Protein AF-0000000086707762 (afdb_homodimer)

Structure (mmCIF, N/CA/C/O backbone):
data_AF-0000000086707762-model_v1
#
loop_
_entity.id
_entity.type
_entity.pdbx_description
1 polymer 'ABC transporter ATP-binding protein'
#
loop_
_atom_site.group_PDB
_atom_site.id
_atom_site.type_symbol
_atom_site.label_atom_id
_atom_site.label_alt_id
_atom_site.label_comp_id
_atom_site.label_asym_id
_atom_site.label_entity_id
_atom_site.label_seq_id
_atom_site.pdbx_PDB_ins_code
_atom_site.Cartn_x
_atom_site.Cartn_y
_atom_site.Cartn_z
_atom_site.occupancy
_atom_site.B_iso_or_equiv
_atom_site.auth_seq_id
_atom_site.auth_comp_id
_atom_site.auth_asym_id
_atom_site.auth_atom_id
_atom_site.pdbx_PDB_model_num
ATOM 1 N N . MET A 1 1 ? 9.32 -29.078 -10.898 1 79.31 1 MET A N 1
ATOM 2 C CA . MET A 1 1 ? 9.805 -27.922 -11.656 1 79.31 1 MET A CA 1
ATOM 3 C C . MET A 1 1 ? 10.648 -27.016 -10.781 1 79.31 1 MET A C 1
ATOM 5 O O . MET A 1 1 ? 10.188 -26.531 -9.75 1 79.31 1 MET A O 1
ATOM 9 N N . THR A 1 2 ? 11.875 -26.953 -11.203 1 90.38 2 THR A N 1
ATOM 10 C CA . THR A 1 2 ? 12.836 -26.266 -10.352 1 90.38 2 THR A CA 1
ATOM 11 C C . THR A 1 2 ? 13.312 -24.969 -11.016 1 90.38 2 THR A C 1
ATOM 13 O O . THR A 1 2 ? 13.648 -24.953 -12.195 1 90.38 2 THR A O 1
ATOM 16 N N . LEU A 1 3 ? 13.164 -23.922 -10.281 1 96.5 3 LEU A N 1
ATOM 17 C CA . LEU A 1 3 ? 13.75 -22.641 -10.711 1 96.5 3 LEU A CA 1
ATOM 18 C C . LEU A 1 3 ? 14.984 -22.312 -9.891 1 96.5 3 LEU A C 1
ATOM 20 O O . LEU A 1 3 ? 14.938 -22.328 -8.656 1 96.5 3 LEU A O 1
ATOM 24 N N . SER A 1 4 ? 16.094 -22.125 -10.57 1 97.38 4 SER A N 1
ATOM 25 C CA . SER A 1 4 ? 17.344 -21.797 -9.891 1 97.38 4 SER A CA 1
ATOM 26 C C . SER A 1 4 ? 17.984 -20.547 -10.492 1 97.38 4 SER A C 1
ATOM 28 O O . SER A 1 4 ? 17.781 -20.25 -11.672 1 97.38 4 SER A O 1
ATOM 30 N N . VAL A 1 5 ? 18.609 -19.797 -9.688 1 97.88 5 VAL A N 1
ATOM 31 C CA . VAL A 1 5 ? 19.297 -18.562 -10.047 1 97.88 5 VAL A CA 1
ATOM 32 C C . VAL A 1 5 ? 20.797 -18.719 -9.805 1 97.88 5 VAL A C 1
ATOM 34 O O . VAL A 1 5 ? 21.219 -19.156 -8.727 1 97.88 5 VAL A O 1
ATOM 37 N N . GLN A 1 6 ? 21.594 -18.391 -10.828 1 97.94 6 GLN A N 1
ATOM 38 C CA . GLN A 1 6 ? 23.047 -18.531 -10.727 1 97.94 6 GLN A CA 1
ATOM 39 C C . GLN A 1 6 ? 23.75 -17.219 -11.031 1 97.94 6 GLN A C 1
ATOM 41 O O . GLN A 1 6 ? 23.703 -16.734 -12.172 1 97.94 6 GLN A O 1
ATOM 46 N N . GLN A 1 7 ? 24.406 -16.656 -10.008 1 97.81 7 GLN A N 1
ATOM 47 C CA . GLN A 1 7 ? 25.234 -15.461 -10.109 1 97.81 7 GLN A CA 1
ATOM 48 C C . GLN A 1 7 ? 24.484 -14.352 -10.852 1 97.81 7 GLN A C 1
ATOM 50 O O . GLN A 1 7 ? 25.062 -13.703 -11.734 1 97.81 7 GLN A O 1
ATOM 55 N N . LEU A 1 8 ? 23.281 -14.203 -10.562 1 97.94 8 LEU A N 1
ATOM 56 C CA . LEU A 1 8 ? 22.406 -13.281 -11.281 1 97.94 8 LEU A CA 1
ATOM 57 C C . LEU A 1 8 ? 22.75 -11.836 -10.922 1 97.94 8 LEU A C 1
ATOM 59 O O . LEU A 1 8 ? 22.75 -11.469 -9.742 1 97.94 8 LEU A O 1
ATOM 63 N N . ALA A 1 9 ? 23.047 -11.055 -11.914 1 98 9 ALA A N 1
ATOM 64 C CA . ALA A 1 9 ? 23.328 -9.633 -11.742 1 98 9 ALA A CA 1
ATOM 65 C C . ALA A 1 9 ? 22.547 -8.789 -12.734 1 98 9 ALA A C 1
ATOM 67 O O . ALA A 1 9 ? 22.328 -9.203 -13.875 1 98 9 ALA A O 1
ATOM 68 N N . PHE A 1 10 ? 22.094 -7.652 -12.234 1 97.44 10 PHE A N 1
ATOM 69 C CA . PHE A 1 10 ? 21.312 -6.75 -13.07 1 97.44 10 PHE A CA 1
ATOM 70 C C . PHE A 1 10 ? 21.391 -5.32 -12.539 1 97.44 10 PHE A C 1
ATOM 72 O O . PHE A 1 10 ? 21.656 -5.105 -11.352 1 97.44 10 PHE A O 1
ATOM 79 N N . GLY A 1 11 ? 21.203 -4.379 -13.406 1 94.25 11 GLY A N 1
ATOM 80 C CA . GLY A 1 11 ? 21.109 -2.965 -13.086 1 94.25 11 GLY A CA 1
ATOM 81 C C . GLY A 1 11 ? 20.531 -2.137 -14.219 1 94.25 11 GLY A C 1
ATOM 82 O O . GLY A 1 11 ? 20.719 -2.469 -15.391 1 94.25 11 GLY A O 1
ATOM 83 N N . TYR A 1 12 ? 19.797 -1.098 -13.797 1 88.31 12 TYR A N 1
ATOM 84 C CA . TYR A 1 12 ? 19.359 -0.13 -14.797 1 88.31 12 TYR A CA 1
ATOM 85 C C . TYR A 1 12 ? 20.453 0.9 -15.07 1 88.31 12 TYR A C 1
ATOM 87 O O . TYR A 1 12 ? 20.969 1.535 -14.148 1 88.31 12 TYR A O 1
ATOM 95 N N . GLY A 1 13 ? 20.812 1.073 -16.25 1 85.69 13 GLY A N 1
ATOM 96 C CA . GLY A 1 13 ? 21.922 1.953 -16.562 1 85.69 13 GLY A CA 1
ATOM 97 C C . GLY A 1 13 ? 23.25 1.46 -16.016 1 85.69 13 GLY A C 1
ATOM 98 O O . GLY A 1 13 ? 23.609 0.3 -16.219 1 85.69 13 GLY A O 1
ATOM 99 N N . GLU A 1 14 ? 24 2.4 -15.344 1 85.31 14 GLU A N 1
ATOM 100 C CA . GLU A 1 14 ? 25.328 2.051 -14.875 1 85.31 14 GLU A CA 1
ATOM 101 C C . GLU A 1 14 ? 25.312 1.62 -13.414 1 85.31 14 GLU A C 1
ATOM 103 O O . GLU A 1 14 ? 26.297 1.075 -12.906 1 85.31 14 GLU A O 1
ATOM 108 N N . GLN A 1 15 ? 24.25 1.736 -12.75 1 86.5 15 GLN A N 1
ATOM 109 C CA . GLN A 1 15 ? 24.188 1.44 -11.328 1 86.5 15 GLN A CA 1
ATOM 110 C C . GLN A 1 15 ? 23.703 0.017 -11.078 1 86.5 15 GLN A C 1
ATOM 112 O O . GLN A 1 15 ? 22.625 -0.36 -11.539 1 86.5 15 GLN A O 1
ATOM 117 N N . PRO A 1 16 ? 24.531 -0.742 -10.336 1 92.38 16 PRO A N 1
ATOM 118 C CA . PRO A 1 16 ? 24.078 -2.104 -10.023 1 92.38 16 PRO A CA 1
ATOM 119 C C . PRO A 1 16 ? 22.891 -2.133 -9.07 1 92.38 16 PRO A C 1
ATOM 121 O O . PRO A 1 16 ? 22.812 -1.31 -8.148 1 92.38 16 PRO A O 1
ATOM 124 N N . LEU A 1 17 ? 21.969 -3.035 -9.328 1 95.12 17 LEU A N 1
ATOM 125 C CA . LEU A 1 17 ? 20.812 -3.234 -8.469 1 95.12 17 LEU A CA 1
ATOM 126 C C . LEU A 1 17 ? 20.859 -4.594 -7.785 1 95.12 17 LEU A C 1
ATOM 128 O O . LEU A 1 17 ? 20.688 -4.691 -6.57 1 95.12 17 LEU A O 1
ATOM 132 N N . LEU A 1 18 ? 21.125 -5.648 -8.516 1 97.75 18 LEU A N 1
ATOM 133 C CA . LEU A 1 18 ? 21.359 -7.004 -8.031 1 97.75 18 LEU A CA 1
ATOM 134 C C . LEU A 1 18 ? 22.781 -7.457 -8.336 1 97.75 18 LEU A C 1
ATOM 136 O O . LEU A 1 18 ? 23.281 -7.258 -9.445 1 97.75 18 LEU A O 1
ATOM 140 N N . THR A 1 19 ? 23.5 -8.039 -7.316 1 96.88 19 THR A N 1
ATOM 141 C CA . THR A 1 19 ? 24.938 -8.234 -7.438 1 96.88 19 THR A CA 1
ATOM 142 C C . THR A 1 19 ? 25.312 -9.695 -7.203 1 96.88 19 THR A C 1
ATOM 144 O O . THR A 1 19 ? 26.062 -10.016 -6.281 1 96.88 19 THR A O 1
ATOM 147 N N . GLY A 1 20 ? 24.844 -10.609 -7.996 1 96.69 20 GLY A N 1
ATOM 148 C CA . GLY A 1 20 ? 25.281 -12 -7.977 1 96.69 20 GLY A CA 1
ATOM 149 C C . GLY A 1 20 ? 24.453 -12.875 -7.059 1 96.69 20 GLY A C 1
ATOM 150 O O . GLY A 1 20 ? 24.984 -13.508 -6.145 1 96.69 20 GLY A O 1
ATOM 151 N N . LEU A 1 21 ? 23.188 -12.984 -7.336 1 98.19 21 LEU A N 1
ATOM 152 C CA . LEU A 1 21 ? 22.266 -13.773 -6.527 1 98.19 21 LEU A CA 1
ATOM 153 C C . LEU A 1 21 ? 22.344 -15.25 -6.891 1 98.19 21 LEU A C 1
ATOM 155 O O . LEU A 1 21 ? 22.453 -15.602 -8.07 1 98.19 21 LEU A O 1
ATOM 159 N N . ASP A 1 22 ? 22.406 -16.109 -5.863 1 98.38 22 ASP A N 1
ATOM 160 C CA . ASP A 1 22 ? 22.359 -17.562 -5.996 1 98.38 22 ASP A CA 1
ATOM 161 C C . ASP A 1 22 ? 21.281 -18.141 -5.078 1 98.38 22 ASP A C 1
ATOM 163 O O . ASP A 1 22 ? 21.344 -17.984 -3.857 1 98.38 22 ASP A O 1
ATOM 167 N N . PHE A 1 23 ? 20.312 -18.844 -5.73 1 97.94 23 PHE A N 1
ATOM 168 C CA . PHE A 1 23 ? 19.344 -19.562 -4.906 1 97.94 23 PHE A CA 1
ATOM 169 C C . PHE A 1 23 ? 18.516 -20.516 -5.75 1 97.94 23 PHE A C 1
ATOM 171 O O . PHE A 1 23 ? 18.594 -20.484 -6.98 1 97.94 23 PHE A O 1
ATOM 178 N N . ILE A 1 24 ? 17.859 -21.422 -5.105 1 97.62 24 ILE A N 1
ATOM 179 C CA . ILE A 1 24 ? 16.906 -22.359 -5.703 1 97.62 24 ILE A CA 1
ATOM 180 C C . ILE A 1 24 ? 15.555 -22.219 -5.02 1 97.62 24 ILE A C 1
ATOM 182 O O . ILE A 1 24 ? 15.477 -22.125 -3.791 1 97.62 24 ILE A O 1
ATOM 186 N N . LEU A 1 25 ? 14.555 -22.141 -5.793 1 97.38 25 LEU A N 1
ATOM 187 C CA . LEU A 1 25 ? 13.219 -22.062 -5.211 1 97.38 25 LEU A CA 1
ATOM 188 C C . LEU A 1 25 ? 12.734 -23.438 -4.762 1 97.38 25 LEU A C 1
ATOM 190 O O . LEU A 1 25 ? 12.766 -24.391 -5.539 1 97.38 25 LEU A O 1
ATOM 194 N N . PRO A 1 26 ? 12.352 -23.516 -3.51 1 96.25 26 PRO A N 1
ATOM 195 C CA . PRO A 1 26 ? 11.734 -24.781 -3.111 1 96.25 26 PRO A CA 1
ATOM 196 C C . PRO A 1 26 ? 10.438 -25.062 -3.854 1 96.25 26 PRO A C 1
ATOM 198 O O . PRO A 1 26 ? 9.625 -24.156 -4.055 1 96.25 26 PRO A O 1
ATOM 201 N N . GLU A 1 27 ? 10.234 -26.281 -4.207 1 95.31 27 GLU A N 1
ATOM 202 C CA . GLU A 1 27 ? 9.078 -26.656 -5.008 1 95.31 27 GLU A CA 1
ATOM 203 C C . GLU A 1 27 ? 7.84 -26.844 -4.133 1 95.31 27 GLU A C 1
ATOM 205 O O . GLU A 1 27 ? 7.945 -27.266 -2.979 1 95.31 27 GLU A O 1
ATOM 210 N N . GLY A 1 28 ? 6.781 -26.453 -4.691 1 95.06 28 GLY A N 1
ATOM 211 C CA . GLY A 1 28 ? 5.5 -26.703 -4.059 1 95.06 28 GLY A CA 1
ATOM 212 C C . GLY A 1 28 ? 5.289 -25.906 -2.785 1 95.06 28 GLY A C 1
ATOM 213 O O . GLY A 1 28 ? 4.641 -26.375 -1.85 1 95.06 28 GLY A O 1
ATOM 214 N N . ARG A 1 29 ? 5.938 -24.766 -2.697 1 96.38 29 ARG A N 1
ATOM 215 C CA . ARG A 1 29 ? 5.855 -23.922 -1.508 1 96.38 29 ARG A CA 1
ATOM 216 C C . ARG A 1 29 ? 5.398 -22.516 -1.863 1 96.38 29 ARG A C 1
ATOM 218 O O . ARG A 1 29 ? 5.43 -22.125 -3.031 1 96.38 29 ARG A O 1
ATOM 225 N N . LEU A 1 30 ? 4.875 -21.875 -0.888 1 97.94 30 LEU A N 1
ATOM 226 C CA . LEU A 1 30 ? 4.625 -20.438 -0.986 1 97.94 30 LEU A CA 1
ATOM 227 C C . LEU A 1 30 ? 5.828 -19.641 -0.499 1 97.94 30 LEU A C 1
ATOM 229 O O . LEU A 1 30 ? 6.156 -19.672 0.688 1 97.94 30 LEU A O 1
ATOM 233 N N . ILE A 1 31 ? 6.492 -18.938 -1.448 1 98.62 31 ILE A N 1
ATOM 234 C CA . ILE A 1 31 ? 7.73 -18.219 -1.165 1 98.62 31 ILE A CA 1
ATOM 235 C C . ILE A 1 31 ? 7.5 -16.719 -1.3 1 98.62 31 ILE A C 1
ATOM 237 O O . ILE A 1 31 ? 6.938 -16.25 -2.295 1 98.62 31 ILE A O 1
ATOM 241 N N . GLY A 1 32 ? 7.91 -15.961 -0.301 1 98.5 32 GLY A N 1
ATOM 242 C CA . GLY A 1 32 ? 7.801 -14.508 -0.351 1 98.5 32 GLY A CA 1
ATOM 243 C C . GLY A 1 32 ? 9.141 -13.82 -0.508 1 98.5 32 GLY A C 1
ATOM 244 O O . GLY A 1 32 ? 10.133 -14.234 0.089 1 98.5 32 GLY A O 1
ATOM 245 N N . ILE A 1 33 ? 9.18 -12.859 -1.365 1 98.44 33 ILE A N 1
ATOM 246 C CA . ILE A 1 33 ? 10.305 -11.938 -1.428 1 98.44 33 ILE A CA 1
ATOM 247 C C . ILE A 1 33 ? 9.992 -10.68 -0.608 1 98.44 33 ILE A C 1
ATOM 249 O O . ILE A 1 33 ? 8.984 -10.016 -0.847 1 98.44 33 ILE A O 1
ATOM 253 N N . VAL A 1 34 ? 10.883 -10.383 0.375 1 97.69 34 VAL A N 1
ATOM 254 C CA . VAL A 1 34 ? 10.711 -9.203 1.216 1 97.69 34 VAL A CA 1
ATOM 255 C C . VAL A 1 34 ? 11.977 -8.352 1.17 1 97.69 34 VAL A C 1
ATOM 257 O O . VAL A 1 34 ? 13.047 -8.836 0.789 1 97.69 34 VAL A O 1
ATOM 260 N N . GLY A 1 35 ? 11.852 -7.105 1.5 1 96.44 35 GLY A N 1
ATOM 261 C CA . GLY A 1 35 ? 12.938 -6.141 1.499 1 96.44 35 GLY A CA 1
ATOM 262 C C . GLY A 1 35 ? 12.461 -4.707 1.384 1 96.44 35 GLY A C 1
ATOM 263 O O . GLY A 1 35 ? 11.289 -4.457 1.102 1 96.44 35 GLY A O 1
ATOM 264 N N . PRO A 1 36 ? 13.336 -3.779 1.603 1 93.69 36 PRO A N 1
ATOM 265 C CA . PRO A 1 36 ? 12.953 -2.367 1.558 1 93.69 36 PRO A CA 1
ATOM 266 C C . PRO A 1 36 ? 12.57 -1.904 0.153 1 93.69 36 PRO A C 1
ATOM 268 O O . PRO A 1 36 ? 12.812 -2.621 -0.822 1 93.69 36 PRO A O 1
ATOM 271 N N . ASN A 1 37 ? 11.93 -0.757 0.129 1 89.06 37 ASN A N 1
ATOM 272 C CA . ASN A 1 37 ? 11.586 -0.162 -1.157 1 89.06 37 ASN A CA 1
ATOM 273 C C . ASN A 1 37 ? 12.82 0.075 -2.018 1 89.06 37 ASN A C 1
ATOM 275 O O . ASN A 1 37 ? 13.852 0.519 -1.515 1 89.06 37 ASN A O 1
ATOM 279 N N . GLY A 1 38 ? 12.766 -0.313 -3.285 1 87.12 38 GLY A N 1
ATOM 280 C CA . GLY A 1 38 ? 13.82 0.003 -4.23 1 87.12 38 GLY A CA 1
ATOM 281 C C . GLY A 1 38 ? 14.945 -1.022 -4.242 1 87.12 38 GLY A C 1
ATOM 282 O O . GLY A 1 38 ? 15.906 -0.89 -4.996 1 87.12 38 GLY A O 1
ATOM 283 N N . CYS A 1 39 ? 14.812 -2.053 -3.461 1 92.25 39 CYS A N 1
ATOM 284 C CA . CYS A 1 39 ? 15.93 -2.984 -3.35 1 92.25 39 CYS A CA 1
ATOM 285 C C . CYS A 1 39 ? 15.945 -3.959 -4.523 1 92.25 39 CYS A C 1
ATOM 287 O O . CYS A 1 39 ? 16.859 -4.766 -4.652 1 92.25 39 CYS A O 1
ATOM 289 N N . GLY A 1 40 ? 14.883 -3.965 -5.332 1 94 40 GLY A N 1
ATOM 290 C CA . GLY A 1 40 ? 14.93 -4.754 -6.551 1 94 40 GLY A CA 1
ATOM 291 C C . GLY A 1 40 ? 13.961 -5.922 -6.551 1 94 40 GLY A C 1
ATOM 292 O O . GLY A 1 40 ? 14.086 -6.836 -7.363 1 94 40 GLY A O 1
ATOM 293 N N . LYS A 1 41 ? 13.031 -5.969 -5.652 1 96.25 41 LYS A N 1
ATOM 294 C CA . LYS A 1 41 ? 12.109 -7.094 -5.531 1 96.25 41 LYS A CA 1
ATOM 295 C C . LYS A 1 41 ? 11.344 -7.324 -6.836 1 96.25 41 LYS A C 1
ATOM 297 O O . LYS A 1 41 ? 11.352 -8.43 -7.375 1 96.25 41 LYS A O 1
ATOM 302 N N . SER A 1 42 ? 10.703 -6.258 -7.355 1 94.38 42 SER A N 1
ATOM 303 C CA . SER A 1 42 ? 9.938 -6.375 -8.594 1 94.38 42 SER A CA 1
ATOM 304 C C . SER A 1 42 ? 10.844 -6.672 -9.781 1 94.38 42 SER A C 1
ATOM 306 O O . SER A 1 42 ? 10.477 -7.445 -10.672 1 94.38 42 SER A O 1
ATOM 308 N N . THR A 1 43 ? 12.039 -6.102 -9.82 1 95.06 43 THR A N 1
ATOM 309 C CA . THR A 1 43 ? 13.023 -6.371 -10.867 1 95.06 43 THR A CA 1
ATOM 310 C C . THR A 1 43 ? 13.43 -7.84 -10.859 1 95.06 43 THR A C 1
ATOM 312 O O . THR A 1 43 ? 13.484 -8.484 -11.914 1 95.06 43 THR A O 1
ATOM 315 N N . LEU A 1 44 ? 13.68 -8.328 -9.625 1 97.56 44 LEU A N 1
ATOM 316 C CA . LEU A 1 44 ? 14.023 -9.734 -9.508 1 97.56 44 LEU A CA 1
ATOM 317 C C . LEU A 1 44 ? 12.906 -10.617 -10.055 1 97.56 44 LEU A C 1
ATOM 319 O O . LEU A 1 44 ? 13.156 -11.555 -10.82 1 97.56 44 LEU A O 1
ATOM 323 N N . LEU A 1 45 ? 11.672 -10.305 -9.688 1 97.19 45 LEU A N 1
ATOM 324 C CA . LEU A 1 45 ? 10.531 -11.094 -10.148 1 97.19 45 LEU A CA 1
ATOM 325 C C . LEU A 1 45 ? 10.438 -11.07 -11.672 1 97.19 45 LEU A C 1
ATOM 327 O O . LEU A 1 45 ? 10.156 -12.094 -12.297 1 97.19 45 LEU A O 1
ATOM 331 N N . ARG A 1 46 ? 10.703 -9.953 -12.312 1 96.06 46 ARG A N 1
ATOM 332 C CA . ARG A 1 46 ? 10.664 -9.82 -13.766 1 96.06 46 ARG A CA 1
ATOM 333 C C . ARG A 1 46 ? 11.766 -10.641 -14.422 1 96.06 46 ARG A C 1
ATOM 335 O O . ARG A 1 46 ? 11.578 -11.195 -15.5 1 96.06 46 ARG A O 1
ATOM 342 N N . LEU A 1 47 ? 12.914 -10.641 -13.789 1 97.25 47 LEU A N 1
ATOM 343 C CA . LEU A 1 47 ? 14.008 -11.469 -14.281 1 97.25 47 LEU A CA 1
ATOM 344 C C . LEU A 1 47 ? 13.641 -12.945 -14.234 1 97.25 47 LEU A C 1
ATOM 346 O O . LEU A 1 47 ? 13.906 -13.688 -15.188 1 97.25 47 LEU A O 1
ATOM 350 N N . LEU A 1 48 ? 12.969 -13.328 -13.164 1 97.44 48 LEU A N 1
ATOM 351 C CA . LEU A 1 48 ? 12.586 -14.727 -12.992 1 97.44 48 LEU A CA 1
ATOM 352 C C . LEU A 1 48 ? 11.445 -15.102 -13.938 1 97.44 48 LEU A C 1
ATOM 354 O O . LEU A 1 48 ? 11.266 -16.281 -14.266 1 97.44 48 LEU A O 1
ATOM 358 N N . ALA A 1 49 ? 10.695 -14.094 -14.344 1 95.62 49 ALA A N 1
ATOM 359 C CA . ALA A 1 49 ? 9.586 -14.312 -15.266 1 95.62 49 ALA A CA 1
ATOM 360 C C . ALA A 1 49 ? 10.062 -14.289 -16.719 1 95.62 49 ALA A C 1
ATOM 362 O O . ALA A 1 49 ? 9.273 -14.523 -17.641 1 95.62 49 ALA A O 1
ATOM 363 N N . GLY A 1 50 ? 11.312 -13.906 -16.938 1 94.94 50 GLY A N 1
ATOM 364 C CA . GLY A 1 50 ? 11.859 -13.828 -18.281 1 94.94 50 GLY A CA 1
ATOM 365 C C . GLY A 1 50 ? 11.484 -12.547 -19 1 94.94 50 GLY A C 1
ATOM 366 O O . GLY A 1 50 ? 11.617 -12.461 -20.234 1 94.94 50 GLY A O 1
ATOM 367 N N . GLN A 1 51 ? 11 -11.625 -18.297 1 93.12 51 GLN A N 1
ATOM 368 C CA . GLN A 1 51 ? 10.602 -10.352 -18.875 1 93.12 51 GLN A CA 1
ATOM 369 C C . GLN A 1 51 ? 11.789 -9.406 -19.016 1 93.12 51 GLN A C 1
ATOM 371 O O . GLN A 1 51 ? 11.719 -8.406 -19.734 1 93.12 51 GLN A O 1
ATOM 376 N N . LEU A 1 52 ? 12.836 -9.641 -18.266 1 93.81 52 LEU A N 1
ATOM 377 C CA . LEU A 1 52 ? 14.102 -8.914 -18.328 1 93.81 52 LEU A CA 1
ATOM 378 C C . LEU A 1 52 ? 15.273 -9.875 -18.5 1 93.81 52 LEU A C 1
ATOM 380 O O . LEU A 1 52 ? 15.219 -11.023 -18.031 1 93.81 52 LEU A O 1
ATOM 384 N N . ALA A 1 53 ? 16.297 -9.422 -19.188 1 94.75 53 ALA A N 1
ATOM 385 C CA . ALA A 1 53 ? 17.516 -10.219 -19.328 1 94.75 53 ALA A CA 1
ATOM 386 C C . ALA A 1 53 ? 18.578 -9.781 -18.328 1 94.75 53 ALA A C 1
ATOM 388 O O . ALA A 1 53 ? 18.844 -8.586 -18.172 1 94.75 53 ALA A O 1
ATOM 389 N N . PRO A 1 54 ? 19.172 -10.727 -17.703 1 96.62 54 PRO A N 1
ATOM 390 C CA . PRO A 1 54 ? 20.234 -10.367 -16.766 1 96.62 54 PRO A CA 1
ATOM 391 C C . PRO A 1 54 ? 21.484 -9.828 -17.453 1 96.62 54 PRO A C 1
ATOM 393 O O . PRO A 1 54 ? 21.703 -10.109 -18.641 1 96.62 54 PRO A O 1
ATOM 396 N N . ARG A 1 55 ? 22.219 -8.984 -16.734 1 96.31 55 ARG A N 1
ATOM 397 C CA . ARG A 1 55 ? 23.516 -8.523 -17.203 1 96.31 55 ARG A CA 1
ATOM 398 C C . ARG A 1 55 ? 24.562 -9.633 -17.125 1 96.31 55 ARG A C 1
ATOM 400 O O . ARG A 1 55 ? 25.406 -9.766 -18 1 96.31 55 ARG A O 1
ATOM 407 N N . HIS A 1 56 ? 24.531 -10.305 -16.031 1 96.38 56 HIS A N 1
ATOM 408 C CA . HIS A 1 56 ? 25.391 -11.461 -15.773 1 96.38 56 HIS A CA 1
ATOM 409 C C . HIS A 1 56 ? 24.609 -12.586 -15.094 1 96.38 56 HIS A C 1
ATOM 411 O O . HIS A 1 56 ? 23.562 -12.336 -14.5 1 96.38 56 HIS A O 1
ATOM 417 N N . GLY A 1 57 ? 25.062 -13.805 -15.266 1 97.19 57 GLY A N 1
ATOM 418 C CA . GLY A 1 57 ? 24.406 -14.945 -14.656 1 97.19 57 GLY A CA 1
ATOM 419 C C . GLY A 1 57 ? 23.219 -15.453 -15.453 1 97.19 57 GLY A C 1
ATOM 420 O O . GLY A 1 57 ? 23.094 -15.148 -16.641 1 97.19 57 GLY A O 1
ATOM 421 N N . ARG A 1 58 ? 22.406 -16.344 -14.812 1 96.81 58 ARG A N 1
ATOM 422 C CA . ARG A 1 58 ? 21.281 -16.922 -15.547 1 96.81 58 ARG A CA 1
ATOM 423 C C . ARG A 1 58 ? 20.219 -17.453 -14.602 1 96.81 58 ARG A C 1
ATOM 425 O O . ARG A 1 58 ? 20.484 -17.703 -13.422 1 96.81 58 ARG A O 1
ATOM 432 N N . VAL A 1 59 ? 19.094 -17.531 -15.078 1 97.69 59 VAL A N 1
ATOM 433 C CA . VAL A 1 59 ? 17.953 -18.188 -14.445 1 97.69 59 VAL A CA 1
ATOM 434 C C . VAL A 1 59 ? 17.641 -19.484 -15.18 1 97.69 59 VAL A C 1
ATOM 436 O O . VAL A 1 59 ? 17.5 -19.5 -16.406 1 97.69 59 VAL A O 1
ATOM 439 N N . LEU A 1 60 ? 17.594 -20.578 -14.383 1 97.38 60 LEU A N 1
ATOM 440 C CA . LEU A 1 60 ? 17.312 -21.875 -14.977 1 97.38 60 LEU A CA 1
ATOM 441 C C . LEU A 1 60 ? 15.953 -22.406 -14.539 1 97.38 60 LEU A C 1
ATOM 443 O O . LEU A 1 60 ? 15.609 -22.344 -13.359 1 97.38 60 LEU A O 1
ATOM 447 N N . LEU A 1 61 ? 15.211 -22.844 -15.477 1 96.19 61 LEU A N 1
ATOM 448 C CA . LEU A 1 61 ? 13.969 -23.562 -15.242 1 96.19 61 LEU A CA 1
ATOM 449 C C . LEU A 1 61 ? 14.094 -25.016 -15.703 1 96.19 61 LEU A C 1
ATOM 451 O O . LEU A 1 61 ? 14.273 -25.281 -16.891 1 96.19 61 LEU A O 1
ATOM 455 N N . ASP A 1 62 ? 14.078 -25.891 -14.789 1 94.69 62 ASP A N 1
ATOM 456 C CA . ASP A 1 62 ? 14.32 -27.312 -15.047 1 94.69 62 ASP A CA 1
ATOM 457 C C . ASP A 1 62 ? 15.664 -27.516 -15.75 1 94.69 62 ASP A C 1
ATOM 459 O O . ASP A 1 62 ? 15.742 -28.25 -16.734 1 94.69 62 ASP A O 1
ATOM 463 N N . GLY A 1 63 ? 16.562 -26.781 -15.312 1 94 63 GLY A N 1
ATOM 464 C CA . GLY A 1 63 ? 17.922 -26.953 -15.781 1 94 63 GLY A CA 1
ATOM 465 C C . GLY A 1 63 ? 18.203 -26.219 -17.078 1 94 63 GLY A C 1
ATOM 466 O O . GLY A 1 63 ? 19.344 -26.188 -17.547 1 94 63 GLY A O 1
ATOM 467 N N . ARG A 1 64 ? 17.234 -25.609 -17.656 1 95.12 64 ARG A N 1
ATOM 468 C CA . ARG A 1 64 ? 17.391 -24.906 -18.922 1 95.12 64 ARG A CA 1
ATOM 469 C C . ARG A 1 64 ? 17.266 -23.391 -18.734 1 95.12 64 ARG A C 1
ATOM 471 O O . ARG A 1 64 ? 16.391 -22.922 -18 1 95.12 64 ARG A O 1
ATOM 478 N N . PRO A 1 65 ? 18.141 -22.656 -19.406 1 95.5 65 PRO A N 1
ATOM 479 C CA . PRO A 1 65 ? 18.031 -21.203 -19.297 1 95.5 65 PRO A CA 1
ATOM 480 C C . PRO A 1 65 ? 16.688 -20.688 -19.797 1 95.5 65 PRO A C 1
ATOM 482 O O . PRO A 1 65 ? 16.172 -21.156 -20.812 1 95.5 65 PRO A O 1
ATOM 485 N N . LEU A 1 66 ? 16.125 -19.719 -19.062 1 94.25 66 LEU A N 1
ATOM 486 C CA . LEU A 1 66 ? 14.828 -19.141 -19.391 1 94.25 66 LEU A CA 1
ATOM 487 C C . LEU A 1 66 ? 14.828 -18.609 -20.828 1 94.25 66 LEU A C 1
ATOM 489 O O . LEU A 1 66 ? 13.828 -18.734 -21.547 1 94.25 66 LEU A O 1
ATOM 493 N N . ALA A 1 67 ? 15.945 -18.062 -21.219 1 89.19 67 ALA A N 1
ATOM 494 C CA . ALA A 1 67 ? 16.062 -17.438 -22.531 1 89.19 67 ALA A CA 1
ATOM 495 C C . ALA A 1 67 ? 15.867 -18.453 -23.641 1 89.19 67 ALA A C 1
ATOM 497 O O . ALA A 1 67 ? 15.578 -18.094 -24.781 1 89.19 67 ALA A O 1
ATOM 498 N N . ASP A 1 68 ? 16.016 -19.656 -23.266 1 92.75 68 ASP A N 1
ATOM 499 C CA . ASP A 1 68 ? 15.93 -20.703 -24.266 1 92.75 68 ASP A CA 1
ATOM 500 C C . ASP A 1 68 ? 14.484 -21.172 -24.453 1 92.75 68 ASP A C 1
ATOM 502 O O . ASP A 1 68 ? 14.203 -21.969 -25.344 1 92.75 68 ASP A O 1
ATOM 506 N N . TYR A 1 69 ? 13.703 -20.562 -23.578 1 90.31 69 TYR A N 1
ATOM 507 C CA . TYR A 1 69 ? 12.305 -20.938 -23.719 1 90.31 69 TYR A CA 1
ATOM 508 C C . TYR A 1 69 ? 11.594 -20.016 -24.719 1 90.31 69 TYR A C 1
ATOM 510 O O . TYR A 1 69 ? 11.883 -18.828 -24.781 1 90.31 69 TYR A O 1
ATOM 518 N N . GLY A 1 70 ? 10.906 -20.5 -25.75 1 87.06 70 GLY A N 1
ATOM 519 C CA . GLY A 1 70 ? 9.961 -19.688 -26.484 1 87.06 70 GLY A CA 1
ATOM 520 C C . GLY A 1 70 ? 8.82 -19.172 -25.641 1 87.06 70 GLY A C 1
ATOM 521 O O . GLY A 1 70 ? 8.547 -19.719 -24.562 1 87.06 70 GLY A O 1
ATOM 522 N N . GLY A 1 71 ? 8.289 -18.031 -25.953 1 86.31 71 GLY A N 1
ATOM 523 C CA . GLY A 1 71 ? 7.23 -17.375 -25.188 1 86.31 71 GLY A CA 1
ATOM 524 C C . GLY A 1 71 ? 6.109 -18.328 -24.797 1 86.31 71 GLY A C 1
ATOM 525 O O . GLY A 1 71 ? 5.781 -18.453 -23.625 1 86.31 71 GLY A O 1
ATOM 526 N N . LYS A 1 72 ? 5.621 -19.078 -25.734 1 87.88 72 LYS A N 1
ATOM 527 C CA . LYS A 1 72 ? 4.492 -19.984 -25.5 1 87.88 72 LYS A CA 1
ATOM 528 C C . LYS A 1 72 ? 4.883 -21.125 -24.562 1 87.88 72 LYS A C 1
ATOM 530 O O . LYS A 1 72 ? 4.125 -21.484 -23.672 1 87.88 72 LYS A O 1
ATOM 535 N N . ARG A 1 73 ? 6.043 -21.672 -24.766 1 90 73 ARG A N 1
ATOM 536 C CA . ARG A 1 73 ? 6.512 -22.781 -23.938 1 90 73 ARG A CA 1
ATOM 537 C C . ARG A 1 73 ? 6.711 -22.328 -22.484 1 90 73 ARG A C 1
ATOM 539 O O . ARG A 1 73 ? 6.379 -23.047 -21.547 1 90 73 ARG A O 1
ATOM 546 N N . LEU A 1 74 ? 7.281 -21.156 -22.344 1 93 74 LEU A N 1
ATOM 547 C CA . LEU A 1 74 ? 7.484 -20.625 -21 1 93 74 LEU A CA 1
ATOM 548 C C . LEU A 1 74 ? 6.145 -20.375 -20.312 1 93 74 LEU A C 1
ATOM 550 O O . LEU A 1 74 ? 5.988 -20.672 -19.125 1 93 74 LEU A O 1
ATOM 554 N N . ALA A 1 75 ? 5.18 -19.922 -21.078 1 91.31 75 ALA A N 1
ATOM 555 C CA . ALA A 1 75 ? 3.867 -19.578 -20.531 1 91.31 75 ALA A CA 1
ATOM 556 C C . ALA A 1 75 ? 3.121 -20.828 -20.078 1 91.31 75 ALA A C 1
ATOM 558 O O . ALA A 1 75 ? 2.191 -20.734 -19.266 1 91.31 75 ALA A O 1
ATOM 559 N N . ARG A 1 76 ? 3.48 -21.969 -20.516 1 92.62 76 ARG A N 1
ATOM 560 C CA . ARG A 1 76 ? 2.875 -23.219 -20.094 1 92.62 76 ARG A CA 1
ATOM 561 C C . ARG A 1 76 ? 3.504 -23.719 -18.797 1 92.62 76 ARG A C 1
ATOM 563 O O . ARG A 1 76 ? 2.98 -24.641 -18.156 1 92.62 76 ARG A O 1
ATOM 570 N N . ARG A 1 77 ? 4.586 -23.078 -18.438 1 93.19 77 ARG A N 1
ATOM 571 C CA . ARG A 1 77 ? 5.309 -23.547 -17.266 1 93.19 77 ARG A CA 1
ATOM 572 C C . ARG A 1 77 ? 5.246 -22.516 -16.141 1 93.19 77 ARG A C 1
ATOM 574 O O . ARG A 1 77 ? 5.324 -22.875 -14.961 1 93.19 77 ARG A O 1
ATOM 581 N N . LEU A 1 78 ? 5.086 -21.281 -16.578 1 94.75 78 LEU A N 1
ATOM 582 C CA . LEU A 1 78 ? 5.207 -20.172 -15.625 1 94.75 78 LEU A CA 1
ATOM 583 C C . LEU A 1 78 ? 4.125 -19.125 -15.867 1 94.75 78 LEU A C 1
ATOM 585 O O . LEU A 1 78 ? 3.934 -18.672 -17 1 94.75 78 LEU A O 1
ATOM 589 N N . ALA A 1 79 ? 3.375 -18.828 -14.797 1 94.94 79 ALA A N 1
ATOM 590 C CA . ALA A 1 79 ? 2.412 -17.734 -14.828 1 94.94 79 ALA A CA 1
ATOM 591 C C . ALA A 1 79 ? 2.938 -16.516 -14.07 1 94.94 79 ALA A C 1
ATOM 593 O O . ALA A 1 79 ? 3.549 -16.656 -13.008 1 94.94 79 ALA A O 1
ATOM 594 N N . TYR A 1 80 ? 2.766 -15.375 -14.664 1 94.56 80 TYR A N 1
ATOM 595 C CA . TYR A 1 80 ? 3.242 -14.133 -14.07 1 94.56 80 TYR A CA 1
ATOM 596 C C . TYR A 1 80 ? 2.123 -13.102 -13.984 1 94.56 80 TYR A C 1
ATOM 598 O O . TYR A 1 80 ? 1.461 -12.82 -14.992 1 94.56 80 TYR A O 1
ATOM 606 N N . LEU A 1 81 ? 1.877 -12.602 -12.734 1 94.75 81 LEU A N 1
ATOM 607 C CA . LEU A 1 81 ? 0.94 -11.508 -12.516 1 94.75 81 LEU A CA 1
ATOM 608 C C . LEU A 1 81 ? 1.674 -10.242 -12.078 1 94.75 81 LEU A C 1
ATOM 610 O O . LEU A 1 81 ? 2.18 -10.172 -10.961 1 94.75 81 LEU A O 1
ATOM 614 N N . PRO A 1 82 ? 1.667 -9.172 -12.984 1 92.62 82 PRO A N 1
ATOM 615 C CA . PRO A 1 82 ? 2.324 -7.918 -12.602 1 92.62 82 PRO A CA 1
ATOM 616 C C . PRO A 1 82 ? 1.521 -7.113 -11.586 1 92.62 82 PRO A C 1
ATOM 618 O O . PRO A 1 82 ? 0.362 -7.438 -11.312 1 92.62 82 PRO A O 1
ATOM 621 N N . GLN A 1 83 ? 2.137 -6.188 -11 1 84.56 83 GLN A N 1
ATOM 622 C CA . GLN A 1 83 ? 1.528 -5.359 -9.961 1 84.56 83 GLN A CA 1
ATOM 623 C C . GLN A 1 83 ? 0.292 -4.637 -10.492 1 84.56 83 GLN A C 1
ATOM 625 O O . GLN A 1 83 ? -0.726 -4.555 -9.797 1 84.56 83 GLN A O 1
ATOM 630 N N . ARG A 1 84 ? 0.331 -4.043 -11.625 1 82.31 84 ARG A N 1
ATOM 631 C CA . ARG A 1 84 ? -0.774 -3.357 -12.289 1 82.31 84 ARG A CA 1
ATOM 632 C C . ARG A 1 84 ? -1.088 -3.994 -13.641 1 82.31 84 ARG A C 1
ATOM 634 O O . ARG A 1 84 ? -0.652 -3.5 -14.68 1 82.31 84 ARG A O 1
ATOM 641 N N . PRO A 1 85 ? -1.921 -5 -13.586 1 84.62 85 PRO A N 1
ATOM 642 C CA . PRO A 1 85 ? -2.211 -5.66 -14.867 1 84.62 85 PRO A CA 1
ATOM 643 C C . PRO A 1 85 ? -3.111 -4.824 -15.773 1 84.62 85 PRO A C 1
ATOM 645 O O . PRO A 1 85 ? -3.969 -4.086 -15.281 1 84.62 85 PRO A O 1
ATOM 648 N N . LEU A 1 86 ? -2.807 -4.766 -17.016 1 78.44 86 LEU A N 1
ATOM 649 C CA . LEU A 1 86 ? -3.621 -4.051 -17.984 1 78.44 86 LEU A CA 1
ATOM 650 C C . LEU A 1 86 ? -4.758 -4.93 -18.5 1 78.44 86 LEU A C 1
ATOM 652 O O . LEU A 1 86 ? -4.57 -6.129 -18.719 1 78.44 86 LEU A O 1
ATOM 656 N N . VAL A 1 87 ? -5.91 -4.406 -18.406 1 75.81 87 VAL A N 1
ATOM 657 C CA . VAL A 1 87 ? -7.055 -5.141 -18.938 1 75.81 87 VAL A CA 1
ATOM 658 C C . VAL A 1 87 ? -7.762 -4.309 -20 1 75.81 87 VAL A C 1
ATOM 660 O O . VAL A 1 87 ? -8.094 -3.145 -19.766 1 75.81 87 VAL A O 1
ATOM 663 N N . PRO A 1 88 ? -7.98 -4.938 -21.203 1 77.5 88 PRO A N 1
ATOM 664 C CA . PRO A 1 88 ? -8.789 -4.23 -22.203 1 77.5 88 PRO A CA 1
ATOM 665 C C . PRO A 1 88 ? -10.172 -3.85 -21.672 1 77.5 88 PRO A C 1
ATOM 667 O O . PRO A 1 88 ? -10.758 -4.59 -20.875 1 77.5 88 PRO A O 1
ATOM 670 N N . PRO A 1 89 ? -10.57 -2.742 -22.094 1 85.06 89 PRO A N 1
ATOM 671 C CA . PRO A 1 89 ? -11.906 -2.338 -21.656 1 85.06 89 PRO A CA 1
ATOM 672 C C . PRO A 1 89 ? -12.992 -3.328 -22.078 1 85.06 89 PRO A C 1
ATOM 674 O O . PRO A 1 89 ? -12.914 -3.904 -23.172 1 85.06 89 PRO A O 1
ATOM 677 N N . GLY A 1 90 ? -13.977 -3.586 -21.219 1 89.88 90 GLY A N 1
ATOM 678 C CA . GLY A 1 90 ? -15.164 -4.352 -21.578 1 89.88 90 GLY A CA 1
ATOM 679 C C . GLY A 1 90 ? -14.984 -5.844 -21.375 1 89.88 90 GLY A C 1
ATOM 680 O O . GLY A 1 90 ? -15.914 -6.621 -21.625 1 89.88 90 GLY A O 1
ATOM 681 N N . ILE A 1 91 ? -13.82 -6.309 -20.984 1 93 91 ILE A N 1
ATOM 682 C CA . ILE A 1 91 ? -13.602 -7.738 -20.812 1 93 91 ILE A CA 1
ATOM 683 C C . ILE A 1 91 ? -14.352 -8.234 -19.578 1 93 91 ILE A C 1
ATOM 685 O O . ILE A 1 91 ? -14.367 -7.57 -18.547 1 93 91 ILE A O 1
ATOM 689 N N . LEU A 1 92 ? -15 -9.352 -19.734 1 96.69 92 LEU A N 1
ATOM 690 C CA . LEU A 1 92 ? -15.719 -9.977 -18.625 1 96.69 92 LEU A CA 1
ATOM 691 C C . LEU A 1 92 ? -14.781 -10.852 -17.797 1 96.69 92 LEU A C 1
ATOM 693 O O . LEU A 1 92 ? -13.742 -11.297 -18.297 1 96.69 92 LEU A O 1
ATOM 697 N N . VAL A 1 93 ? -15.164 -11.086 -16.531 1 97.06 93 VAL A N 1
ATOM 698 C CA . VAL A 1 93 ? -14.391 -11.945 -15.648 1 97.06 93 VAL A CA 1
ATOM 699 C C . VAL A 1 93 ? -14.219 -13.32 -16.281 1 97.06 93 VAL A C 1
ATOM 701 O O . VAL A 1 93 ? -13.125 -13.891 -16.266 1 97.06 93 VAL A O 1
ATOM 704 N N . GLU A 1 94 ? -15.281 -13.812 -16.844 1 96.94 94 GLU A N 1
ATOM 705 C CA . GLU A 1 94 ? -15.234 -15.109 -17.5 1 96.94 94 GLU A CA 1
ATOM 706 C C . GLU A 1 94 ? -14.188 -15.133 -18.609 1 96.94 94 GLU A C 1
ATOM 708 O O . GLU A 1 94 ? -13.406 -16.078 -18.719 1 96.94 94 GLU A O 1
ATOM 713 N N . GLN A 1 95 ? -14.133 -14.125 -19.375 1 95.62 95 GLN A N 1
ATOM 714 C CA . GLN A 1 95 ? -13.188 -14.031 -20.469 1 95.62 95 GLN A CA 1
ATOM 715 C C . GLN A 1 95 ? -11.75 -13.93 -19.969 1 95.62 95 GLN A C 1
ATOM 717 O O . GLN A 1 95 ? -10.844 -14.539 -20.516 1 95.62 95 GLN A O 1
ATOM 722 N N . LEU A 1 96 ? -11.609 -13.172 -18.922 1 95.06 96 LEU A N 1
ATOM 723 C CA . LEU A 1 96 ? -10.289 -13.023 -18.328 1 95.06 96 LEU A CA 1
ATOM 724 C C . LEU A 1 96 ? -9.75 -14.375 -17.859 1 95.06 96 LEU A C 1
ATOM 726 O O . LEU A 1 96 ? -8.602 -14.719 -18.156 1 95.06 96 LEU A O 1
ATOM 730 N N . VAL A 1 97 ? -10.594 -15.094 -17.172 1 95.5 97 VAL A N 1
ATOM 731 C CA . VAL A 1 97 ? -10.18 -16.406 -16.656 1 95.5 97 VAL A CA 1
ATOM 732 C C . VAL A 1 97 ? -9.891 -17.344 -17.828 1 95.5 97 VAL A C 1
ATOM 734 O O . VAL A 1 97 ? -8.914 -18.094 -17.797 1 95.5 97 VAL A O 1
ATOM 737 N N . GLN A 1 98 ? -10.672 -17.234 -18.859 1 94.06 98 GLN A N 1
ATOM 738 C CA . GLN A 1 98 ? -10.477 -18.062 -20.047 1 94.06 98 GLN A CA 1
ATOM 739 C C . GLN A 1 98 ? -9.148 -17.734 -20.734 1 94.06 98 GLN A C 1
ATOM 741 O O . GLN A 1 98 ? -8.523 -18.609 -21.328 1 94.06 98 GLN A O 1
ATOM 746 N N . TYR A 1 99 ? -8.734 -16.516 -20.625 1 90.62 99 TYR A N 1
ATOM 747 C CA . TYR A 1 99 ? -7.457 -16.094 -21.203 1 90.62 99 TYR A CA 1
ATOM 748 C C . TYR A 1 99 ? -6.305 -16.906 -20.625 1 90.62 99 TYR A C 1
ATOM 750 O O . TYR A 1 99 ? -5.262 -17.062 -21.266 1 90.62 99 TYR A O 1
ATOM 758 N N . GLY A 1 100 ? -6.492 -17.391 -19.438 1 92.25 100 GLY A N 1
ATOM 759 C CA . GLY A 1 100 ? -5.473 -18.219 -18.812 1 92.25 100 GLY A CA 1
ATOM 760 C C . GLY A 1 100 ? -5.164 -19.484 -19.609 1 92.25 100 GLY A C 1
ATOM 761 O O . GLY A 1 100 ? -4.098 -20.078 -19.438 1 92.25 100 GLY A O 1
ATOM 762 N N . ARG A 1 101 ? -6.051 -19.859 -20.453 1 92.62 101 ARG A N 1
ATOM 763 C CA . ARG A 1 101 ? -5.875 -21.094 -21.188 1 92.62 101 ARG A CA 1
ATOM 764 C C . ARG A 1 101 ? -5.195 -20.844 -22.531 1 92.62 101 ARG A C 1
ATOM 766 O O . ARG A 1 101 ? -4.859 -21.797 -23.25 1 92.62 101 ARG A O 1
ATOM 773 N N . HIS A 1 102 ? -4.906 -19.656 -22.859 1 87.69 102 HIS A N 1
ATOM 774 C CA . HIS A 1 102 ? -4.391 -19.281 -24.172 1 87.69 102 HIS A CA 1
ATOM 775 C C . HIS A 1 102 ? -3.076 -20 -24.484 1 87.69 102 HIS A C 1
ATOM 777 O O . HIS A 1 102 ? -2.869 -20.484 -25.594 1 87.69 102 HIS A O 1
ATOM 783 N N . PRO A 1 103 ? -2.172 -20.062 -23.562 1 86.06 103 PRO A N 1
ATOM 784 C CA . PRO A 1 103 ? -0.915 -20.75 -23.844 1 86.06 103 PRO A CA 1
ATOM 785 C C . PRO A 1 103 ? -1.12 -22.219 -24.219 1 86.06 103 PRO A C 1
ATOM 787 O O . PRO A 1 103 ? -0.256 -22.828 -24.859 1 86.06 103 PRO A O 1
ATOM 790 N N . HIS A 1 104 ? -2.193 -22.766 -23.828 1 83.69 104 HIS A N 1
ATOM 791 C CA . HIS A 1 104 ? -2.449 -24.188 -24.047 1 83.69 104 HIS A CA 1
ATOM 792 C C . HIS A 1 104 ? -3.219 -24.422 -25.344 1 83.69 104 HIS A C 1
ATOM 794 O O . HIS A 1 104 ? -3.41 -25.578 -25.75 1 83.69 104 HIS A O 1
ATOM 800 N N . GLN A 1 105 ? -3.629 -23.266 -25.938 1 79.5 105 GLN A N 1
ATOM 801 C CA . GLN A 1 105 ? -4.426 -23.406 -27.141 1 79.5 105 GLN A CA 1
ATOM 802 C C . GLN A 1 105 ? -3.559 -23.266 -28.391 1 79.5 105 GLN A C 1
ATOM 804 O O . GLN A 1 105 ? -2.693 -22.391 -28.469 1 79.5 105 GLN A O 1
ATOM 809 N N . GLY A 1 106 ? -3.396 -24.359 -29.078 1 67.31 106 GLY A N 1
ATOM 810 C CA . GLY A 1 106 ? -2.684 -24.328 -30.344 1 67.31 106 GLY A CA 1
ATOM 811 C C . GLY A 1 106 ? -3.471 -23.656 -31.453 1 67.31 106 GLY A C 1
ATOM 812 O O . GLY A 1 106 ? -4.527 -23.078 -31.219 1 67.31 106 GLY A O 1
ATOM 813 N N . TRP A 1 107 ? -2.785 -23.469 -32.656 1 60.03 107 TRP A N 1
ATOM 814 C CA . TRP A 1 107 ? -3.359 -22.844 -33.844 1 60.03 107 TRP A CA 1
ATOM 815 C C . TRP A 1 107 ? -4.715 -23.469 -34.188 1 60.03 107 TRP A C 1
ATOM 817 O O . TRP A 1 107 ? -5.617 -22.766 -34.656 1 60.03 107 TRP A O 1
ATOM 827 N N . LEU A 1 108 ? -4.816 -24.719 -33.938 1 57.59 108 LEU A N 1
ATOM 828 C CA . LEU A 1 108 ? -6.047 -25.438 -34.25 1 57.59 108 LEU A CA 1
ATOM 829 C C . LEU A 1 108 ? -6.809 -25.797 -33 1 57.59 108 LEU A C 1
ATOM 831 O O . LEU A 1 108 ? -7.773 -26.562 -33.031 1 57.59 108 LEU A O 1
ATOM 835 N N . SER A 1 109 ? -6.164 -25.297 -31.891 1 61.41 109 SER A N 1
ATOM 836 C CA . SER A 1 109 ? -6.648 -25.938 -30.672 1 61.41 109 SER A CA 1
ATOM 837 C C . SER A 1 109 ? -7.953 -25.312 -30.203 1 61.41 109 SER A C 1
ATOM 839 O O . SER A 1 109 ? -8.078 -24.078 -30.156 1 61.41 109 SER A O 1
ATOM 841 N N . GLN A 1 110 ? -9 -26.062 -30.438 1 65.75 110 GLN A N 1
ATOM 842 C CA . GLN A 1 110 ? -10.375 -25.969 -29.953 1 65.75 110 GLN A CA 1
ATOM 843 C C . GLN A 1 110 ? -10.422 -25.984 -28.438 1 65.75 110 GLN A C 1
ATOM 845 O O . GLN A 1 110 ? -9.539 -26.562 -27.781 1 65.75 110 GLN A O 1
ATOM 850 N N . TRP A 1 111 ? -11.18 -25.141 -27.891 1 77.69 111 TRP A N 1
ATOM 851 C CA . TRP A 1 111 ? -11.602 -25.188 -26.5 1 77.69 111 TRP A CA 1
ATOM 852 C C . TRP A 1 111 ? -11.852 -26.625 -26.047 1 77.69 111 TRP A C 1
ATOM 854 O O . TRP A 1 111 ? -12.742 -27.297 -26.578 1 77.69 111 TRP A O 1
ATOM 864 N N . SER A 1 112 ? -10.914 -27.172 -25.281 1 86.12 112 SER A N 1
ATOM 865 C CA . SER A 1 112 ? -10.953 -28.562 -24.875 1 86.12 112 SER A CA 1
ATOM 866 C C . SER A 1 112 ? -11.727 -28.75 -23.562 1 86.12 112 SER A C 1
ATOM 868 O O . SER A 1 112 ? -12.062 -27.766 -22.906 1 86.12 112 SER A O 1
ATOM 870 N N . ALA A 1 113 ? -12.023 -29.969 -23.328 1 89.38 113 ALA A N 1
ATOM 871 C CA . ALA A 1 113 ? -12.656 -30.312 -22.062 1 89.38 113 ALA A CA 1
ATOM 872 C C . ALA A 1 113 ? -11.758 -29.938 -20.891 1 89.38 113 ALA A C 1
ATOM 874 O O . ALA A 1 113 ? -12.242 -29.516 -19.844 1 89.38 113 ALA A O 1
ATOM 875 N N . GLU A 1 114 ? -10.5 -30.047 -21.156 1 89.88 114 GLU A N 1
ATOM 876 C CA . GLU A 1 114 ? -9.547 -29.703 -20.109 1 89.88 114 GLU A CA 1
ATOM 877 C C . GLU A 1 114 ? -9.547 -28.203 -19.828 1 89.88 114 GLU A C 1
ATOM 879 O O . GLU A 1 114 ? -9.461 -27.766 -18.688 1 89.88 114 GLU A O 1
ATOM 884 N N . ASP A 1 115 ? -9.656 -27.453 -20.859 1 91.94 115 ASP A N 1
ATOM 885 C CA . ASP A 1 115 ? -9.742 -26.016 -20.703 1 91.94 115 ASP A CA 1
ATOM 886 C C . ASP A 1 115 ? -10.969 -25.609 -19.875 1 91.94 115 ASP A C 1
ATOM 888 O O . ASP A 1 115 ? -10.875 -24.797 -18.969 1 91.94 115 ASP A O 1
ATOM 892 N N . ALA A 1 116 ? -12.055 -26.281 -20.203 1 93.19 116 ALA A N 1
ATOM 893 C CA . ALA A 1 116 ? -13.297 -26 -19.484 1 93.19 116 ALA A CA 1
ATOM 894 C C . ALA A 1 116 ? -13.172 -26.375 -18 1 93.19 116 ALA A C 1
ATOM 896 O O . ALA A 1 116 ? -13.641 -25.641 -17.125 1 93.19 116 ALA A O 1
ATOM 897 N N . ARG A 1 117 ? -12.523 -27.422 -17.766 1 93.75 117 ARG A N 1
ATOM 898 C CA . ARG A 1 117 ? -12.344 -27.906 -16.406 1 93.75 117 ARG A CA 1
ATOM 899 C C . ARG A 1 117 ? -11.477 -26.938 -15.594 1 93.75 117 ARG A C 1
ATOM 901 O O . ARG A 1 117 ? -11.805 -26.625 -14.445 1 93.75 117 ARG A O 1
ATOM 908 N N . GLN A 1 118 ? -10.422 -26.531 -16.188 1 93 118 GLN A N 1
ATOM 909 C CA . GLN A 1 118 ? -9.516 -25.625 -15.492 1 93 118 GLN A CA 1
ATOM 910 C C . GLN A 1 118 ? -10.195 -24.297 -15.195 1 93 118 GLN A C 1
ATOM 912 O O . GLN A 1 118 ? -10.016 -23.734 -14.117 1 93 118 GLN A O 1
ATOM 917 N N . VAL A 1 119 ? -10.992 -23.812 -16.062 1 95.5 119 VAL A N 1
ATOM 918 C CA . VAL A 1 119 ? -11.695 -22.547 -15.898 1 95.5 119 VAL A CA 1
ATOM 919 C C . VAL A 1 119 ? -12.75 -22.688 -14.797 1 95.5 119 VAL A C 1
ATOM 921 O O . VAL A 1 119 ? -12.883 -21.812 -13.938 1 95.5 119 VAL A O 1
ATOM 924 N N . GLN A 1 120 ? -13.406 -23.812 -14.828 1 95.69 120 GLN A N 1
ATOM 925 C CA . GLN A 1 120 ? -14.406 -24.062 -13.789 1 95.69 120 GLN A CA 1
ATOM 926 C C . GLN A 1 120 ? -13.75 -24.156 -12.414 1 95.69 120 GLN A C 1
ATOM 928 O O . GLN A 1 120 ? -14.266 -23.609 -11.438 1 95.69 120 GLN A O 1
ATOM 933 N N . ARG A 1 121 ? -12.688 -24.844 -12.359 1 92.94 121 ARG A N 1
ATOM 934 C CA . ARG A 1 121 ? -11.938 -24.969 -11.109 1 92.94 121 ARG A CA 1
ATOM 935 C C . ARG A 1 121 ? -11.516 -23.594 -10.586 1 92.94 121 ARG A C 1
ATOM 937 O O . ARG A 1 121 ? -11.672 -23.312 -9.398 1 92.94 121 ARG A O 1
ATOM 944 N N . ALA A 1 122 ? -11.023 -22.781 -11.445 1 94.56 122 ALA A N 1
ATOM 945 C CA . ALA A 1 122 ? -10.602 -21.438 -11.07 1 94.56 122 ALA A CA 1
ATOM 946 C C . ALA A 1 122 ? -11.789 -20.625 -10.57 1 94.56 122 ALA A C 1
ATOM 948 O O . ALA A 1 122 ? -11.68 -19.906 -9.57 1 94.56 122 ALA A O 1
ATOM 949 N N . ARG A 1 123 ? -12.898 -20.781 -11.25 1 95.88 123 ARG A N 1
ATOM 950 C CA . ARG A 1 123 ? -14.109 -20.062 -10.883 1 95.88 123 ARG A CA 1
ATOM 951 C C . ARG A 1 123 ? -14.547 -20.422 -9.461 1 95.88 123 ARG A C 1
ATOM 953 O O . ARG A 1 123 ? -14.844 -19.547 -8.656 1 95.88 123 ARG A O 1
ATOM 960 N N . ASP A 1 124 ? -14.477 -21.672 -9.148 1 93.75 124 ASP A N 1
ATOM 961 C CA . ASP A 1 124 ? -14.906 -22.172 -7.852 1 93.75 124 ASP A CA 1
ATOM 962 C C . ASP A 1 124 ? -13.922 -21.781 -6.754 1 93.75 124 ASP A C 1
ATOM 964 O O . ASP A 1 124 ? -14.32 -21.234 -5.723 1 93.75 124 ASP A O 1
ATOM 968 N N . ARG A 1 125 ? -12.734 -21.953 -6.988 1 89.5 125 ARG A N 1
ATOM 969 C CA . ARG A 1 125 ? -11.711 -21.781 -5.969 1 89.5 125 ARG A CA 1
ATOM 970 C C . ARG A 1 125 ? -11.531 -20.297 -5.625 1 89.5 125 ARG A C 1
ATOM 972 O O . ARG A 1 125 ? -11.25 -19.953 -4.477 1 89.5 125 ARG A O 1
ATOM 979 N N . MET A 1 126 ? -11.711 -19.422 -6.641 1 91.69 126 MET A N 1
ATOM 980 C CA . MET A 1 126 ? -11.547 -17.984 -6.41 1 91.69 126 MET A CA 1
ATOM 981 C C . MET A 1 126 ? -12.891 -17.328 -6.137 1 91.69 126 MET A C 1
ATOM 983 O O . MET A 1 126 ? -12.984 -16.094 -6.051 1 91.69 126 MET A O 1
ATOM 987 N N . GLN A 1 127 ? -13.984 -18.125 -6.043 1 90.38 127 GLN A N 1
ATOM 988 C CA . GLN A 1 127 ? -15.32 -17.656 -5.699 1 90.38 127 GLN A CA 1
ATOM 989 C C . GLN A 1 127 ? -15.766 -16.516 -6.613 1 90.38 127 GLN A C 1
ATOM 991 O O . GLN A 1 127 ? -16.172 -15.461 -6.137 1 90.38 127 GLN A O 1
ATOM 996 N N . LEU A 1 128 ? -15.789 -16.828 -7.871 1 95.38 128 LEU A N 1
ATOM 997 C CA . LEU A 1 128 ? -16.047 -15.797 -8.859 1 95.38 128 LEU A CA 1
ATOM 998 C C . LEU A 1 128 ? -17.484 -15.867 -9.367 1 95.38 128 LEU A C 1
ATOM 1000 O O . LEU A 1 128 ? -17.859 -15.109 -10.266 1 95.38 128 LEU A O 1
ATOM 1004 N N . ASP A 1 129 ? -18.297 -16.688 -8.781 1 95.81 129 ASP A N 1
ATOM 1005 C CA . ASP A 1 129 ? -19.641 -16.938 -9.305 1 95.81 129 ASP A CA 1
ATOM 1006 C C . ASP A 1 129 ? -20.453 -15.656 -9.383 1 95.81 129 ASP A C 1
ATOM 1008 O O . ASP A 1 129 ? -21.031 -15.352 -10.422 1 95.81 129 ASP A O 1
ATOM 1012 N N . ALA A 1 130 ? -20.406 -14.883 -8.406 1 93.12 130 ALA A N 1
ATOM 1013 C CA . ALA A 1 130 ? -21.266 -13.703 -8.297 1 93.12 130 ALA A CA 1
ATOM 1014 C C . ALA A 1 130 ? -20.828 -12.617 -9.273 1 93.12 130 ALA A C 1
ATOM 1016 O O . ALA A 1 130 ? -21.609 -11.727 -9.617 1 93.12 130 ALA A O 1
ATOM 1017 N N . ILE A 1 131 ? -19.578 -12.703 -9.758 1 94.69 131 ILE A N 1
ATOM 1018 C CA . ILE A 1 131 ? -19.078 -11.617 -10.586 1 94.69 131 ILE A CA 1
ATOM 1019 C C . ILE A 1 131 ? -18.672 -12.156 -11.953 1 94.69 131 ILE A C 1
ATOM 1021 O O . ILE A 1 131 ? -18.047 -11.445 -12.75 1 94.69 131 ILE A O 1
ATOM 1025 N N . TRP A 1 132 ? -19.047 -13.32 -12.32 1 96.44 132 TRP A N 1
ATOM 1026 C CA . TRP A 1 132 ? -18.578 -14.078 -13.477 1 96.44 132 TRP A CA 1
ATOM 1027 C C . TRP A 1 132 ? -18.891 -13.336 -14.773 1 96.44 132 TRP A C 1
ATOM 1029 O O . TRP A 1 132 ? -18.062 -13.32 -15.695 1 96.44 132 TRP A O 1
ATOM 1039 N N . SER A 1 133 ? -20.031 -12.672 -14.836 1 96.94 133 SER A N 1
ATOM 1040 C CA . SER A 1 133 ? -20.469 -12.023 -16.078 1 96.94 133 SER A CA 1
ATOM 1041 C C . SER A 1 133 ? -20.328 -10.508 -15.977 1 96.94 133 SER A C 1
ATOM 1043 O O . SER A 1 133 ? -20.938 -9.773 -16.766 1 96.94 133 SER A O 1
ATOM 1045 N N . GLN A 1 134 ? -19.547 -10.102 -15.07 1 95.56 134 GLN A N 1
ATOM 1046 C CA . GLN A 1 134 ? -19.312 -8.664 -14.914 1 95.56 134 GLN A CA 1
ATOM 1047 C C . GLN A 1 134 ? -18.016 -8.234 -15.602 1 95.56 134 GLN A C 1
ATOM 1049 O O . GLN A 1 134 ? -17.125 -9.055 -15.812 1 95.56 134 GLN A O 1
ATOM 1054 N N . GLU A 1 135 ? -18.016 -6.938 -15.93 1 95.56 135 GLU A N 1
ATOM 1055 C CA . GLU A 1 135 ? -16.797 -6.371 -16.484 1 95.56 135 GLU A CA 1
ATOM 1056 C C . GLU A 1 135 ? -15.727 -6.215 -15.406 1 95.56 135 GLU A C 1
ATOM 1058 O O . GLU A 1 135 ? -16 -5.723 -14.305 1 95.56 135 GLU A O 1
ATOM 1063 N N . VAL A 1 136 ? -14.484 -6.586 -15.719 1 93.25 136 VAL A N 1
ATOM 1064 C CA . VAL A 1 136 ? -13.375 -6.523 -14.773 1 93.25 136 VAL A CA 1
ATOM 1065 C C . VAL A 1 136 ? -13.18 -5.086 -14.297 1 93.25 136 VAL A C 1
ATOM 1067 O O . VAL A 1 136 ? -12.898 -4.844 -13.125 1 93.25 136 VAL A O 1
ATOM 1070 N N . GLY A 1 137 ? -13.383 -4.145 -15.203 1 87.81 137 GLY A N 1
ATOM 1071 C CA . GLY A 1 137 ? -13.18 -2.736 -14.891 1 87.81 137 GLY A CA 1
ATOM 1072 C C . GLY A 1 137 ? -14.172 -2.199 -13.875 1 87.81 137 GLY A C 1
ATOM 1073 O O . GLY A 1 137 ? -13.953 -1.137 -13.289 1 87.81 137 GLY A O 1
ATOM 1074 N N . SER A 1 138 ? -15.258 -2.916 -13.602 1 87.06 138 SER A N 1
ATOM 1075 C CA . SER A 1 138 ? -16.312 -2.451 -12.719 1 87.06 138 SER A CA 1
ATOM 1076 C C . SER A 1 138 ? -16.188 -3.074 -11.328 1 87.06 138 SER A C 1
ATOM 1078 O O . SER A 1 138 ? -16.953 -2.742 -10.422 1 87.06 138 SER A O 1
ATOM 1080 N N . LEU A 1 139 ? -15.219 -3.908 -11.172 1 87.12 139 LEU A N 1
ATOM 1081 C CA . LEU A 1 139 ? -15.086 -4.676 -9.938 1 87.12 139 LEU A CA 1
ATOM 1082 C C . LEU A 1 139 ? -14.359 -3.865 -8.867 1 87.12 139 LEU A C 1
ATOM 1084 O O . LEU A 1 139 ? -13.617 -2.938 -9.188 1 87.12 139 LEU A O 1
ATOM 1088 N N . SER A 1 140 ? -14.648 -4.238 -7.582 1 80.62 140 SER A N 1
ATOM 1089 C CA . SER A 1 140 ? -13.82 -3.721 -6.5 1 80.62 140 SER A CA 1
ATOM 1090 C C . SER A 1 140 ? -12.391 -4.242 -6.602 1 80.62 140 SER A C 1
ATOM 1092 O O . SER A 1 140 ? -12.125 -5.207 -7.324 1 80.62 140 SER A O 1
ATOM 1094 N N . GLY A 1 141 ? -11.438 -3.605 -5.914 1 80.75 141 GLY A N 1
ATOM 1095 C CA . GLY A 1 141 ? -10.055 -4.043 -5.914 1 80.75 141 GLY A CA 1
ATOM 1096 C C . GLY A 1 141 ? -9.891 -5.504 -5.539 1 80.75 141 GLY A C 1
ATOM 1097 O O . GLY A 1 141 ? -9.156 -6.242 -6.203 1 80.75 141 GLY A O 1
ATOM 1098 N N . GLY A 1 142 ? -10.586 -5.918 -4.473 1 83.44 142 GLY A N 1
ATOM 1099 C CA . GLY A 1 142 ? -10.508 -7.301 -4.031 1 83.44 142 GLY A CA 1
ATOM 1100 C C . GLY A 1 142 ? -11.078 -8.281 -5.039 1 83.44 142 GLY A C 1
ATOM 1101 O O . GLY A 1 142 ? -10.5 -9.344 -5.277 1 83.44 142 GLY A O 1
ATOM 1102 N N . GLN A 1 143 ? -12.195 -7.891 -5.641 1 85.5 143 GLN A N 1
ATOM 1103 C CA . GLN A 1 143 ? -12.828 -8.727 -6.66 1 85.5 143 GLN A CA 1
ATOM 1104 C C . GLN A 1 143 ? -11.938 -8.844 -7.895 1 85.5 143 GLN A C 1
ATOM 1106 O O . GLN A 1 143 ? -11.773 -9.938 -8.445 1 85.5 143 GLN A O 1
ATOM 1111 N N . ALA A 1 144 ? -11.391 -7.742 -8.266 1 90 144 ALA A N 1
ATOM 1112 C CA . ALA A 1 144 ? -10.508 -7.742 -9.43 1 90 144 ALA A CA 1
ATOM 1113 C C . ALA A 1 144 ? -9.297 -8.633 -9.195 1 90 144 ALA A C 1
ATOM 1115 O O . ALA A 1 144 ? -8.883 -9.383 -10.086 1 90 144 ALA A O 1
ATOM 1116 N N . GLN A 1 145 ? -8.742 -8.547 -8.031 1 89.94 145 GLN A N 1
ATOM 1117 C CA . GLN A 1 145 ? -7.574 -9.367 -7.715 1 89.94 145 GLN A CA 1
ATOM 1118 C C . GLN A 1 145 ? -7.914 -10.852 -7.758 1 89.94 145 GLN A C 1
ATOM 1120 O O . GLN A 1 145 ? -7.137 -11.656 -8.281 1 89.94 145 GLN A O 1
ATOM 1125 N N . ARG A 1 146 ? -9.023 -11.188 -7.258 1 89.88 146 ARG A N 1
ATOM 1126 C CA . ARG A 1 146 ? -9.438 -12.594 -7.309 1 89.88 146 ARG A CA 1
ATOM 1127 C C . ARG A 1 146 ? -9.648 -13.047 -8.75 1 89.88 146 ARG A C 1
ATOM 1129 O O . ARG A 1 146 ? -9.352 -14.188 -9.102 1 89.88 146 ARG A O 1
ATOM 1136 N N . ALA A 1 147 ? -10.195 -12.172 -9.516 1 93.5 147 ALA A N 1
ATOM 1137 C CA . ALA A 1 147 ? -10.367 -12.484 -10.93 1 93.5 147 ALA A CA 1
ATOM 1138 C C . ALA A 1 147 ? -9.023 -12.75 -11.602 1 93.5 147 ALA A C 1
ATOM 1140 O O . ALA A 1 147 ? -8.883 -13.719 -12.359 1 93.5 147 ALA A O 1
ATOM 1141 N N . TRP A 1 148 ? -8.07 -11.953 -11.297 1 93.25 148 TRP A N 1
ATOM 1142 C CA . TRP A 1 148 ? -6.734 -12.141 -11.852 1 93.25 148 TRP A CA 1
ATOM 1143 C C . TRP A 1 148 ? -6.121 -13.453 -11.367 1 93.25 148 TRP A C 1
ATOM 1145 O O . TRP A 1 148 ? -5.48 -14.164 -12.141 1 93.25 148 TRP A O 1
ATOM 1155 N N . LEU A 1 149 ? -6.316 -13.75 -10.133 1 92.88 149 LEU A N 1
ATOM 1156 C CA . LEU A 1 149 ? -5.828 -15.016 -9.602 1 92.88 149 LEU A CA 1
ATOM 1157 C C . LEU A 1 149 ? -6.527 -16.188 -10.281 1 92.88 149 LEU A C 1
ATOM 1159 O O . LEU A 1 149 ? -5.922 -17.25 -10.477 1 92.88 149 LEU A O 1
ATOM 1163 N N . GLY A 1 150 ? -7.797 -15.914 -10.594 1 94.12 150 GLY A N 1
ATOM 1164 C CA . GLY A 1 150 ? -8.5 -16.922 -11.367 1 94.12 150 GLY A CA 1
ATOM 1165 C C . GLY A 1 150 ? -7.844 -17.203 -12.711 1 94.12 150 GLY A C 1
ATOM 1166 O O . GLY A 1 150 ? -7.695 -18.359 -13.102 1 94.12 150 GLY A O 1
ATOM 1167 N N . MET A 1 151 ? -7.5 -16.172 -13.367 1 93.94 151 MET A N 1
ATOM 1168 C CA . MET A 1 151 ? -6.789 -16.328 -14.633 1 93.94 151 MET A CA 1
ATOM 1169 C C . MET A 1 151 ? -5.492 -17.109 -14.445 1 93.94 151 MET A C 1
ATOM 1171 O O . MET A 1 151 ? -5.184 -18.016 -15.219 1 93.94 151 MET A O 1
ATOM 1175 N N . ILE A 1 152 ? -4.805 -16.781 -13.406 1 93.19 152 ILE A N 1
ATOM 1176 C CA . ILE A 1 152 ? -3.523 -17.406 -13.094 1 93.19 152 ILE A CA 1
ATOM 1177 C C . ILE A 1 152 ? -3.734 -18.891 -12.797 1 93.19 152 ILE A C 1
ATOM 1179 O O . ILE A 1 152 ? -2.984 -19.734 -13.289 1 93.19 152 ILE A O 1
ATOM 1183 N N . LEU A 1 153 ? -4.73 -19.234 -12.039 1 92.19 153 LEU A N 1
ATOM 1184 C CA . LEU A 1 153 ? -5.023 -20.609 -11.688 1 92.19 153 LEU A CA 1
ATOM 1185 C C . LEU A 1 153 ? -5.426 -21.422 -12.914 1 92.19 153 LEU A C 1
ATOM 1187 O O . LEU A 1 153 ? -5.027 -22.578 -13.062 1 92.19 153 LEU A O 1
ATOM 1191 N N . ALA A 1 154 ? -6.191 -20.766 -13.766 1 93.25 154 ALA A N 1
ATOM 1192 C CA . ALA A 1 154 ? -6.633 -21.438 -14.977 1 93.25 154 ALA A CA 1
ATOM 1193 C C . ALA A 1 154 ? -5.449 -21.781 -15.883 1 93.25 154 ALA A C 1
ATOM 1195 O O . ALA A 1 154 ? -5.496 -22.766 -16.641 1 93.25 154 ALA A O 1
ATOM 1196 N N . GLN A 1 155 ? -4.48 -20.953 -15.82 1 91.25 155 GLN A N 1
ATOM 1197 C CA . GLN A 1 155 ? -3.295 -21.219 -16.625 1 91.25 155 GLN A CA 1
ATOM 1198 C C . GLN A 1 155 ? -2.631 -22.531 -16.219 1 91.25 155 GLN A C 1
ATOM 1200 O O . GLN A 1 155 ? -1.945 -23.172 -17.031 1 91.25 155 GLN A O 1
ATOM 1205 N N . ASP A 1 156 ? -2.779 -22.953 -14.969 1 90.94 156 ASP A N 1
ATOM 1206 C CA . ASP A 1 156 ? -2.379 -24.25 -14.461 1 90.94 156 ASP A CA 1
ATOM 1207 C C . ASP A 1 156 ? -0.894 -24.516 -14.703 1 90.94 156 ASP A C 1
ATOM 1209 O O . ASP A 1 156 ? -0.52 -25.531 -15.297 1 90.94 156 ASP A O 1
ATOM 1213 N N . THR A 1 157 ? -0.109 -23.562 -14.258 1 93.38 157 THR A N 1
ATOM 1214 C CA . THR A 1 157 ? 1.337 -23.734 -14.359 1 93.38 157 THR A CA 1
ATOM 1215 C C . THR A 1 157 ? 1.926 -24.188 -13.031 1 93.38 157 THR A C 1
ATOM 1217 O O . THR A 1 157 ? 1.325 -23.984 -11.969 1 93.38 157 THR A O 1
ATOM 1220 N N . LYS A 1 158 ? 3.006 -24.828 -13.141 1 94.31 158 LYS A N 1
ATOM 1221 C CA . LYS A 1 158 ? 3.656 -25.328 -11.93 1 94.31 158 LYS A CA 1
ATOM 1222 C C . LYS A 1 158 ? 4.277 -24.188 -11.133 1 94.31 158 LYS A C 1
ATOM 1224 O O . LYS A 1 158 ? 4.371 -24.25 -9.906 1 94.31 158 LYS A O 1
ATOM 1229 N N . LEU A 1 159 ? 4.664 -23.109 -11.812 1 96.88 159 LEU A N 1
ATOM 1230 C CA . LEU A 1 159 ? 5.285 -21.953 -11.172 1 96.88 159 LEU A CA 1
ATOM 1231 C C . LEU A 1 159 ? 4.441 -20.703 -11.375 1 96.88 159 LEU A C 1
ATOM 1233 O O . LEU A 1 159 ? 4.031 -20.406 -12.5 1 96.88 159 LEU A O 1
ATOM 1237 N N . VAL A 1 160 ? 4.168 -20.047 -10.25 1 97.19 160 VAL A N 1
ATOM 1238 C CA . VAL A 1 160 ? 3.365 -18.828 -10.266 1 97.19 160 VAL A CA 1
ATOM 1239 C C . VAL A 1 160 ? 4.148 -17.688 -9.617 1 97.19 160 VAL A C 1
ATOM 1241 O O . VAL A 1 160 ? 4.645 -17.812 -8.5 1 97.19 160 VAL A O 1
ATOM 1244 N N . LEU A 1 161 ? 4.332 -16.594 -10.352 1 98 161 LEU A N 1
ATOM 1245 C CA . LEU A 1 161 ? 5 -15.383 -9.859 1 98 161 LEU A CA 1
ATOM 1246 C C . LEU A 1 161 ? 4.008 -14.234 -9.727 1 98 161 LEU A C 1
ATOM 1248 O O . LEU A 1 161 ? 3.346 -13.867 -10.695 1 98 161 LEU A O 1
ATOM 1252 N N . LEU A 1 162 ? 3.9 -13.688 -8.516 1 97.62 162 LEU A N 1
ATOM 1253 C CA . LEU A 1 162 ? 2.949 -12.617 -8.234 1 97.62 162 LEU A CA 1
ATOM 1254 C C . LEU A 1 162 ? 3.67 -11.367 -7.738 1 97.62 162 LEU A C 1
ATOM 1256 O O . LEU A 1 162 ? 4.379 -11.414 -6.73 1 97.62 162 LEU A O 1
ATOM 1260 N N . ASP A 1 163 ? 3.482 -10.273 -8.422 1 96.31 163 ASP A N 1
ATOM 1261 C CA . ASP A 1 163 ? 4.117 -9.023 -8.023 1 96.31 163 ASP A CA 1
ATOM 1262 C C . ASP A 1 163 ? 3.16 -8.156 -7.207 1 96.31 163 ASP A C 1
ATOM 1264 O O . ASP A 1 163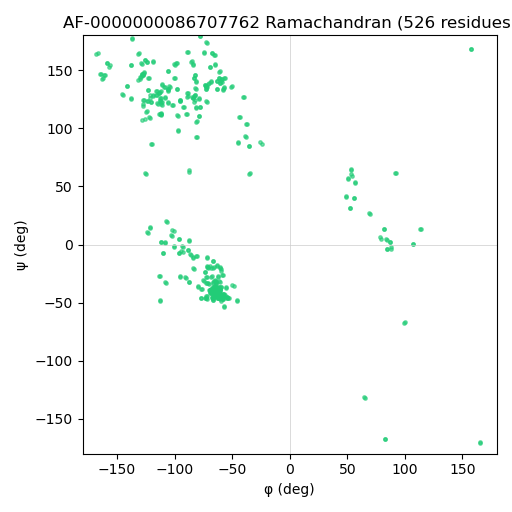 ? 2.33 -7.441 -7.766 1 96.31 163 ASP A O 1
ATOM 1268 N N . GLU A 1 164 ? 3.301 -8.227 -5.898 1 93.56 164 GLU A N 1
ATOM 1269 C CA . GLU A 1 164 ? 2.551 -7.457 -4.906 1 93.56 164 GLU A CA 1
ATOM 1270 C C . GLU A 1 164 ? 1.046 -7.605 -5.121 1 93.56 164 GLU A C 1
ATOM 1272 O O . GLU A 1 164 ? 0.331 -6.609 -5.258 1 93.56 164 GLU A O 1
ATOM 1277 N N . PRO A 1 165 ? 0.54 -8.773 -4.945 1 93.56 165 PRO A N 1
ATOM 1278 C CA . PRO A 1 165 ? -0.858 -9.062 -5.273 1 93.56 165 PRO A CA 1
ATOM 1279 C C . PRO A 1 165 ? -1.84 -8.43 -4.293 1 93.56 165 PRO A C 1
ATOM 1281 O O . PRO A 1 165 ? -3.041 -8.359 -4.57 1 93.56 165 PRO A O 1
ATOM 1284 N N . THR A 1 166 ? -1.328 -7.895 -3.133 1 91.25 166 THR A N 1
ATOM 1285 C CA . THR A 1 166 ? -2.277 -7.426 -2.129 1 91.25 166 THR A CA 1
ATOM 1286 C C . THR A 1 166 ? -2.027 -5.961 -1.788 1 91.25 166 THR A C 1
ATOM 1288 O O . THR A 1 166 ? -2.609 -5.43 -0.84 1 91.25 166 THR A O 1
ATOM 1291 N N . SER A 1 167 ? -1.21 -5.227 -2.496 1 84.81 167 SER A N 1
ATOM 1292 C CA . SER A 1 167 ? -0.749 -3.896 -2.104 1 84.81 167 SER A CA 1
ATOM 1293 C C . SER A 1 167 ? -1.89 -2.885 -2.131 1 84.81 167 SER A C 1
ATOM 1295 O O . SER A 1 167 ? -1.89 -1.922 -1.361 1 84.81 167 SER A O 1
ATOM 1297 N N . ALA A 1 168 ? -2.895 -3.037 -2.908 1 79.69 168 ALA A N 1
ATOM 1298 C CA . ALA A 1 168 ? -3.963 -2.051 -3.039 1 79.69 168 ALA A CA 1
ATOM 1299 C C . ALA A 1 168 ? -5.203 -2.479 -2.26 1 79.69 168 ALA A C 1
ATOM 1301 O O . ALA A 1 168 ? -6.262 -1.855 -2.377 1 79.69 168 ALA A O 1
ATOM 1302 N N . LEU A 1 169 ? -5.035 -3.482 -1.431 1 87.5 169 LEU A N 1
ATOM 1303 C CA . LEU A 1 169 ? -6.195 -4.066 -0.771 1 87.5 169 LEU A CA 1
ATOM 1304 C C . LEU A 1 169 ? -6.254 -3.652 0.696 1 87.5 169 LEU A C 1
ATOM 1306 O O . LEU A 1 169 ? -5.215 -3.43 1.323 1 87.5 169 LEU A O 1
ATOM 1310 N N . ASP A 1 170 ? -7.496 -3.555 1.222 1 89.62 170 ASP A N 1
ATOM 1311 C CA . ASP A 1 170 ? -7.66 -3.365 2.66 1 89.62 170 ASP A CA 1
ATOM 1312 C C . ASP A 1 170 ? -7.465 -4.68 3.412 1 89.62 170 ASP A C 1
ATOM 1314 O O . ASP A 1 170 ? -7.207 -5.719 2.801 1 89.62 170 ASP A O 1
ATOM 1318 N N . ILE A 1 171 ? -7.57 -4.645 4.672 1 88.19 171 ILE A N 1
ATOM 1319 C CA . ILE A 1 171 ? -7.215 -5.77 5.531 1 88.19 171 ILE A CA 1
ATOM 1320 C C . ILE A 1 171 ? -8.133 -6.953 5.238 1 88.19 171 ILE A C 1
ATOM 1322 O O . ILE A 1 171 ? -7.695 -8.109 5.258 1 88.19 171 ILE A O 1
ATOM 1326 N N . GLY A 1 172 ? -9.414 -6.773 4.977 1 85.62 172 GLY A N 1
ATOM 1327 C CA . GLY A 1 172 ? -10.336 -7.859 4.688 1 85.62 172 GLY A CA 1
ATOM 1328 C C . GLY A 1 172 ? -10.039 -8.562 3.379 1 85.62 172 GLY A C 1
ATOM 1329 O O . GLY A 1 172 ? -9.969 -9.789 3.33 1 85.62 172 GLY A O 1
ATOM 1330 N N . HIS A 1 173 ? -9.82 -7.801 2.42 1 87.69 173 HIS A N 1
ATOM 1331 C CA . HIS A 1 173 ? -9.562 -8.375 1.106 1 87.69 173 HIS A CA 1
ATOM 1332 C C . HIS A 1 173 ? -8.164 -8.977 1.035 1 87.69 173 HIS A C 1
ATOM 1334 O O . HIS A 1 173 ? -7.941 -9.969 0.339 1 87.69 173 HIS A O 1
ATOM 1340 N N . GLN A 1 174 ? -7.262 -8.359 1.802 1 90.75 174 GLN A N 1
ATOM 1341 C CA . GLN A 1 174 ? -5.906 -8.898 1.814 1 90.75 174 GLN A CA 1
ATOM 1342 C C . GLN A 1 174 ? -5.887 -10.32 2.354 1 90.75 174 GLN A C 1
ATOM 1344 O O . GLN A 1 174 ? -5.266 -11.211 1.762 1 90.75 174 GLN A O 1
ATOM 1349 N 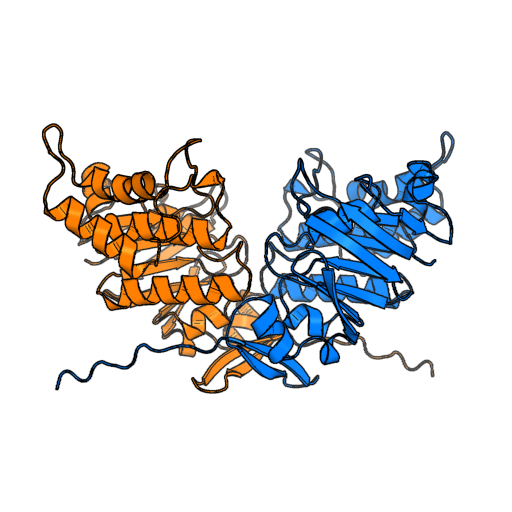N . ALA A 1 175 ? -6.574 -10.547 3.447 1 88.56 175 ALA A N 1
ATOM 1350 C CA . ALA A 1 175 ? -6.613 -11.883 4.047 1 88.56 175 ALA A CA 1
ATOM 1351 C C . ALA A 1 175 ? -7.238 -12.891 3.088 1 88.56 175 ALA A C 1
ATOM 1353 O O . ALA A 1 175 ? -6.73 -14.008 2.934 1 88.56 175 ALA A O 1
ATOM 1354 N N . GLU A 1 176 ? -8.25 -12.5 2.455 1 87.19 176 GLU A N 1
ATOM 1355 C CA . GLU A 1 176 ? -8.953 -13.367 1.516 1 87.19 176 GLU A CA 1
ATOM 1356 C C . GLU A 1 176 ? -8.047 -13.758 0.348 1 87.19 176 GLU A C 1
ATOM 1358 O O . GLU A 1 176 ? -7.973 -14.938 -0.02 1 87.19 176 GLU A O 1
ATOM 1363 N N . VAL A 1 177 ? -7.375 -12.789 -0.174 1 90.62 177 VAL A N 1
ATOM 1364 C CA . VAL A 1 177 ? -6.52 -13.023 -1.334 1 90.62 177 VAL A CA 1
ATOM 1365 C C . VAL A 1 177 ? -5.309 -13.852 -0.926 1 90.62 177 VAL A C 1
ATOM 1367 O O . VAL A 1 177 ? -4.902 -14.766 -1.648 1 90.62 177 VAL A O 1
ATOM 1370 N N . MET A 1 178 ? -4.746 -13.609 0.219 1 93.12 178 MET A N 1
ATOM 1371 C CA . MET A 1 178 ? -3.611 -14.398 0.689 1 93.12 178 MET A CA 1
ATOM 1372 C C . MET A 1 178 ? -4.016 -15.852 0.92 1 93.12 178 MET A C 1
ATOM 1374 O O . MET A 1 178 ? -3.236 -16.766 0.642 1 93.12 178 MET A O 1
ATOM 1378 N N . GLU A 1 179 ? -5.219 -16.047 1.397 1 90.19 179 GLU A N 1
ATOM 1379 C CA . GLU A 1 179 ? -5.727 -17.406 1.561 1 90.19 179 GLU A CA 1
ATOM 1380 C C . GLU A 1 179 ? -5.859 -18.109 0.213 1 90.19 179 GLU A C 1
ATOM 1382 O O . GLU A 1 179 ? -5.512 -19.281 0.084 1 90.19 179 GLU A O 1
ATOM 1387 N N . ALA A 1 180 ? -6.352 -17.328 -0.721 1 89.88 180 ALA A N 1
ATOM 1388 C CA . ALA A 1 180 ? -6.484 -17.891 -2.064 1 89.88 180 ALA A CA 1
ATOM 1389 C C . ALA A 1 180 ? -5.125 -18.281 -2.633 1 89.88 180 ALA A C 1
ATOM 1391 O O . ALA A 1 180 ? -4.973 -19.359 -3.207 1 89.88 180 ALA A O 1
ATOM 1392 N N . ILE A 1 181 ? -4.16 -17.453 -2.439 1 94.69 181 ILE A N 1
ATOM 1393 C CA . ILE A 1 181 ? -2.805 -17.719 -2.914 1 94.69 181 ILE A CA 1
ATOM 1394 C C . ILE A 1 181 ? -2.234 -18.938 -2.197 1 94.69 181 ILE A C 1
ATOM 1396 O O . ILE A 1 181 ? -1.607 -19.797 -2.824 1 94.69 181 ILE A O 1
ATOM 1400 N N . HIS A 1 182 ? -2.467 -19.031 -0.954 1 93.19 182 HIS A N 1
ATOM 1401 C CA . HIS A 1 182 ? -2.012 -20.172 -0.168 1 93.19 182 HIS A CA 1
ATOM 1402 C C . HIS A 1 182 ? -2.621 -21.469 -0.683 1 93.19 182 HIS A C 1
ATOM 1404 O O . HIS A 1 182 ? -1.944 -22.5 -0.735 1 93.19 182 HIS A O 1
ATOM 1410 N N . GLN A 1 183 ? -3.854 -21.406 -1.062 1 87.69 183 GLN A N 1
ATOM 1411 C CA . GLN A 1 183 ? -4.535 -22.594 -1.591 1 87.69 183 GLN A CA 1
ATOM 1412 C C . GLN A 1 183 ? -3.912 -23.047 -2.908 1 87.69 183 GLN A C 1
ATOM 1414 O O . GLN A 1 183 ? -3.844 -24.234 -3.189 1 87.69 183 GLN A O 1
ATOM 1419 N N . ILE A 1 184 ? -3.498 -22.125 -3.707 1 91 184 ILE A N 1
ATOM 1420 C CA . ILE A 1 184 ? -2.822 -22.453 -4.957 1 91 184 ILE A CA 1
ATOM 1421 C C . ILE A 1 184 ? -1.543 -23.234 -4.656 1 91 184 ILE A C 1
ATOM 1423 O O . ILE A 1 184 ? -1.277 -24.266 -5.277 1 91 184 ILE A O 1
ATOM 1427 N N . ALA A 1 185 ? -0.799 -22.812 -3.703 1 93 185 ALA A N 1
ATOM 1428 C CA . ALA A 1 185 ? 0.428 -23.5 -3.316 1 93 185 ALA A CA 1
ATOM 1429 C C . ALA A 1 185 ? 0.123 -24.875 -2.738 1 93 185 ALA A C 1
ATOM 1431 O O . ALA A 1 185 ? 0.832 -25.844 -3.021 1 93 185 ALA A O 1
ATOM 1432 N N . ALA A 1 186 ? -0.941 -24.953 -2.004 1 87.94 186 ALA A N 1
ATOM 1433 C CA . ALA A 1 186 ? -1.322 -26.219 -1.358 1 87.94 186 ALA A CA 1
ATOM 1434 C C . ALA A 1 186 ? -1.697 -27.266 -2.393 1 87.94 186 ALA A C 1
ATOM 1436 O O . ALA A 1 186 ? -1.648 -28.469 -2.109 1 87.94 186 ALA A O 1
ATOM 1437 N N . GLN A 1 187 ? -2.006 -26.828 -3.551 1 86.88 187 GLN A N 1
ATOM 1438 C CA . GLN A 1 187 ? -2.359 -27.734 -4.629 1 86.88 187 GLN A CA 1
ATOM 1439 C C . GLN A 1 187 ? -1.118 -28.203 -5.391 1 86.88 187 GLN A C 1
ATOM 1441 O O . GLN A 1 187 ? -1.228 -28.875 -6.414 1 86.88 187 GLN A O 1
ATOM 1446 N N . GLY A 1 188 ? 0.015 -27.781 -4.938 1 90.12 188 GLY A N 1
ATOM 1447 C CA . GLY A 1 188 ? 1.249 -28.297 -5.496 1 90.12 188 GLY A CA 1
ATOM 1448 C C . GLY A 1 188 ? 1.984 -27.312 -6.371 1 90.12 188 GLY A C 1
ATOM 1449 O O . GLY A 1 188 ? 3.037 -27.625 -6.934 1 90.12 188 GLY A O 1
ATOM 1450 N N . HIS A 1 189 ? 1.448 -26.109 -6.531 1 94.25 189 HIS A N 1
ATOM 1451 C CA . HIS A 1 189 ? 2.127 -25.078 -7.301 1 94.25 189 HIS A CA 1
ATOM 1452 C C . HIS A 1 189 ? 3.197 -24.375 -6.465 1 94.25 189 HIS A C 1
ATOM 1454 O O . HIS A 1 189 ? 3.018 -24.188 -5.262 1 94.25 189 HIS A O 1
ATOM 1460 N N . THR A 1 190 ? 4.312 -24.094 -7.105 1 97.38 190 THR A N 1
ATOM 1461 C CA . THR A 1 190 ? 5.289 -23.203 -6.492 1 97.38 190 THR A CA 1
ATOM 1462 C C . THR A 1 190 ? 4.898 -21.734 -6.711 1 97.38 190 THR A C 1
ATOM 1464 O O . THR A 1 190 ? 4.754 -21.297 -7.852 1 97.38 190 THR A O 1
ATOM 1467 N N . VAL A 1 191 ? 4.656 -21.047 -5.617 1 97.81 191 VAL A N 1
ATOM 1468 C CA . VAL A 1 191 ? 4.219 -19.656 -5.73 1 97.81 191 VAL A CA 1
ATOM 1469 C C . VAL A 1 191 ? 5.277 -18.734 -5.133 1 97.81 191 VAL A C 1
ATOM 1471 O O . VAL A 1 191 ? 5.699 -18.922 -3.99 1 97.81 191 VAL A O 1
ATOM 1474 N N . LEU A 1 192 ? 5.77 -17.812 -5.949 1 98.5 192 LEU A N 1
ATOM 1475 C CA . LEU A 1 192 ? 6.668 -16.75 -5.504 1 98.5 192 LEU A CA 1
ATOM 1476 C C . LEU A 1 192 ? 5.984 -15.398 -5.578 1 98.5 192 LEU A C 1
ATOM 1478 O O . LEU A 1 192 ? 5.492 -15 -6.637 1 98.5 192 LEU A O 1
ATOM 1482 N N . LEU A 1 193 ? 5.879 -14.703 -4.43 1 98.06 193 LEU A N 1
ATOM 1483 C CA . LEU A 1 193 ? 5.242 -13.391 -4.473 1 98.06 193 LEU A CA 1
ATOM 1484 C C . LEU A 1 193 ? 6.109 -12.344 -3.781 1 98.06 193 LEU A C 1
ATOM 1486 O O . LEU A 1 193 ? 6.855 -12.664 -2.855 1 98.06 193 LEU A O 1
ATOM 1490 N N . VAL A 1 194 ? 6.07 -11.18 -4.34 1 97.56 194 VAL A N 1
ATOM 1491 C CA . VAL A 1 194 ? 6.637 -10.016 -3.66 1 97.56 194 VAL A CA 1
ATOM 1492 C C . VAL A 1 194 ? 5.621 -9.461 -2.664 1 97.56 194 VAL A C 1
ATOM 1494 O O . VAL A 1 194 ? 4.457 -9.242 -3.008 1 97.56 194 VAL A O 1
ATOM 1497 N N . ILE A 1 195 ? 6.039 -9.258 -1.394 1 95.56 195 ILE A N 1
ATOM 1498 C CA . ILE A 1 195 ? 5.113 -8.805 -0.359 1 95.56 195 ILE A CA 1
ATOM 1499 C C . ILE A 1 195 ? 5.816 -7.805 0.557 1 95.56 195 ILE A C 1
ATOM 1501 O O . ILE A 1 195 ? 6.965 -8.016 0.951 1 95.56 195 ILE A O 1
ATOM 1505 N N . HIS A 1 196 ? 5.117 -6.75 0.866 1 91.56 196 HIS A N 1
ATOM 1506 C CA . HIS A 1 196 ? 5.684 -5.719 1.725 1 91.56 196 HIS A CA 1
ATOM 1507 C C . HIS A 1 196 ? 5.285 -5.93 3.18 1 91.56 196 HIS A C 1
ATOM 1509 O O . HIS A 1 196 ? 5.977 -5.469 4.094 1 91.56 196 HIS A O 1
ATOM 1515 N N . ASP A 1 197 ? 4.203 -6.527 3.412 1 92.38 197 ASP A N 1
ATOM 1516 C CA . ASP A 1 197 ? 3.727 -6.785 4.766 1 92.38 197 ASP A CA 1
ATOM 1517 C C . ASP A 1 197 ? 4.441 -7.98 5.383 1 92.38 197 ASP A C 1
ATOM 1519 O O . ASP A 1 197 ? 4.133 -9.133 5.062 1 92.38 197 ASP A O 1
ATOM 1523 N N . LEU A 1 198 ? 5.258 -7.688 6.348 1 93.81 198 LEU A N 1
ATOM 1524 C CA .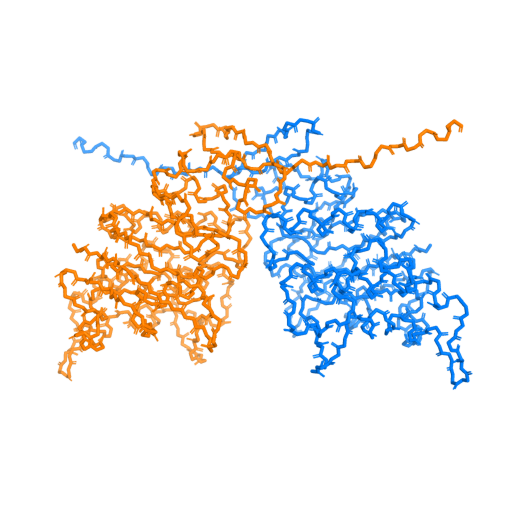 LEU A 1 198 ? 6.102 -8.734 6.918 1 93.81 198 LEU A CA 1
ATOM 1525 C C . LEU A 1 198 ? 5.277 -9.695 7.766 1 93.81 198 LEU A C 1
ATOM 1527 O O . LEU A 1 198 ? 5.578 -10.891 7.824 1 93.81 198 LEU A O 1
ATOM 1531 N N . ALA A 1 199 ? 4.266 -9.211 8.398 1 92 199 ALA A N 1
ATOM 1532 C CA . ALA A 1 199 ? 3.416 -10.086 9.195 1 92 199 ALA A CA 1
ATOM 1533 C C . ALA A 1 199 ? 2.656 -11.07 8.312 1 92 199 ALA A C 1
ATOM 1535 O O . ALA A 1 199 ? 2.572 -12.258 8.633 1 92 199 ALA A O 1
ATOM 1536 N N . ALA A 1 200 ? 2.104 -10.531 7.242 1 92.88 200 ALA A N 1
ATOM 1537 C CA . ALA A 1 200 ? 1.418 -11.414 6.297 1 92.88 200 ALA A CA 1
ATOM 1538 C C . ALA A 1 200 ? 2.383 -12.43 5.695 1 92.88 200 ALA A C 1
ATOM 1540 O O . ALA A 1 200 ? 2.035 -13.602 5.531 1 92.88 200 ALA A O 1
ATOM 1541 N N . ALA A 1 201 ? 3.582 -11.961 5.367 1 95.88 201 ALA A N 1
ATOM 1542 C CA . ALA A 1 201 ? 4.598 -12.859 4.828 1 95.88 201 ALA A CA 1
ATOM 1543 C C . ALA A 1 201 ? 4.887 -14 5.797 1 95.88 201 ALA A C 1
ATOM 1545 O O . ALA A 1 201 ? 4.891 -15.172 5.402 1 95.88 201 ALA A O 1
ATOM 1546 N N . ALA A 1 202 ? 5.059 -13.672 7.004 1 94.31 202 ALA A N 1
ATOM 1547 C CA . ALA A 1 202 ? 5.391 -14.664 8.023 1 94.31 202 ALA A CA 1
ATOM 1548 C C . ALA A 1 202 ? 4.234 -15.633 8.25 1 94.31 202 ALA A C 1
ATOM 1550 O O . ALA A 1 202 ? 4.449 -16.812 8.539 1 94.31 202 ALA A O 1
ATOM 1551 N N . ARG A 1 203 ? 3.105 -15.172 8.102 1 92.69 203 ARG A N 1
ATOM 1552 C CA . ARG A 1 203 ? 1.906 -15.938 8.422 1 92.69 203 ARG A CA 1
ATOM 1553 C C . ARG A 1 203 ? 1.575 -16.922 7.305 1 92.69 203 ARG A C 1
ATOM 1555 O O . ARG A 1 203 ? 1.157 -18.047 7.57 1 92.69 203 ARG A O 1
ATOM 1562 N N . TYR A 1 204 ? 1.822 -16.5 6.098 1 94.31 204 TYR A N 1
ATOM 1563 C CA . TYR A 1 204 ? 1.279 -17.281 4.992 1 94.31 204 TYR A CA 1
ATOM 1564 C C . TYR A 1 204 ? 2.387 -18.031 4.254 1 94.31 204 TYR A C 1
ATOM 1566 O O . TYR A 1 204 ? 2.178 -19.141 3.768 1 94.31 204 TYR A O 1
ATOM 1574 N N . CYS A 1 205 ? 3.588 -17.422 4.207 1 97 205 CYS A N 1
ATOM 1575 C CA . CYS A 1 205 ? 4.641 -18 3.381 1 97 205 CYS A CA 1
ATOM 1576 C C . CYS A 1 205 ? 5.355 -19.125 4.121 1 97 205 CYS A C 1
ATOM 1578 O O . CYS A 1 205 ? 5.559 -19.047 5.332 1 97 205 CYS A O 1
ATOM 1580 N N . ASP A 1 206 ? 5.77 -20.125 3.383 1 97.19 206 ASP A N 1
ATOM 1581 C CA . ASP A 1 206 ? 6.629 -21.172 3.912 1 97.19 206 ASP A CA 1
ATOM 1582 C C . ASP A 1 206 ? 8.078 -20.703 4.035 1 97.19 206 ASP A C 1
ATOM 1584 O O . ASP A 1 206 ? 8.734 -20.953 5.043 1 97.19 206 ASP A O 1
ATOM 1588 N N . THR A 1 207 ? 8.484 -20.094 3.01 1 98 207 THR A N 1
ATOM 1589 C CA . THR A 1 207 ? 9.859 -19.625 2.865 1 98 207 THR A CA 1
ATOM 1590 C C . THR A 1 207 ? 9.898 -18.156 2.49 1 98 207 THR A C 1
ATOM 1592 O O . THR A 1 207 ? 9.023 -17.656 1.776 1 98 207 THR A O 1
ATOM 1595 N N . LEU A 1 208 ? 10.906 -17.469 2.986 1 98.44 208 LEU A N 1
ATOM 1596 C CA . LEU A 1 208 ? 11.117 -16.078 2.613 1 98.44 208 LEU A CA 1
ATOM 1597 C C . LEU A 1 208 ? 12.508 -15.867 2.018 1 98.44 208 LEU A C 1
ATOM 1599 O O . LEU A 1 208 ? 13.461 -16.547 2.414 1 98.44 208 LEU A O 1
ATOM 1603 N N . ILE A 1 209 ? 12.562 -15.039 1.088 1 98.56 209 ILE A N 1
ATOM 1604 C CA . ILE A 1 209 ? 13.797 -14.477 0.553 1 98.56 209 ILE A CA 1
ATOM 1605 C C . ILE A 1 209 ? 13.883 -12.992 0.901 1 98.56 209 ILE A C 1
ATOM 1607 O O . ILE A 1 209 ? 13.102 -12.188 0.403 1 98.56 209 ILE A O 1
ATOM 1611 N N . ALA A 1 210 ? 14.805 -12.664 1.757 1 98.56 210 ALA A N 1
ATOM 1612 C CA . ALA A 1 210 ? 15.031 -11.273 2.121 1 98.56 210 ALA A CA 1
ATOM 1613 C C . ALA A 1 210 ? 16.094 -10.641 1.234 1 98.56 210 ALA A C 1
ATOM 1615 O O . ALA A 1 210 ? 17.25 -11.086 1.223 1 98.56 210 ALA A O 1
ATOM 1616 N N . LEU A 1 211 ? 15.68 -9.641 0.537 1 98.06 211 LEU A N 1
ATOM 1617 C CA . LEU A 1 211 ? 16.547 -8.945 -0.399 1 98.06 211 LEU A CA 1
ATOM 1618 C C . LEU A 1 211 ? 16.969 -7.586 0.151 1 98.06 211 LEU A C 1
ATOM 1620 O O . LEU A 1 211 ? 16.125 -6.844 0.676 1 98.06 211 LEU A O 1
ATOM 1624 N N . GLY A 1 212 ? 18.234 -7.316 0.07 1 96.25 212 GLY A N 1
ATOM 1625 C CA . GLY A 1 212 ? 18.781 -6.031 0.492 1 96.25 212 GLY A CA 1
ATOM 1626 C C . GLY A 1 212 ? 20.172 -5.766 -0.052 1 96.25 212 GLY A C 1
ATOM 1627 O O . GLY A 1 212 ? 21 -6.676 -0.136 1 96.25 212 GLY A O 1
ATOM 1628 N N . GLU A 1 213 ? 20.359 -4.469 -0.38 1 93.88 213 GLU A N 1
ATOM 1629 C CA . GLU A 1 213 ? 21.672 -4.039 -0.865 1 93.88 213 GLU A CA 1
ATOM 1630 C C . GLU A 1 213 ? 22.141 -4.91 -2.025 1 93.88 213 GLU A C 1
ATOM 1632 O O . GLU A 1 213 ? 23.312 -5.301 -2.08 1 93.88 213 GLU A O 1
ATOM 1637 N N . GLY A 1 214 ? 21.188 -5.383 -2.781 1 95.69 214 GLY A N 1
ATOM 1638 C CA . GLY A 1 214 ? 21.469 -6.078 -4.027 1 95.69 214 GLY A CA 1
ATOM 1639 C C . GLY A 1 214 ? 21.781 -7.551 -3.83 1 95.69 214 GLY A C 1
ATOM 1640 O O . GLY A 1 214 ? 22.141 -8.25 -4.781 1 95.69 214 GLY A O 1
ATOM 1641 N N . ARG A 1 215 ? 21.672 -7.996 -2.584 1 97.38 215 ARG A N 1
ATOM 1642 C CA . ARG A 1 215 ? 22 -9.383 -2.264 1 97.38 215 ARG A CA 1
ATOM 1643 C C . ARG A 1 215 ? 20.891 -10.031 -1.433 1 97.38 215 ARG A C 1
ATOM 1645 O O . ARG A 1 215 ? 20 -9.336 -0.922 1 97.38 215 ARG A O 1
ATOM 1652 N N . ILE A 1 216 ? 20.984 -11.352 -1.39 1 98.06 216 ILE A N 1
ATOM 1653 C CA . ILE A 1 216 ? 20.109 -12.086 -0.475 1 98.06 216 ILE A CA 1
ATOM 1654 C C . ILE A 1 216 ? 20.656 -11.992 0.945 1 98.06 216 ILE A C 1
ATOM 1656 O O . ILE A 1 216 ? 21.75 -12.492 1.225 1 98.06 216 ILE A O 1
ATOM 1660 N N . GLN A 1 217 ? 19.906 -11.43 1.803 1 97.94 217 GLN A N 1
ATOM 1661 C CA . GLN A 1 217 ? 20.328 -11.234 3.186 1 97.94 217 GLN A CA 1
ATOM 1662 C C . GLN A 1 217 ? 19.984 -12.445 4.043 1 97.94 217 GLN A C 1
ATOM 1664 O O . GLN A 1 217 ? 20.656 -12.727 5.031 1 97.94 217 GLN A O 1
ATOM 1669 N N . ALA A 1 218 ? 18.922 -13.078 3.719 1 98.06 218 ALA A N 1
ATOM 1670 C CA . ALA A 1 218 ? 18.469 -14.297 4.391 1 98.06 218 ALA A CA 1
ATOM 1671 C C . ALA A 1 218 ? 17.484 -15.062 3.523 1 98.06 218 ALA A C 1
ATOM 1673 O O . ALA A 1 218 ? 16.75 -14.461 2.73 1 98.06 218 ALA A O 1
ATOM 1674 N N . MET A 1 219 ? 17.531 -16.344 3.617 1 98.12 219 MET A N 1
ATOM 1675 C CA . MET A 1 219 ? 16.562 -17.219 2.971 1 98.12 219 MET A CA 1
ATOM 1676 C C . MET A 1 219 ? 16.297 -18.453 3.836 1 98.12 219 MET A C 1
ATOM 1678 O O . MET A 1 219 ? 17.219 -19.094 4.324 1 98.12 219 MET A O 1
ATOM 1682 N N . GLY A 1 220 ? 15.047 -18.719 4.062 1 98.06 220 GLY A N 1
ATOM 1683 C CA . GLY A 1 220 ? 14.664 -19.859 4.891 1 98.06 220 GLY A CA 1
ATOM 1684 C C . GLY A 1 220 ? 13.219 -19.812 5.332 1 98.06 220 GLY A C 1
ATOM 1685 O O . GLY A 1 220 ? 12.414 -19.062 4.77 1 98.06 220 GLY A O 1
ATOM 1686 N N . PRO A 1 221 ? 12.875 -20.734 6.27 1 97.75 221 PRO A N 1
ATOM 1687 C CA . PRO A 1 221 ? 11.508 -20.688 6.797 1 97.75 221 PRO A CA 1
ATOM 1688 C C . PRO A 1 221 ? 11.102 -19.297 7.27 1 97.75 221 PRO A C 1
ATOM 1690 O O . PRO A 1 221 ? 11.883 -18.609 7.926 1 97.75 221 PRO A O 1
ATOM 1693 N N . ALA A 1 222 ? 9.875 -18.906 6.898 1 96.5 222 ALA A N 1
ATOM 1694 C CA . ALA A 1 222 ? 9.422 -17.531 7.09 1 96.5 222 ALA A CA 1
ATOM 1695 C C . ALA A 1 222 ? 9.578 -17.094 8.539 1 96.5 222 ALA A C 1
ATOM 1697 O O . ALA A 1 222 ? 10.102 -16 8.812 1 96.5 222 ALA A O 1
ATOM 1698 N N . ARG A 1 223 ? 9.203 -17.906 9.484 1 93.44 223 ARG A N 1
ATOM 1699 C CA . ARG A 1 223 ? 9.188 -17.547 10.898 1 93.44 223 ARG A CA 1
ATOM 1700 C C . ARG A 1 223 ? 10.609 -17.453 11.453 1 93.44 223 ARG A C 1
ATOM 1702 O O . ARG A 1 223 ? 10.836 -16.797 12.477 1 93.44 223 ARG A O 1
ATOM 1709 N N . GLU A 1 224 ? 11.57 -18.062 10.75 1 95.19 224 GLU A N 1
ATOM 1710 C CA . GLU A 1 224 ? 12.969 -18 11.172 1 95.19 224 GLU A CA 1
ATOM 1711 C C . GLU A 1 224 ? 13.68 -16.812 10.547 1 95.19 224 GLU A C 1
ATOM 1713 O O . GLU A 1 224 ? 14.641 -16.281 11.117 1 95.19 224 GLU A O 1
ATOM 1718 N N . VAL A 1 225 ? 13.227 -16.406 9.406 1 96.94 225 VAL A N 1
ATOM 1719 C CA . VAL A 1 225 ? 13.867 -15.32 8.672 1 96.94 225 VAL A CA 1
ATOM 1720 C C . VAL A 1 225 ? 13.492 -13.984 9.312 1 96.94 225 VAL A C 1
ATOM 1722 O O . VAL A 1 225 ? 14.328 -13.086 9.43 1 96.94 225 VAL A O 1
ATOM 1725 N N . ILE A 1 226 ? 12.227 -13.898 9.742 1 96.12 226 ILE A N 1
ATOM 1726 C CA . ILE A 1 226 ? 11.758 -12.641 10.312 1 96.12 226 ILE A CA 1
ATOM 1727 C C . ILE A 1 226 ? 12.219 -12.531 11.766 1 96.12 226 ILE A C 1
ATOM 1729 O O . ILE A 1 226 ? 11.555 -13.031 12.672 1 96.12 226 ILE A O 1
ATOM 1733 N N . THR A 1 227 ? 13.359 -11.922 11.961 1 94.88 227 THR A N 1
ATOM 1734 C CA . THR A 1 227 ? 13.93 -11.625 13.273 1 94.88 227 THR A CA 1
ATOM 1735 C C . THR A 1 227 ? 14.094 -10.117 13.461 1 94.88 227 THR A C 1
ATOM 1737 O O . THR A 1 227 ? 14.141 -9.367 12.484 1 94.88 227 THR A O 1
ATOM 1740 N N . LYS A 1 228 ? 14.141 -9.758 14.758 1 93.94 228 LYS A N 1
ATOM 1741 C CA . LYS A 1 228 ? 14.367 -8.352 15.062 1 93.94 228 LYS A CA 1
ATOM 1742 C C . LYS A 1 228 ? 15.633 -7.832 14.383 1 93.94 228 LYS A C 1
ATOM 1744 O O . LYS A 1 228 ? 15.625 -6.75 13.789 1 93.94 228 LYS A O 1
ATOM 1749 N N . SER A 1 229 ? 16.672 -8.578 14.477 1 95.19 229 SER A N 1
ATOM 1750 C CA . SER A 1 229 ? 17.969 -8.172 13.914 1 95.19 229 SER A CA 1
ATOM 1751 C C . SER A 1 229 ? 17.859 -7.953 12.406 1 95.19 229 SER A C 1
ATOM 1753 O O . SER A 1 229 ? 18.359 -6.953 11.883 1 95.19 229 SER A O 1
ATOM 1755 N N . LEU A 1 230 ? 17.203 -8.844 11.68 1 95.62 230 LEU A N 1
ATOM 1756 C CA . LEU A 1 230 ? 17.078 -8.711 10.234 1 95.62 230 LEU A CA 1
ATOM 1757 C C . LEU A 1 230 ? 16.234 -7.5 9.867 1 95.62 230 LEU A C 1
ATOM 1759 O O . LEU A 1 230 ? 16.609 -6.719 8.984 1 95.62 230 LEU A O 1
ATOM 1763 N N . VAL A 1 231 ? 15.062 -7.383 10.547 1 95.31 231 VAL A N 1
ATOM 1764 C CA . VAL A 1 231 ? 14.141 -6.293 10.242 1 95.31 231 VAL A CA 1
ATOM 1765 C C . VAL A 1 231 ? 14.812 -4.953 10.516 1 95.31 231 VAL A C 1
ATOM 1767 O O . VAL A 1 231 ? 14.742 -4.035 9.695 1 95.31 231 VAL A O 1
ATOM 1770 N N . ASP A 1 232 ? 15.523 -4.832 11.648 1 93.06 232 ASP A N 1
ATOM 1771 C CA . ASP A 1 232 ? 16.219 -3.594 12 1 93.06 232 ASP A CA 1
ATOM 1772 C C . ASP A 1 232 ? 17.266 -3.24 10.953 1 93.06 232 ASP A C 1
ATOM 1774 O O . ASP A 1 232 ? 17.359 -2.088 10.523 1 93.06 232 ASP A O 1
ATOM 1778 N N . ARG A 1 233 ? 17.969 -4.207 10.539 1 92.81 233 ARG A N 1
ATOM 1779 C CA . ARG A 1 233 ? 19.047 -3.986 9.594 1 92.81 233 ARG A CA 1
ATOM 1780 C C . ARG A 1 233 ? 18.516 -3.693 8.195 1 92.81 233 ARG A C 1
ATOM 1782 O O . ARG A 1 233 ? 18.969 -2.766 7.531 1 92.81 233 ARG A O 1
ATOM 1789 N N . LEU A 1 234 ? 17.562 -4.48 7.758 1 94.56 234 LEU A N 1
ATOM 1790 C CA . LEU A 1 234 ? 17.047 -4.398 6.395 1 94.56 234 LEU A CA 1
ATOM 1791 C C . LEU A 1 234 ? 16.281 -3.094 6.18 1 94.56 234 LEU A C 1
ATOM 1793 O O . LEU A 1 234 ? 16.391 -2.475 5.117 1 94.56 234 LEU A O 1
ATOM 1797 N N . TYR A 1 235 ? 15.539 -2.684 7.191 1 93.25 235 TYR A N 1
ATOM 1798 C CA . TYR A 1 235 ? 14.633 -1.555 7.008 1 93.25 235 TYR A CA 1
ATOM 1799 C C . TYR A 1 235 ? 15.102 -0.343 7.805 1 93.25 235 TYR A C 1
ATOM 1801 O O . TYR A 1 235 ? 14.438 0.697 7.812 1 93.25 235 TYR A O 1
ATOM 1809 N N . HIS A 1 236 ? 16.25 -0.43 8.5 1 88 236 HIS A N 1
ATOM 1810 C CA . HIS A 1 236 ? 16.797 0.652 9.312 1 88 236 HIS A CA 1
ATOM 1811 C C . HIS A 1 236 ? 15.758 1.212 10.266 1 88 236 HIS A C 1
ATOM 1813 O O . HIS A 1 236 ? 15.523 2.424 10.297 1 88 236 HIS A O 1
ATOM 1819 N N . THR A 1 237 ? 15.258 0.333 11.055 1 88.12 237 THR A N 1
ATOM 1820 C CA . THR A 1 237 ? 14.18 0.676 11.977 1 88.12 237 THR A CA 1
ATOM 1821 C C . THR A 1 237 ? 14.422 0.055 13.344 1 88.12 237 THR A C 1
ATOM 1823 O O . THR A 1 237 ? 15.516 -0.431 13.625 1 88.12 237 THR A O 1
ATOM 1826 N N . ASP A 1 238 ? 13.539 0.329 14.273 1 88.44 238 ASP A N 1
ATOM 1827 C CA . ASP A 1 238 ? 13.5 -0.296 15.586 1 88.44 238 ASP A CA 1
ATOM 1828 C C . ASP A 1 238 ? 12.109 -0.855 15.891 1 88.44 238 ASP A C 1
ATOM 1830 O O . ASP A 1 238 ? 11.172 -0.098 16.156 1 88.44 238 ASP A O 1
ATOM 1834 N N . VAL A 1 239 ? 12.125 -2.248 15.812 1 90.56 239 VAL A N 1
ATOM 1835 C CA . VAL A 1 239 ? 10.812 -2.861 15.953 1 90.56 239 VAL A CA 1
ATOM 1836 C C . VAL A 1 239 ? 10.859 -3.953 17.016 1 90.56 239 VAL A C 1
ATOM 1838 O O . VAL A 1 239 ? 11.938 -4.469 17.344 1 90.56 239 VAL A O 1
ATOM 1841 N N . ASP A 1 240 ? 9.789 -4.242 17.594 1 90.75 240 ASP A N 1
ATOM 1842 C CA . ASP A 1 240 ? 9.586 -5.438 18.406 1 90.75 240 ASP A CA 1
ATOM 1843 C C . ASP A 1 240 ? 8.859 -6.523 17.609 1 90.75 240 ASP A C 1
ATOM 1845 O O . ASP A 1 240 ? 8.031 -6.219 16.75 1 90.75 240 ASP A O 1
ATOM 1849 N N . ILE A 1 241 ? 9.242 -7.738 17.859 1 93 241 ILE A N 1
ATOM 1850 C CA . ILE A 1 241 ? 8.547 -8.875 17.281 1 93 241 ILE A CA 1
ATOM 1851 C C . ILE A 1 241 ? 7.844 -9.68 18.375 1 93 241 ILE A C 1
ATOM 1853 O O . ILE A 1 241 ? 8.469 -10.094 19.344 1 93 241 ILE A O 1
ATOM 1857 N N . VAL A 1 242 ? 6.547 -9.867 18.234 1 91.31 242 VAL A N 1
ATOM 1858 C CA . VAL A 1 242 ? 5.766 -10.609 19.219 1 91.31 242 VAL A CA 1
ATOM 1859 C C . VAL A 1 242 ? 4.953 -11.695 18.516 1 91.31 242 VAL A C 1
ATOM 1861 O O . VAL A 1 242 ? 4.555 -11.531 17.359 1 91.31 242 VAL A O 1
ATOM 1864 N N . PRO A 1 243 ? 4.73 -12.852 19.188 1 91.19 243 PRO A N 1
ATOM 1865 C CA . PRO A 1 243 ? 3.928 -13.914 18.562 1 91.19 243 PRO A CA 1
ATOM 1866 C C . PRO A 1 243 ? 2.439 -13.57 18.516 1 91.19 243 PRO A C 1
ATOM 1868 O O . PRO A 1 243 ? 1.897 -13.023 19.484 1 91.19 243 PRO A O 1
ATOM 1871 N N . ALA A 1 244 ? 1.837 -13.797 17.375 1 89.69 244 ALA A N 1
ATOM 1872 C CA . ALA A 1 244 ? 0.393 -13.617 17.25 1 89.69 244 ALA A CA 1
ATOM 1873 C C . ALA A 1 244 ? -0.364 -14.617 18.125 1 89.69 244 ALA A C 1
ATOM 1875 O O . ALA A 1 244 ? 0.137 -15.711 18.406 1 89.69 244 ALA A O 1
ATOM 1876 N N . PRO A 1 245 ? -1.575 -14.164 18.438 1 85.62 245 PRO A N 1
ATOM 1877 C CA . PRO A 1 245 ? -2.428 -15.141 19.125 1 85.62 245 PRO A CA 1
ATOM 1878 C C . PRO A 1 245 ? -2.891 -16.266 18.188 1 85.62 245 PRO A C 1
ATOM 1880 O O . PRO A 1 245 ? -3.133 -16.031 17 1 85.62 245 PRO A O 1
ATOM 1883 N N . GLY A 1 246 ? -2.896 -17.484 18.641 1 82.81 246 GLY A N 1
ATOM 1884 C CA . GLY A 1 246 ? -3.43 -18.594 17.859 1 82.81 246 GLY A CA 1
ATOM 1885 C C . GLY A 1 246 ? -2.355 -19.406 17.172 1 82.81 246 GLY A C 1
ATOM 1886 O O . GLY A 1 246 ? -2.021 -20.5 17.609 1 82.81 246 GLY A O 1
ATOM 1887 N N . ASP A 1 247 ? -1.65 -18.656 16.125 1 84.88 247 ASP A N 1
ATOM 1888 C CA . ASP A 1 247 ? -0.743 -19.469 15.32 1 84.88 247 ASP A CA 1
ATOM 1889 C C . ASP A 1 247 ? 0.714 -19.109 15.609 1 84.88 247 ASP A C 1
ATOM 1891 O O . ASP A 1 247 ? 1.629 -19.719 15.055 1 84.88 247 ASP A O 1
ATOM 1895 N N . GLY A 1 248 ? 0.964 -18.047 16.391 1 88.88 248 GLY A N 1
ATOM 1896 C CA . GLY A 1 248 ? 2.311 -17.703 16.828 1 88.88 248 GLY A CA 1
ATOM 1897 C C . GLY A 1 248 ? 3.123 -17 15.758 1 88.88 248 GLY A C 1
ATOM 1898 O O . GLY A 1 248 ? 4.312 -16.75 15.945 1 88.88 248 GLY A O 1
ATOM 1899 N N . ALA A 1 249 ? 2.502 -16.688 14.672 1 89.94 249 ALA A N 1
ATOM 1900 C CA . ALA A 1 249 ? 3.221 -15.984 13.617 1 89.94 249 ALA A CA 1
ATOM 1901 C C . ALA A 1 249 ? 3.76 -14.648 14.125 1 89.94 249 ALA A C 1
ATOM 1903 O O . ALA A 1 249 ? 3.102 -13.969 14.914 1 89.94 249 ALA A O 1
ATOM 1904 N N . PRO A 1 250 ? 4.922 -14.312 13.672 1 92.44 250 PRO A N 1
ATOM 1905 C CA . PRO A 1 250 ? 5.512 -13.062 14.156 1 92.44 250 PRO A CA 1
ATOM 1906 C C . PRO A 1 250 ? 4.695 -11.836 13.766 1 92.44 250 PRO A C 1
ATOM 1908 O O . PRO A 1 250 ? 4.203 -11.75 12.633 1 92.44 250 PRO A O 1
ATOM 1911 N N . LEU A 1 251 ? 4.488 -10.969 14.703 1 92.19 251 LEU A N 1
ATOM 1912 C CA . LEU A 1 251 ? 3.963 -9.625 14.5 1 92.19 251 LEU A CA 1
ATOM 1913 C C . LEU A 1 251 ? 5.066 -8.578 14.648 1 92.19 251 LEU A C 1
ATOM 1915 O O . LEU A 1 251 ? 5.891 -8.664 15.562 1 92.19 251 LEU A O 1
ATOM 1919 N N . ILE A 1 252 ? 5.098 -7.684 13.734 1 92.62 252 ILE A N 1
ATOM 1920 C CA . ILE A 1 252 ? 6.129 -6.652 13.75 1 92.62 252 ILE A CA 1
ATOM 1921 C C . ILE A 1 252 ? 5.543 -5.348 14.289 1 92.62 252 ILE A C 1
ATOM 1923 O O . ILE A 1 252 ? 4.59 -4.809 13.719 1 92.62 252 ILE A O 1
ATOM 1927 N N . VAL A 1 253 ? 6.086 -4.84 15.367 1 91.19 253 VAL A N 1
ATOM 1928 C CA . VAL A 1 253 ? 5.566 -3.656 16.031 1 91.19 253 VAL A CA 1
ATOM 1929 C C . VAL A 1 253 ? 6.648 -2.58 16.094 1 91.19 253 VAL A C 1
ATOM 1931 O O . VAL A 1 253 ? 7.613 -2.705 16.859 1 91.19 253 VAL A O 1
ATOM 1934 N N . PRO A 1 254 ? 6.473 -1.521 15.32 1 87.56 254 PRO A N 1
ATOM 1935 C CA . PRO A 1 254 ? 7.453 -0.439 15.414 1 87.56 254 PRO A CA 1
ATOM 1936 C C . PRO A 1 254 ? 7.508 0.182 16.812 1 87.56 254 PRO A C 1
ATOM 1938 O O . PRO A 1 254 ? 6.473 0.33 17.469 1 87.56 254 PRO A O 1
ATOM 1941 N N . ARG A 1 255 ? 8.68 0.568 17.266 1 86.56 255 ARG A N 1
ATOM 1942 C CA . ARG A 1 255 ? 8.844 1.255 18.547 1 86.56 255 ARG A CA 1
ATOM 1943 C C . ARG A 1 255 ? 8.711 2.766 18.375 1 86.56 255 ARG A C 1
ATOM 1945 O O . ARG A 1 255 ? 9.211 3.328 17.406 1 86.56 255 ARG A O 1
ATOM 1952 N N . ARG A 1 256 ? 7.863 3.393 19.234 1 80.69 256 ARG A N 1
ATOM 1953 C CA . ARG A 1 256 ? 7.762 4.848 19.188 1 80.69 256 ARG A CA 1
ATOM 1954 C C . ARG A 1 256 ? 8.875 5.504 19.984 1 80.69 256 ARG A C 1
ATOM 1956 O O . ARG A 1 256 ? 9.234 5.031 21.062 1 80.69 256 ARG A O 1
ATOM 1963 N N . HIS A 1 257 ? 9.633 6.344 19.281 1 65.62 257 HIS A N 1
ATOM 1964 C CA . HIS A 1 257 ? 10.641 7.113 20.016 1 65.62 257 HIS A CA 1
ATOM 1965 C C . HIS A 1 257 ? 10.055 8.406 20.562 1 65.62 257 HIS A C 1
ATOM 1967 O O . HIS A 1 257 ? 9.773 9.336 19.812 1 65.62 257 HIS A O 1
ATOM 1973 N N . LEU A 1 258 ? 9.086 8.281 21.469 1 56.44 258 LEU A N 1
ATOM 1974 C CA . LEU A 1 258 ? 8.523 9.484 22.078 1 56.44 258 LEU A CA 1
ATOM 1975 C C . LEU A 1 258 ? 9.625 10.469 22.453 1 56.44 258 LEU A C 1
ATOM 1977 O O . LEU A 1 258 ? 10.648 10.078 23.016 1 56.44 258 LEU A O 1
ATOM 1981 N N . PRO A 1 259 ? 9.648 11.57 21.688 1 50.41 259 PRO A N 1
ATOM 1982 C CA . PRO A 1 259 ? 10.625 12.547 22.188 1 50.41 259 PRO A CA 1
ATOM 1983 C C . PRO A 1 259 ? 10.641 12.641 23.703 1 50.41 259 PRO A C 1
ATOM 1985 O O . PRO A 1 259 ? 9.617 12.422 24.359 1 50.41 259 PRO A O 1
ATOM 1988 N N . ALA A 1 260 ? 11.742 12.516 24.453 1 40.19 260 ALA A N 1
ATOM 1989 C CA . ALA A 1 260 ? 11.906 12.883 25.859 1 40.19 260 ALA A CA 1
ATOM 1990 C C . ALA A 1 260 ? 11.172 14.195 26.172 1 40.19 260 ALA A C 1
ATOM 1992 O O . ALA A 1 260 ? 11.367 15.195 25.469 1 40.19 260 ALA A O 1
ATOM 1993 N N . LEU A 1 261 ? 9.914 14.188 26.641 1 37.38 261 LEU A N 1
ATOM 1994 C CA . LEU A 1 261 ? 9.422 15.422 27.234 1 37.38 261 LEU A CA 1
ATOM 1995 C C . LEU A 1 261 ? 10.57 16.266 27.781 1 37.38 261 LEU A C 1
ATOM 1997 O O . LEU A 1 261 ? 11.359 15.797 28.609 1 37.38 261 LEU A O 1
ATOM 2001 N N . ARG A 1 262 ? 11.195 17.109 27.047 1 34.06 262 ARG A N 1
ATOM 2002 C CA . ARG A 1 262 ? 11.977 18.109 27.781 1 34.06 262 ARG A CA 1
ATOM 2003 C C . ARG A 1 262 ? 11.172 18.672 28.953 1 34.06 262 ARG A C 1
ATOM 2005 O O . ARG A 1 262 ? 10.102 19.25 28.75 1 34.06 262 ARG A O 1
ATOM 2012 N N . CYS A 1 263 ? 11.203 18.062 30.125 1 27.64 263 CYS A N 1
ATOM 2013 C CA . CYS A 1 263 ? 10.82 18.703 31.391 1 27.64 263 CYS A CA 1
ATOM 2014 C C . CYS A 1 263 ? 11.227 20.172 31.391 1 27.64 263 CYS A C 1
ATOM 2016 O O . CYS A 1 263 ? 12.406 20.5 31.25 1 27.64 263 CYS A O 1
ATOM 2018 N N . ALA A 1 264 ? 10.32 21.016 30.797 1 30.84 264 ALA A N 1
ATOM 2019 C CA . ALA A 1 264 ? 10.469 22.391 31.297 1 30.84 264 ALA A CA 1
ATOM 2020 C C . ALA A 1 264 ? 10.867 22.375 32.781 1 30.84 264 ALA A C 1
ATOM 2022 O O . ALA A 1 264 ? 10.039 22.094 33.656 1 30.84 264 ALA A O 1
ATOM 2023 N N . CYS A 1 265 ? 12.078 21.781 33.156 1 23.84 265 CYS A N 1
ATOM 2024 C CA . CYS A 1 265 ? 12.562 22.5 34.344 1 23.84 265 CYS A CA 1
ATOM 2025 C C . CYS A 1 265 ? 12.992 23.906 33.969 1 23.84 265 CYS A C 1
ATOM 2027 O O . CYS A 1 265 ? 13.562 24.141 32.906 1 23.84 265 CYS A O 1
ATOM 2029 N N . MET B 1 1 ? -9.055 26.969 14.844 1 78.94 1 MET B N 1
ATOM 2030 C CA . MET B 1 1 ? -9.602 26.75 13.508 1 78.94 1 MET B CA 1
ATOM 2031 C C . MET B 1 1 ? -10.414 25.453 13.461 1 78.94 1 MET B C 1
ATOM 2033 O O . MET B 1 1 ? -9.891 24.391 13.758 1 78.94 1 MET B O 1
ATOM 2037 N N . THR B 1 2 ? -11.656 25.688 13.211 1 90.38 2 THR B N 1
ATOM 2038 C CA . THR B 1 2 ? -12.578 24.562 13.32 1 90.38 2 THR B CA 1
ATOM 2039 C C . THR B 1 2 ? -13.125 24.188 11.945 1 90.38 2 THR B C 1
ATOM 2041 O O . THR B 1 2 ? -13.531 25.047 11.172 1 90.38 2 THR B O 1
ATOM 2044 N N . LEU B 1 3 ? -12.961 22.938 11.641 1 96.56 3 LEU B N 1
ATOM 2045 C CA . LEU B 1 3 ? -13.602 22.391 10.445 1 96.56 3 LEU B CA 1
ATOM 2046 C C . LEU B 1 3 ? -14.789 21.516 10.812 1 96.56 3 LEU B C 1
ATOM 2048 O O . LEU B 1 3 ? -14.672 20.609 11.641 1 96.56 3 LEU B O 1
ATOM 2052 N N . SER B 1 4 ? -15.945 21.875 10.297 1 97.38 4 SER B N 1
ATOM 2053 C CA . SER B 1 4 ? -17.156 21.109 10.57 1 97.38 4 SER B CA 1
ATOM 2054 C C . SER B 1 4 ? -17.859 20.719 9.273 1 97.38 4 SER B C 1
ATOM 2056 O O . SER B 1 4 ? -17.75 21.406 8.266 1 97.38 4 SER B O 1
ATOM 2058 N N . VAL B 1 5 ? -18.453 19.594 9.297 1 97.88 5 VAL B N 1
ATOM 2059 C CA . VAL B 1 5 ? -19.188 19.031 8.18 1 97.88 5 VAL B CA 1
ATOM 2060 C C . VAL B 1 5 ? -20.672 18.906 8.547 1 97.88 5 VAL B C 1
ATOM 2062 O O . VAL B 1 5 ? -21 18.375 9.609 1 97.88 5 VAL B O 1
ATOM 2065 N N . GLN B 1 6 ? -21.547 19.438 7.676 1 97.88 6 GLN B N 1
ATOM 2066 C CA . GLN B 1 6 ? -22.969 19.406 7.938 1 97.88 6 GLN B CA 1
ATOM 2067 C C . GLN B 1 6 ? -23.734 18.734 6.789 1 97.88 6 GLN B C 1
ATOM 2069 O O . GLN B 1 6 ? -23.766 19.266 5.676 1 97.88 6 GLN B O 1
ATOM 2074 N N . GLN B 1 7 ? -24.344 17.578 7.109 1 97.75 7 GLN B N 1
ATOM 2075 C CA . GLN B 1 7 ? -25.203 16.828 6.195 1 97.75 7 GLN B CA 1
ATOM 2076 C C . GLN B 1 7 ? -24.531 16.656 4.832 1 97.75 7 GLN B C 1
ATOM 2078 O O . GLN B 1 7 ? -25.172 16.859 3.797 1 97.75 7 GLN B O 1
ATOM 2083 N N . LEU B 1 8 ? -23.312 16.391 4.836 1 97.94 8 LEU B N 1
ATOM 2084 C CA . LEU B 1 8 ? -22.516 16.328 3.615 1 97.94 8 LEU B CA 1
ATOM 2085 C C . LEU B 1 8 ? -22.859 15.094 2.795 1 97.94 8 LEU B C 1
ATOM 2087 O O . LEU B 1 8 ? -22.812 13.969 3.307 1 97.94 8 LEU B O 1
ATOM 2091 N N . ALA B 1 9 ? -23.25 15.289 1.585 1 98 9 ALA B N 1
ATOM 2092 C CA . ALA B 1 9 ? -23.562 14.211 0.657 1 98 9 ALA B CA 1
ATOM 2093 C C . ALA B 1 9 ? -22.844 14.406 -0.68 1 98 9 ALA B C 1
ATOM 2095 O O . ALA B 1 9 ? -22.688 15.539 -1.137 1 98 9 ALA B O 1
ATOM 2096 N N . PHE B 1 10 ? -22.406 13.297 -1.231 1 97.44 10 PHE B N 1
ATOM 2097 C CA . PHE B 1 10 ? -21.688 13.336 -2.502 1 97.44 10 PHE B CA 1
ATOM 2098 C C . PHE B 1 10 ? -21.766 11.992 -3.211 1 97.44 10 PHE B C 1
ATOM 2100 O O . PHE B 1 10 ? -21.984 10.961 -2.57 1 97.44 10 PHE B O 1
ATOM 2107 N N . GLY B 1 11 ? -21.672 12.016 -4.5 1 94.25 11 GLY B N 1
ATOM 2108 C CA . GLY B 1 11 ? -21.578 10.836 -5.348 1 94.25 11 GLY B CA 1
ATOM 2109 C C . GLY B 1 11 ? -21.094 11.148 -6.75 1 94.25 11 GLY B C 1
ATOM 2110 O O . GLY B 1 11 ? -21.359 12.234 -7.277 1 94.25 11 GLY B O 1
ATOM 2111 N N . TYR B 1 12 ? -20.359 10.164 -7.289 1 88.19 12 TYR B N 1
ATOM 2112 C CA . TYR B 1 12 ? -20 10.281 -8.703 1 88.19 12 TYR B CA 1
ATOM 2113 C C . TYR B 1 12 ? -21.125 9.773 -9.586 1 88.19 12 TYR B C 1
ATOM 2115 O O . TYR B 1 12 ? -21.609 8.648 -9.414 1 88.19 12 TYR B O 1
ATOM 2123 N N . GLY B 1 13 ? -21.547 10.508 -10.461 1 85.69 13 GLY B N 1
ATOM 2124 C CA . GLY B 1 13 ? -22.703 10.133 -11.266 1 85.69 13 GLY B CA 1
ATOM 2125 C C . GLY B 1 13 ? -23.984 10.016 -10.461 1 85.69 13 GLY B C 1
ATOM 2126 O O . GLY B 1 13 ? -24.344 10.93 -9.719 1 85.69 13 GLY B O 1
ATOM 2127 N N . GLU B 1 14 ? -24.719 8.867 -10.672 1 85.12 14 GLU B N 1
ATOM 2128 C CA . GLU B 1 14 ? -26.016 8.711 -10.023 1 85.12 14 GLU B CA 1
ATOM 2129 C C . GLU B 1 14 ? -25.891 7.906 -8.734 1 85.12 14 GLU B C 1
ATOM 2131 O O . GLU B 1 14 ? -26.828 7.859 -7.934 1 85.12 14 GLU B O 1
ATOM 2136 N N . GLN B 1 15 ? -24.797 7.367 -8.453 1 86.44 15 GLN B N 1
ATOM 2137 C CA . GLN B 1 15 ? -24.641 6.496 -7.289 1 86.44 15 GLN B CA 1
ATOM 2138 C C . GLN B 1 15 ? -24.109 7.273 -6.09 1 86.44 15 GLN B C 1
ATOM 2140 O O . GLN B 1 15 ? -23.047 7.895 -6.164 1 86.44 15 GLN B O 1
ATOM 2145 N N . PRO B 1 16 ? -24.875 7.199 -4.98 1 92.44 16 PRO B N 1
ATOM 2146 C CA . PRO B 1 16 ? -24.391 7.887 -3.783 1 92.44 16 PRO B CA 1
ATOM 2147 C C . PRO B 1 16 ? -23.141 7.227 -3.189 1 92.44 16 PRO B C 1
ATOM 2149 O O . PRO B 1 16 ? -23.031 6 -3.205 1 92.44 16 PRO B O 1
ATOM 2152 N N . LEU B 1 17 ? -22.219 8.055 -2.75 1 95.12 17 LEU B N 1
ATOM 2153 C CA . LEU B 1 17 ? -21 7.582 -2.098 1 95.12 17 LEU B CA 1
ATOM 2154 C C . LEU B 1 17 ? -20.984 7.977 -0.625 1 95.12 17 LEU B C 1
ATOM 2156 O O . LEU B 1 17 ? -20.734 7.141 0.244 1 95.12 17 LEU B O 1
ATOM 2160 N N . LEU B 1 18 ? -21.266 9.219 -0.317 1 97.69 18 LEU B N 1
ATOM 2161 C CA . LEU B 1 18 ? -21.438 9.758 1.029 1 97.69 18 LEU B CA 1
ATOM 2162 C C . LEU B 1 18 ? -22.859 10.242 1.248 1 97.69 18 LEU B C 1
ATOM 2164 O O . LEU B 1 18 ? -23.438 10.922 0.389 1 97.69 18 LEU B O 1
ATOM 2168 N N . THR B 1 19 ? -23.5 9.852 2.4 1 96.81 19 THR B N 1
ATOM 2169 C CA . THR B 1 19 ? -24.938 10.031 2.553 1 96.81 19 THR B CA 1
ATOM 2170 C C . THR B 1 19 ? -25.266 10.82 3.816 1 96.81 19 THR B C 1
ATOM 2172 O O . THR B 1 19 ? -25.953 10.328 4.707 1 96.81 19 THR B O 1
ATOM 2175 N N . GLY B 1 20 ? -24.797 12.039 3.945 1 96.69 20 GLY B N 1
ATOM 2176 C CA . GLY B 1 20 ? -25.203 12.938 5.016 1 96.69 20 GLY B CA 1
ATOM 2177 C C . GLY B 1 20 ? -24.297 12.859 6.23 1 96.69 20 GLY B C 1
ATOM 2178 O O . GLY B 1 20 ? -24.766 12.586 7.34 1 96.69 20 GLY B O 1
ATOM 2179 N N . LEU B 1 21 ? -23.047 13.18 6.055 1 98.12 21 LEU B N 1
ATOM 2180 C CA . LEU B 1 21 ? -22.062 13.125 7.129 1 98.12 21 LEU B CA 1
ATOM 2181 C C . LEU B 1 21 ? -22.125 14.383 7.988 1 98.12 21 LEU B C 1
ATOM 2183 O O . LEU B 1 21 ? -22.297 15.492 7.473 1 98.12 21 LEU B O 1
ATOM 2187 N N . ASP B 1 22 ? -22.109 14.188 9.32 1 98.31 22 ASP B N 1
ATOM 2188 C CA . ASP B 1 22 ? -22.031 15.258 10.305 1 98.31 22 ASP B CA 1
ATOM 2189 C C . ASP B 1 22 ? -20.891 15 11.297 1 98.31 22 ASP B C 1
ATOM 2191 O O . ASP B 1 22 ? -20.891 13.977 11.984 1 98.31 22 ASP B O 1
ATOM 2195 N N . PHE B 1 23 ? -19.938 15.961 11.312 1 97.88 23 PHE B N 1
ATOM 2196 C CA . PHE B 1 23 ? -18.906 15.852 12.336 1 97.88 23 PHE B CA 1
ATOM 2197 C C . PHE B 1 23 ? -18.109 17.141 12.445 1 97.88 23 PHE B C 1
ATOM 2199 O O . PHE B 1 23 ? -18.25 18.047 11.609 1 97.88 23 PHE B O 1
ATOM 2206 N N . ILE B 1 24 ? -17.391 17.281 13.5 1 97.56 24 ILE B N 1
ATOM 2207 C CA . ILE B 1 24 ? -16.453 18.391 13.742 1 97.56 24 ILE B CA 1
ATOM 2208 C C . ILE B 1 24 ? -15.062 17.828 14.016 1 97.56 24 ILE B C 1
ATOM 2210 O O . ILE B 1 24 ? -14.914 16.859 14.766 1 97.56 24 ILE B O 1
ATOM 2214 N N . LEU B 1 25 ? -14.117 18.375 13.383 1 97.38 25 LEU B N 1
ATOM 2215 C CA . LEU B 1 25 ? -12.75 17.922 13.633 1 97.38 25 LEU B CA 1
ATOM 2216 C C . LEU B 1 25 ? -12.211 18.516 14.93 1 97.38 25 LEU B C 1
ATOM 2218 O O . LEU B 1 25 ? -12.266 19.734 15.133 1 97.38 25 LEU B O 1
ATOM 2222 N N . PRO B 1 26 ? -11.75 17.641 15.797 1 96.25 26 PRO B N 1
ATOM 2223 C CA . PRO B 1 26 ? -11.078 18.203 16.969 1 96.25 26 PRO B CA 1
ATOM 2224 C C . PRO B 1 26 ? -9.812 18.984 16.609 1 96.25 26 PRO B C 1
ATOM 2226 O O . PRO B 1 26 ? -9.039 18.547 15.742 1 96.25 26 PRO B O 1
ATOM 2229 N N . GLU B 1 27 ? -9.602 20.062 17.266 1 95.31 27 GLU B N 1
ATOM 2230 C CA . GLU B 1 27 ? -8.484 20.953 16.938 1 95.31 27 GLU B CA 1
ATOM 2231 C C . GLU B 1 27 ? -7.191 20.453 17.594 1 95.31 27 GLU B C 1
ATOM 2233 O O . GLU B 1 27 ? -7.215 19.875 18.672 1 95.31 27 GLU B O 1
ATOM 2238 N N . GLY B 1 28 ? -6.18 20.641 16.859 1 95.06 28 GLY B N 1
ATOM 2239 C CA . GLY B 1 28 ? -4.855 20.391 17.406 1 95.06 28 GLY B CA 1
ATOM 2240 C C . GLY B 1 28 ? -4.586 18.906 17.641 1 95.06 28 GLY B C 1
ATOM 2241 O O . GLY B 1 28 ? -3.869 18.547 18.578 1 95.06 28 GLY B O 1
ATOM 2242 N N . ARG B 1 29 ? -5.262 18.062 16.891 1 96.31 29 ARG B N 1
ATOM 2243 C CA . ARG B 1 29 ? -5.121 16.625 17.047 1 96.31 29 ARG B CA 1
ATOM 2244 C C . ARG B 1 29 ? -4.727 15.953 15.734 1 96.31 29 ARG B C 1
ATOM 2246 O O . ARG B 1 29 ? -4.844 16.562 14.664 1 96.31 29 ARG B O 1
ATOM 2253 N N . LEU B 1 30 ? -4.156 14.82 15.883 1 97.94 30 LEU B N 1
ATOM 2254 C CA . LEU B 1 30 ? -3.951 13.938 14.734 1 97.94 30 LEU B CA 1
ATOM 2255 C C . LEU B 1 30 ? -5.148 13.016 14.531 1 97.94 30 LEU B C 1
ATOM 2257 O O . LEU B 1 30 ? -5.402 12.141 15.367 1 97.94 30 LEU B O 1
ATOM 2261 N N . ILE B 1 31 ? -5.887 13.227 13.414 1 98.62 31 ILE B N 1
ATOM 2262 C CA . ILE B 1 31 ? -7.121 12.508 13.148 1 98.62 31 ILE B CA 1
ATOM 2263 C C . ILE B 1 31 ? -6.938 11.609 11.922 1 98.62 31 ILE B C 1
ATOM 2265 O O . ILE B 1 31 ? -6.441 12.062 10.883 1 98.62 31 ILE B O 1
ATOM 2269 N N . GLY B 1 32 ? -7.309 10.352 12.047 1 98.5 32 GLY B N 1
ATOM 2270 C CA . GLY B 1 32 ? -7.242 9.422 10.93 1 98.5 32 GLY B CA 1
ATOM 2271 C C . GLY B 1 32 ? -8.609 9.039 10.383 1 98.5 32 GLY B C 1
ATOM 2272 O O . GLY B 1 32 ? -9.555 8.852 11.156 1 98.5 32 GLY B O 1
ATOM 2273 N N . ILE B 1 33 ? -8.719 9.039 9.109 1 98.44 33 ILE B N 1
ATOM 2274 C CA . ILE B 1 33 ? -9.875 8.438 8.445 1 98.44 33 ILE B CA 1
ATOM 2275 C C . ILE B 1 33 ? -9.547 7 8.039 1 98.44 33 ILE B C 1
ATOM 2277 O O . ILE B 1 33 ? -8.57 6.758 7.324 1 98.44 33 ILE B O 1
ATOM 2281 N N . VAL B 1 34 ? -10.375 6.043 8.523 1 97.69 34 VAL B N 1
ATOM 2282 C CA . VAL B 1 34 ? -10.188 4.633 8.195 1 97.69 34 VAL B CA 1
ATOM 2283 C C . VAL B 1 34 ? -11.477 4.062 7.605 1 97.69 34 VAL B C 1
ATOM 2285 O O . VAL B 1 34 ? -12.547 4.641 7.773 1 97.69 34 VAL B O 1
ATOM 2288 N N . GLY B 1 35 ? -11.367 2.994 6.895 1 96.44 35 GLY B N 1
ATOM 2289 C CA . GLY B 1 35 ? -12.477 2.32 6.238 1 96.44 35 GLY B CA 1
ATOM 2290 C C . GLY B 1 35 ? -12.047 1.461 5.066 1 96.44 35 GLY B C 1
ATOM 2291 O O . GLY B 1 35 ? -10.898 1.536 4.625 1 96.44 35 GLY B O 1
ATOM 2292 N N . PRO B 1 36 ? -12.938 0.654 4.574 1 93.75 36 PRO B N 1
ATOM 2293 C CA . PRO B 1 36 ? -12.586 -0.242 3.469 1 93.75 36 PRO B CA 1
ATOM 2294 C C . PRO B 1 36 ? -12.305 0.506 2.168 1 93.75 36 PRO B C 1
ATOM 2296 O O . PRO B 1 36 ? -12.578 1.706 2.07 1 93.75 36 PRO B O 1
ATOM 2299 N N . ASN B 1 37 ? -11.688 -0.226 1.26 1 89.06 37 ASN B N 1
ATOM 2300 C CA . ASN B 1 37 ? -11.43 0.347 -0.058 1 89.06 37 ASN B CA 1
ATOM 2301 C C . ASN B 1 37 ? -12.727 0.794 -0.733 1 89.06 37 ASN B C 1
ATOM 2303 O O . ASN B 1 37 ? -13.734 0.092 -0.673 1 89.06 37 ASN B O 1
ATOM 2307 N N . GLY B 1 38 ? -12.734 1.994 -1.294 1 87.12 38 GLY B N 1
ATOM 2308 C CA . GLY B 1 38 ? -13.859 2.457 -2.096 1 87.12 38 GLY B CA 1
ATOM 2309 C C . GLY B 1 38 ? -14.953 3.115 -1.271 1 87.12 38 GLY B C 1
ATOM 2310 O O . GLY B 1 38 ? -15.961 3.559 -1.813 1 87.12 38 GLY B O 1
ATOM 2311 N N . CYS B 1 39 ? -14.75 3.23 0.009 1 92.25 39 CYS B N 1
ATOM 2312 C CA . CYS B 1 39 ? -15.828 3.738 0.844 1 92.25 39 CYS B CA 1
ATOM 2313 C C . CYS B 1 39 ? -15.898 5.258 0.786 1 92.25 39 CYS B C 1
ATOM 2315 O O . CYS B 1 39 ? -16.812 5.867 1.354 1 92.25 39 CYS B O 1
ATOM 2317 N N . GLY B 1 40 ? -14.883 5.898 0.187 1 94 40 GLY B N 1
ATOM 2318 C CA . GLY B 1 40 ? -14.992 7.332 -0.034 1 94 40 GLY B CA 1
ATOM 2319 C C . GLY B 1 40 ? -13.992 8.141 0.778 1 94 40 GLY B C 1
ATOM 2320 O O . GLY B 1 40 ? -14.148 9.352 0.933 1 94 40 GLY B O 1
ATOM 2321 N N . LYS B 1 41 ? -13 7.523 1.351 1 96.31 41 LYS B N 1
ATOM 2322 C CA . LYS B 1 41 ? -12.039 8.211 2.213 1 96.31 41 LYS B CA 1
ATOM 2323 C C . LYS B 1 41 ? -11.359 9.359 1.474 1 96.31 41 LYS B C 1
ATOM 2325 O O . LYS B 1 41 ? -11.367 10.5 1.94 1 96.31 41 LYS B O 1
ATOM 2330 N N . SER B 1 42 ? -10.773 9.047 0.287 1 94.38 42 SER B N 1
ATOM 2331 C CA . SER B 1 42 ? -10.078 10.07 -0.493 1 94.38 42 SER B CA 1
ATOM 2332 C C . SER B 1 42 ? -11.055 11.125 -1.009 1 94.38 42 SER B C 1
ATOM 2334 O O . SER B 1 42 ? -10.727 12.312 -1.045 1 94.38 42 SER B O 1
ATOM 2336 N N . THR B 1 43 ? -12.266 10.742 -1.381 1 95.12 43 THR B N 1
ATOM 2337 C CA . THR B 1 43 ? -13.305 11.672 -1.818 1 95.12 43 THR B CA 1
ATOM 2338 C C . THR B 1 43 ? -13.672 12.633 -0.696 1 95.12 43 THR B C 1
ATOM 2340 O O . THR B 1 43 ? -13.773 13.844 -0.916 1 95.12 43 THR B O 1
ATOM 2343 N N . LEU B 1 44 ? -13.828 12.039 0.502 1 97.56 44 LEU B N 1
ATOM 2344 C CA . LEU B 1 44 ? -14.133 12.883 1.653 1 97.56 44 LEU B CA 1
ATOM 2345 C C . LEU B 1 44 ? -13.023 13.906 1.879 1 97.56 44 LEU B C 1
ATOM 2347 O O . LEU B 1 44 ? -13.297 15.086 2.082 1 97.56 44 LEU B O 1
ATOM 2351 N N . LEU B 1 45 ? -11.789 13.461 1.81 1 97.19 45 LEU B N 1
ATOM 2352 C CA . LEU B 1 45 ? -10.656 14.359 2.021 1 97.19 45 LEU B CA 1
ATOM 2353 C C . LEU B 1 45 ? -10.648 15.477 0.985 1 97.19 45 LEU B C 1
ATOM 2355 O O . LEU B 1 45 ? -10.383 16.641 1.316 1 97.19 45 LEU B O 1
ATOM 2359 N N . ARG B 1 46 ? -10.984 15.203 -0.248 1 96.06 46 ARG B N 1
ATOM 2360 C CA . ARG B 1 46 ? -11.031 16.203 -1.315 1 96.06 46 ARG B CA 1
ATOM 2361 C C . ARG B 1 46 ? -12.156 17.203 -1.08 1 96.06 46 ARG B C 1
ATOM 2363 O O . ARG B 1 46 ? -12.016 18.391 -1.395 1 96.06 46 ARG B O 1
ATOM 2370 N N . LEU B 1 47 ? -13.258 16.703 -0.591 1 97.25 47 LEU B N 1
ATOM 2371 C CA . LEU B 1 47 ? -14.359 17.594 -0.236 1 97.25 47 LEU B CA 1
ATOM 2372 C C . LEU B 1 47 ? -13.953 18.562 0.875 1 97.25 47 LEU B C 1
ATOM 2374 O O . LEU B 1 47 ? -14.25 19.75 0.808 1 97.25 47 LEU B O 1
ATOM 2378 N N . LEU B 1 48 ? -13.195 18.031 1.83 1 97.44 48 LEU B N 1
ATOM 2379 C CA . LEU B 1 48 ? -12.766 18.844 2.965 1 97.44 48 LEU B CA 1
ATOM 2380 C C . LEU B 1 48 ? -11.68 19.828 2.551 1 97.44 48 LEU B C 1
ATOM 2382 O O . LEU B 1 48 ? -11.492 20.859 3.195 1 97.44 48 LEU B O 1
ATOM 2386 N N . ALA B 1 49 ? -10.992 19.469 1.479 1 95.62 49 ALA B N 1
ATOM 2387 C CA . ALA B 1 49 ? -9.93 20.344 0.967 1 95.62 49 ALA B CA 1
ATOM 2388 C C . ALA B 1 49 ? -10.492 21.391 0.013 1 95.62 49 ALA B C 1
ATOM 2390 O O . ALA B 1 49 ? -9.758 22.25 -0.476 1 95.62 49 ALA B O 1
ATOM 2391 N N . GLY B 1 50 ? -11.766 21.266 -0.347 1 94.94 50 GLY B N 1
ATOM 2392 C CA . GLY B 1 50 ? -12.391 22.203 -1.268 1 94.94 50 GLY B CA 1
ATOM 2393 C C . GLY B 1 50 ? -12.094 21.891 -2.723 1 94.94 50 GLY B C 1
ATOM 2394 O O . GLY B 1 50 ? -12.297 22.734 -3.596 1 94.94 50 GLY B O 1
ATOM 2395 N N . GLN B 1 51 ? -11.594 20.75 -2.959 1 93.06 51 GLN B N 1
ATOM 2396 C CA . GLN B 1 51 ? -11.258 20.344 -4.32 1 93.06 51 GLN B CA 1
ATOM 2397 C C . GLN B 1 51 ? -12.484 19.781 -5.043 1 93.06 51 GLN B C 1
ATOM 2399 O O . GLN B 1 51 ? -12.477 19.641 -6.266 1 93.06 51 GLN B O 1
ATOM 2404 N N . LEU B 1 52 ? -13.469 19.359 -4.316 1 93.81 52 LEU B N 1
ATOM 2405 C CA . LEU B 1 52 ? -14.758 18.891 -4.812 1 93.81 52 LEU B CA 1
ATOM 2406 C C . LEU B 1 52 ? -15.906 19.625 -4.145 1 93.81 52 LEU B C 1
ATOM 2408 O O . LEU B 1 52 ? -15.789 20.047 -2.992 1 93.81 52 LEU B O 1
ATOM 2412 N N . ALA B 1 53 ? -16.984 19.812 -4.883 1 94.69 53 ALA B N 1
ATOM 2413 C CA . ALA B 1 53 ? -18.188 20.422 -4.316 1 94.69 53 ALA B CA 1
ATOM 2414 C C . ALA B 1 53 ? -19.203 19.344 -3.912 1 94.69 53 ALA B C 1
ATOM 2416 O O . ALA B 1 53 ? -19.484 18.438 -4.684 1 94.69 53 ALA B O 1
ATOM 2417 N N . PRO B 1 54 ? -19.734 19.484 -2.75 1 96.62 54 PRO B N 1
ATOM 2418 C CA . PRO B 1 54 ? -20.75 18.516 -2.33 1 96.62 54 PRO B CA 1
ATOM 2419 C C . PRO B 1 54 ? -22.047 18.641 -3.121 1 96.62 54 PRO B C 1
ATOM 2421 O O . PRO B 1 54 ? -22.328 19.703 -3.678 1 96.62 54 PRO B O 1
ATOM 2424 N N . ARG B 1 55 ? -22.75 17.516 -3.219 1 96.31 55 ARG B N 1
ATOM 2425 C CA . ARG B 1 55 ? -24.094 17.531 -3.807 1 96.31 55 ARG B CA 1
ATOM 2426 C C . ARG B 1 55 ? -25.094 18.172 -2.857 1 96.31 55 ARG B C 1
ATOM 2428 O O . ARG B 1 55 ? -26 18.906 -3.293 1 96.31 55 ARG B O 1
ATOM 2435 N N . HIS B 1 56 ? -25 17.812 -1.626 1 96.31 56 HIS B N 1
ATOM 2436 C CA . HIS B 1 56 ? -25.797 18.375 -0.545 1 96.31 56 HIS B CA 1
ATOM 2437 C C . HIS B 1 56 ? -24.953 18.625 0.695 1 96.31 56 HIS B C 1
ATOM 2439 O O . HIS B 1 56 ? -23.875 18.047 0.849 1 96.31 56 HIS B O 1
ATOM 2445 N N . GLY B 1 57 ? -25.391 19.562 1.511 1 97.19 57 GLY B N 1
ATOM 2446 C CA . GLY B 1 57 ? -24.672 19.891 2.73 1 97.19 57 GLY B CA 1
ATOM 2447 C C . GLY B 1 57 ? -23.516 20.859 2.506 1 97.19 57 GLY B C 1
ATOM 2448 O O . GLY B 1 57 ? -23.469 21.531 1.481 1 97.19 57 GLY B O 1
ATOM 2449 N N . ARG B 1 58 ? -22.641 21 3.553 1 96.81 58 ARG B N 1
ATOM 2450 C CA . ARG B 1 58 ? -21.547 21.969 3.422 1 96.81 58 ARG B CA 1
ATOM 2451 C C . ARG B 1 58 ? -20.406 21.641 4.387 1 96.81 58 ARG B C 1
ATOM 2453 O O . ARG B 1 58 ? -20.609 20.922 5.367 1 96.81 58 ARG B O 1
ATOM 2460 N N . VAL B 1 59 ? -19.328 22.078 4.051 1 97.62 59 VAL B N 1
ATOM 2461 C CA . VAL B 1 59 ? -18.141 22.078 4.891 1 97.62 59 VAL B CA 1
ATOM 2462 C C . VAL B 1 59 ? -17.828 23.5 5.355 1 97.62 59 VAL B C 1
ATOM 2464 O O . VAL B 1 59 ? -17.766 24.422 4.543 1 97.62 59 VAL B O 1
ATOM 2467 N N . LEU B 1 60 ? -17.688 23.641 6.695 1 97.38 60 LEU B N 1
ATOM 2468 C CA . LEU B 1 60 ? -17.422 24.953 7.258 1 97.38 60 LEU B CA 1
ATOM 2469 C C . LEU B 1 60 ? -16.031 25.016 7.855 1 97.38 60 LEU B C 1
ATOM 2471 O O . LEU B 1 60 ? -15.609 24.109 8.57 1 97.38 60 LEU B O 1
ATOM 2475 N N . LEU B 1 61 ? -15.336 26.031 7.512 1 96.12 61 LEU B N 1
ATOM 2476 C CA . LEU B 1 61 ? -14.07 26.375 8.141 1 96.12 61 LEU B CA 1
ATOM 2477 C C . LEU B 1 61 ? -14.18 27.672 8.922 1 96.12 61 LEU B C 1
ATOM 2479 O O . LEU B 1 61 ? -14.43 28.734 8.344 1 96.12 61 LEU B O 1
ATOM 2483 N N . ASP B 1 62 ? -14.086 27.578 10.18 1 94.69 62 ASP B N 1
ATOM 2484 C CA . ASP B 1 62 ? -14.305 28.703 11.078 1 94.69 62 ASP B CA 1
ATOM 2485 C C . ASP B 1 62 ? -15.68 29.328 10.844 1 94.69 62 ASP B C 1
ATOM 2487 O O . ASP B 1 62 ? -15.805 30.547 10.734 1 94.69 62 ASP B O 1
ATOM 2491 N N . GLY B 1 63 ? -16.578 28.484 10.641 1 94 63 GLY B N 1
ATOM 2492 C CA . GLY B 1 63 ? -17.953 28.922 10.539 1 94 63 GLY B CA 1
ATOM 2493 C C . GLY B 1 63 ? -18.328 29.391 9.148 1 94 63 GLY B C 1
ATOM 2494 O O . GLY B 1 63 ? -19.5 29.688 8.883 1 94 63 GLY B O 1
ATOM 2495 N N . ARG B 1 64 ? -17.422 29.438 8.25 1 95.06 64 ARG B N 1
ATOM 2496 C CA . ARG B 1 64 ? -17.656 29.922 6.895 1 95.06 64 ARG B CA 1
ATOM 2497 C C . ARG B 1 64 ? -17.562 28.766 5.891 1 95.06 64 ARG B C 1
ATOM 2499 O O . ARG B 1 64 ? -16.656 27.938 5.969 1 95.06 64 ARG B O 1
ATOM 2506 N N . PRO B 1 65 ? -18.5 28.766 4.945 1 95.44 65 PRO B N 1
ATOM 2507 C CA . PRO B 1 65 ? -18.406 27.719 3.926 1 95.44 65 PRO B CA 1
ATOM 2508 C C . PRO B 1 65 ? -17.109 27.766 3.123 1 95.44 65 PRO B C 1
ATOM 2510 O O . PRO B 1 65 ? -16.656 28.859 2.77 1 95.44 65 PRO B O 1
ATOM 2513 N N . LEU B 1 66 ? -16.547 26.594 2.869 1 94.19 66 LEU B N 1
ATOM 2514 C CA . LEU B 1 66 ? -15.281 26.484 2.137 1 94.19 66 LEU B CA 1
ATOM 2515 C C . LEU B 1 66 ? -15.383 27.188 0.787 1 94.19 66 LEU B C 1
ATOM 2517 O O . LEU B 1 66 ? -14.43 27.828 0.342 1 94.19 66 LEU B O 1
ATOM 2521 N N . ALA B 1 67 ? -16.531 27.078 0.19 1 89.06 67 ALA B N 1
ATOM 2522 C CA . ALA B 1 67 ? -16.75 27.641 -1.142 1 89.06 67 ALA B CA 1
ATOM 2523 C C . ALA B 1 67 ? -16.609 29.156 -1.133 1 89.06 67 ALA B C 1
ATOM 2525 O O . ALA B 1 67 ? -16.391 29.766 -2.182 1 89.06 67 ALA B O 1
ATOM 2526 N N . ASP B 1 68 ? -16.688 29.672 0.017 1 92.69 68 ASP B N 1
ATOM 2527 C CA . ASP B 1 68 ? -16.641 31.125 0.134 1 92.69 68 ASP B CA 1
ATOM 2528 C C . ASP B 1 68 ? -15.195 31.625 0.257 1 92.69 68 ASP B C 1
ATOM 2530 O O . ASP B 1 68 ? -14.945 32.844 0.243 1 92.69 68 ASP B O 1
ATOM 2534 N N . TYR B 1 69 ? -14.375 30.578 0.333 1 90.38 69 TYR B N 1
ATOM 2535 C CA . TYR B 1 69 ? -12.977 30.969 0.433 1 90.38 69 TYR B CA 1
ATOM 2536 C C . TYR B 1 69 ? -12.352 31.125 -0.95 1 90.38 69 TYR B C 1
ATOM 2538 O O . TYR B 1 69 ? -12.672 30.359 -1.869 1 90.38 69 TYR B O 1
ATOM 2546 N N . GLY B 1 70 ? -11.703 32.219 -1.308 1 86.94 70 GLY B N 1
ATOM 2547 C CA . GLY B 1 70 ? -10.828 32.281 -2.469 1 86.94 70 GLY B CA 1
ATOM 2548 C C . GLY B 1 70 ? -9.648 31.312 -2.352 1 86.94 70 GLY B C 1
ATOM 2549 O O . GLY B 1 70 ? -9.297 30.891 -1.251 1 86.94 70 GLY B O 1
ATOM 2550 N N . GLY B 1 71 ? -9.172 30.797 -3.451 1 86.19 71 GLY B N 1
ATOM 2551 C CA . GLY B 1 71 ? -8.094 29.828 -3.49 1 86.19 71 GLY B CA 1
ATOM 2552 C C . GLY B 1 71 ? -6.922 30.203 -2.598 1 86.19 71 GLY B C 1
ATOM 2553 O O . GLY B 1 71 ? -6.523 29.422 -1.729 1 86.19 71 GLY B O 1
ATOM 2554 N N . LYS B 1 72 ? -6.477 31.422 -2.68 1 87.62 72 LYS B N 1
ATOM 2555 C CA . LYS B 1 72 ? -5.309 31.875 -1.925 1 87.62 72 LYS B CA 1
ATOM 2556 C C . LYS B 1 72 ? -5.613 31.938 -0.431 1 87.62 72 LYS B C 1
ATOM 2558 O O . LYS B 1 72 ? -4.793 31.531 0.393 1 87.62 72 LYS B O 1
ATOM 2563 N N . ARG B 1 73 ? -6.77 32.406 -0.089 1 89.94 73 ARG B N 1
ATOM 2564 C CA . ARG B 1 73 ? -7.156 32.531 1.315 1 89.94 73 ARG B CA 1
ATOM 2565 C C . ARG B 1 73 ? -7.281 31.141 1.949 1 89.94 73 ARG B C 1
ATOM 2567 O O . ARG B 1 73 ? -6.867 30.938 3.094 1 89.94 73 ARG B O 1
ATOM 2574 N N . LEU B 1 74 ? -7.875 30.234 1.22 1 92.88 74 LEU B N 1
ATOM 2575 C CA . LEU B 1 74 ? -8.008 28.875 1.726 1 92.88 74 LEU B CA 1
ATOM 2576 C C . LEU B 1 74 ? -6.641 28.234 1.915 1 92.88 74 LEU B C 1
ATOM 2578 O O . LEU B 1 74 ? -6.402 27.547 2.918 1 92.88 74 LEU B O 1
ATOM 2582 N N . ALA B 1 75 ? -5.738 28.531 1.009 1 91.12 75 ALA B N 1
ATOM 2583 C CA . ALA B 1 75 ? -4.402 27.938 1.035 1 91.12 75 ALA B CA 1
ATOM 2584 C C . ALA B 1 75 ? -3.6 28.438 2.229 1 91.12 75 ALA B C 1
ATOM 2586 O O . ALA B 1 75 ? -2.631 27.812 2.65 1 91.12 75 ALA B O 1
ATOM 2587 N N . ARG B 1 76 ? -3.955 29.516 2.805 1 92.5 76 ARG B N 1
ATOM 2588 C CA . ARG B 1 76 ? -3.293 30.062 3.986 1 92.5 76 ARG B CA 1
ATOM 2589 C C . ARG B 1 76 ? -3.83 29.406 5.258 1 92.5 76 ARG B C 1
ATOM 2591 O O . ARG B 1 76 ? -3.244 29.562 6.332 1 92.5 76 ARG B O 1
ATOM 2598 N N . ARG B 1 77 ? -4.906 28.688 5.082 1 93.12 77 ARG B N 1
ATOM 2599 C CA . ARG B 1 77 ? -5.547 28.094 6.258 1 93.12 77 ARG B CA 1
ATOM 2600 C C . ARG B 1 77 ? -5.441 26.578 6.234 1 93.12 77 ARG B C 1
ATOM 2602 O O . ARG B 1 77 ? -5.445 25.938 7.285 1 93.12 77 ARG B O 1
ATOM 2609 N N . LEU B 1 78 ? -5.34 26.078 5.02 1 94.69 78 LEU B N 1
ATOM 2610 C CA . LEU B 1 78 ? -5.43 24.641 4.84 1 94.69 78 LEU B CA 1
ATOM 2611 C C . LEU B 1 78 ? -4.391 24.156 3.834 1 94.69 78 LEU B C 1
ATOM 2613 O O . LEU B 1 78 ? -4.277 24.703 2.736 1 94.69 78 LEU B O 1
ATOM 2617 N N . ALA B 1 79 ? -3.588 23.172 4.27 1 94.94 79 ALA B N 1
ATOM 2618 C CA . ALA B 1 79 ? -2.656 22.5 3.375 1 94.94 79 ALA B CA 1
ATOM 2619 C C . ALA B 1 79 ? -3.168 21.109 3.008 1 94.94 79 ALA B C 1
ATOM 2621 O O . ALA B 1 79 ? -3.719 20.391 3.852 1 94.94 79 ALA B O 1
ATOM 2622 N N . TYR B 1 80 ? -3.057 20.797 1.756 1 94.62 80 TYR B N 1
ATOM 2623 C CA . TYR B 1 80 ? -3.531 19.516 1.256 1 94.62 80 TYR B CA 1
ATOM 2624 C C . TYR B 1 80 ? -2.438 18.797 0.474 1 94.62 80 TYR B C 1
ATOM 2626 O O . TYR B 1 80 ? -1.844 19.375 -0.443 1 94.62 80 TYR B O 1
ATOM 2634 N N . LEU B 1 81 ? -2.129 17.531 0.916 1 94.75 81 LEU B N 1
ATOM 2635 C CA . LEU B 1 81 ? -1.209 16.672 0.189 1 94.75 81 LEU B CA 1
ATOM 2636 C C . LEU B 1 81 ? -1.947 15.484 -0.418 1 94.75 81 LEU B C 1
ATOM 2638 O O . LEU B 1 81 ? -2.387 14.586 0.304 1 94.75 81 LEU B O 1
ATOM 2642 N N . PRO B 1 82 ? -2.023 15.438 -1.809 1 92.62 82 PRO B N 1
ATOM 2643 C CA . PRO B 1 82 ? -2.688 14.305 -2.453 1 92.62 82 PRO B CA 1
ATOM 2644 C C . PRO B 1 82 ? -1.844 13.031 -2.416 1 92.62 82 PRO B C 1
ATOM 2646 O O . PRO B 1 82 ? -0.663 13.078 -2.062 1 92.62 82 PRO B O 1
ATOM 2649 N N . GLN B 1 83 ? -2.445 11.961 -2.689 1 84.44 83 GLN B N 1
ATOM 2650 C CA . GLN B 1 83 ? -1.801 10.648 -2.65 1 84.44 83 GLN B CA 1
ATOM 2651 C C . GLN B 1 83 ? -0.615 10.594 -3.611 1 84.44 83 GLN B C 1
ATOM 2653 O O . GLN B 1 83 ? 0.438 10.047 -3.271 1 84.44 83 GLN B O 1
ATOM 2658 N N . ARG B 1 84 ? -0.728 11.047 -4.805 1 82.31 84 ARG B N 1
ATOM 2659 C CA . ARG B 1 84 ? 0.32 11.102 -5.82 1 82.31 84 ARG B CA 1
ATOM 2660 C C . ARG B 1 84 ? 0.572 12.539 -6.266 1 82.31 84 ARG B C 1
ATOM 2662 O O . ARG B 1 84 ? 0.061 12.969 -7.301 1 82.31 84 ARG B O 1
ATOM 2669 N N . PRO B 1 85 ? 1.43 13.203 -5.535 1 84.62 85 PRO B N 1
ATOM 2670 C CA . PRO B 1 85 ? 1.661 14.602 -5.914 1 84.62 85 PRO B CA 1
ATOM 2671 C C . PRO B 1 85 ? 2.488 14.734 -7.188 1 84.62 85 PRO B C 1
ATOM 2673 O O . PRO B 1 85 ? 3.359 13.906 -7.457 1 84.62 85 PRO B O 1
ATOM 2676 N N . LEU B 1 86 ? 2.115 15.602 -8.047 1 78.56 86 LEU B N 1
ATOM 2677 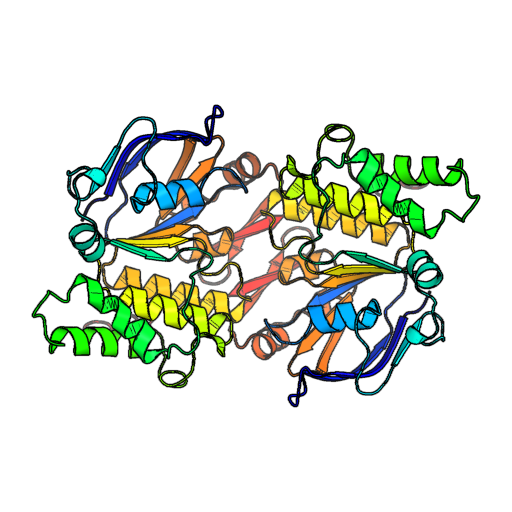C CA . LEU B 1 86 ? 2.855 15.875 -9.273 1 78.56 86 LEU B CA 1
ATOM 2678 C C . LEU B 1 86 ? 3.996 16.859 -9.016 1 78.56 86 LEU B C 1
ATOM 2680 O O . LEU B 1 86 ? 3.834 17.812 -8.266 1 78.56 86 LEU B O 1
ATOM 2684 N N . VAL B 1 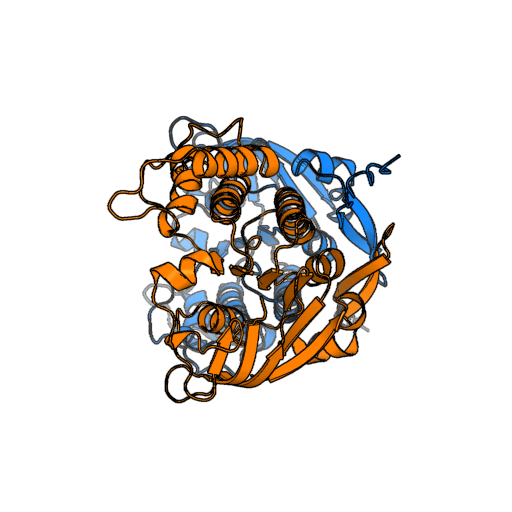87 ? 5.125 16.453 -9.43 1 75.94 87 VAL B N 1
ATOM 2685 C CA . VAL B 1 87 ? 6.27 17.344 -9.289 1 75.94 87 VAL B CA 1
ATOM 2686 C C . VAL B 1 87 ? 6.879 17.625 -10.656 1 75.94 87 VAL B C 1
ATOM 2688 O O . VAL B 1 87 ? 7.199 16.703 -11.406 1 75.94 87 VAL B O 1
ATOM 2691 N N . PRO B 1 88 ? 7.027 18.953 -10.992 1 77.44 88 PRO B N 1
ATOM 2692 C CA . 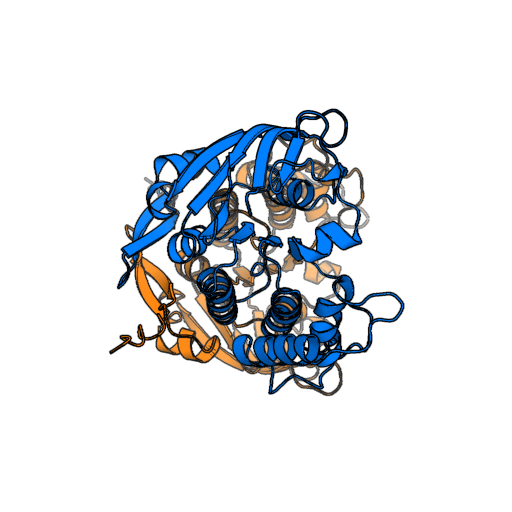PRO B 1 88 ? 7.754 19.25 -12.227 1 77.44 88 PRO B CA 1
ATOM 2693 C C . PRO B 1 88 ? 9.164 18.672 -12.25 1 77.44 88 PRO B C 1
ATOM 2695 O O . PRO B 1 88 ? 9.82 18.594 -11.203 1 77.44 88 PRO B O 1
ATOM 2698 N N . PRO B 1 89 ? 9.516 18.25 -13.375 1 85.12 89 PRO B N 1
ATOM 2699 C CA . PRO B 1 89 ? 10.875 17.703 -13.477 1 85.12 89 PRO B CA 1
ATOM 2700 C C . PRO B 1 89 ? 11.945 18.719 -13.086 1 85.12 89 PRO B C 1
ATOM 2702 O O . PRO B 1 89 ? 11.805 19.906 -13.375 1 85.12 89 PRO B O 1
ATOM 2705 N N . GLY B 1 90 ? 12.984 18.281 -12.367 1 89.94 90 GLY B N 1
ATOM 2706 C CA . GLY B 1 90 ? 14.156 19.094 -12.102 1 89.94 90 GLY B CA 1
ATOM 2707 C C . GLY B 1 90 ? 14.031 19.953 -10.852 1 89.94 90 GLY B C 1
ATOM 2708 O O . GLY B 1 90 ? 14.953 20.672 -10.492 1 89.94 90 GLY B O 1
ATOM 2709 N N . ILE B 1 91 ? 12.906 19.922 -10.172 1 93 91 ILE B N 1
ATOM 2710 C CA . ILE B 1 91 ? 12.727 20.75 -8.977 1 93 91 ILE B CA 1
ATOM 2711 C C . ILE B 1 91 ? 13.555 20.172 -7.828 1 93 91 ILE B C 1
ATOM 2713 O O . ILE B 1 91 ? 13.609 18.969 -7.637 1 93 91 ILE B O 1
ATOM 2717 N N . LEU B 1 92 ? 14.219 21.062 -7.145 1 96.69 92 LEU B N 1
ATOM 2718 C CA . LEU B 1 92 ? 15.016 20.672 -5.988 1 96.69 92 LEU B CA 1
ATOM 2719 C C . LEU B 1 92 ? 14.148 20.609 -4.73 1 96.69 92 LEU B C 1
ATOM 2721 O O . LEU B 1 92 ? 13.102 21.266 -4.66 1 96.69 92 LEU B O 1
ATOM 2725 N N . VAL B 1 93 ? 14.617 19.844 -3.746 1 97.12 93 VAL B N 1
ATOM 2726 C CA . VAL B 1 93 ? 13.914 19.734 -2.473 1 97.12 93 VAL B CA 1
ATOM 2727 C C . VAL B 1 93 ? 13.742 21.125 -1.85 1 97.12 93 VAL B C 1
ATOM 2729 O O . VAL B 1 93 ? 12.664 21.453 -1.359 1 97.12 93 VAL B O 1
ATOM 2732 N N . GLU B 1 94 ? 14.773 21.891 -1.924 1 97 94 GLU B N 1
ATOM 2733 C CA . GLU B 1 94 ? 14.727 23.25 -1.393 1 97 94 GLU B CA 1
ATOM 2734 C C . GLU B 1 94 ? 13.617 24.062 -2.055 1 97 94 GLU B C 1
ATOM 2736 O O . GLU B 1 94 ? 12.859 24.766 -1.374 1 97 94 GLU B O 1
ATOM 2741 N N . GLN B 1 95 ? 13.484 23.953 -3.305 1 95.69 95 GLN B N 1
ATOM 2742 C CA . GLN B 1 95 ? 12.469 24.688 -4.055 1 95.69 95 GLN B CA 1
ATOM 2743 C C . GLN B 1 95 ? 11.07 24.188 -3.703 1 95.69 95 GLN B C 1
ATOM 2745 O O . GLN B 1 95 ? 10.141 25 -3.564 1 95.69 95 GLN B O 1
ATOM 2750 N N . LEU B 1 96 ? 10.977 22.922 -3.564 1 95.06 96 LEU B N 1
ATOM 2751 C CA . LEU B 1 96 ? 9.695 22.328 -3.193 1 95.06 96 LEU B CA 1
ATOM 2752 C C . LEU B 1 96 ? 9.219 22.875 -1.852 1 95.06 96 LEU B C 1
ATOM 2754 O O . LEU B 1 96 ? 8.062 23.297 -1.722 1 95.06 96 LEU B O 1
ATOM 2758 N N . VAL B 1 97 ? 10.117 22.859 -0.902 1 95.5 97 VAL B N 1
ATOM 2759 C CA . VAL B 1 97 ? 9.766 23.344 0.431 1 95.5 97 VAL B CA 1
ATOM 2760 C C . VAL B 1 97 ? 9.43 24.828 0.376 1 95.5 97 VAL B C 1
ATOM 2762 O O . VAL B 1 97 ? 8.477 25.281 1.019 1 95.5 97 VAL B O 1
ATOM 2765 N N . GLN B 1 98 ? 10.156 25.547 -0.446 1 94.06 98 GLN B N 1
ATOM 2766 C CA . GLN B 1 98 ? 9.906 26.984 -0.597 1 94.06 98 GLN B CA 1
ATOM 2767 C C . GLN B 1 98 ? 8.531 27.234 -1.216 1 94.06 98 GLN B C 1
ATOM 2769 O O . GLN B 1 98 ? 7.895 28.25 -0.921 1 94.06 98 GLN B O 1
ATOM 2774 N N . TYR B 1 99 ? 8.102 26.344 -2.041 1 90.69 99 TYR B N 1
ATOM 2775 C CA . TYR B 1 99 ? 6.785 26.453 -2.664 1 90.69 99 TYR B CA 1
ATOM 2776 C C . TYR B 1 99 ? 5.684 26.516 -1.61 1 90.69 99 TYR B C 1
ATOM 2778 O O . TYR B 1 99 ? 4.613 27.078 -1.852 1 90.69 99 TYR B O 1
ATOM 2786 N N . GLY B 1 100 ? 5.949 25.969 -0.469 1 92.19 100 GLY B N 1
ATOM 2787 C CA . GLY B 1 100 ? 4.988 26.016 0.621 1 92.19 100 GLY B CA 1
ATOM 2788 C C . GLY B 1 100 ? 4.66 27.438 1.057 1 92.19 100 GLY B C 1
ATOM 2789 O O . GLY B 1 100 ? 3.617 27.672 1.666 1 92.19 100 GLY B O 1
ATOM 2790 N N . ARG B 1 101 ? 5.512 28.344 0.72 1 92.62 101 ARG B N 1
ATOM 2791 C CA . ARG B 1 101 ? 5.312 29.719 1.168 1 92.62 101 ARG B CA 1
ATOM 2792 C C . ARG B 1 101 ? 4.551 30.531 0.127 1 92.62 101 ARG B C 1
ATOM 2794 O O . ARG B 1 101 ? 4.195 31.688 0.37 1 92.62 101 ARG B O 1
ATOM 2801 N N . HIS B 1 102 ? 4.211 29.969 -0.967 1 87.75 102 HIS B N 1
ATOM 2802 C CA . HIS B 1 102 ? 3.607 30.688 -2.088 1 87.75 102 HIS B CA 1
ATOM 2803 C C . HIS B 1 102 ? 2.297 31.344 -1.678 1 87.75 102 HIS B C 1
ATOM 2805 O O . HIS B 1 102 ? 2.031 32.5 -2.051 1 87.75 102 HIS B O 1
ATOM 2811 N N . PRO B 1 103 ? 1.451 30.672 -0.971 1 86 103 PRO B N 1
ATOM 2812 C CA . PRO B 1 103 ? 0.196 31.312 -0.575 1 86 103 PRO B CA 1
ATOM 2813 C C . PRO B 1 103 ? 0.414 32.562 0.26 1 86 103 PRO B C 1
ATOM 2815 O O . PRO B 1 103 ? -0.472 33.438 0.338 1 86 103 PRO B O 1
ATOM 2818 N N . HIS B 1 104 ? 1.523 32.688 0.861 1 83.56 104 HIS B N 1
ATOM 2819 C CA . HIS B 1 104 ? 1.8 33.812 1.763 1 83.56 104 HIS B CA 1
ATOM 2820 C C . HIS B 1 104 ? 2.498 34.938 1.031 1 83.56 104 HIS B C 1
ATOM 2822 O O . HIS B 1 104 ? 2.691 36.031 1.597 1 83.56 104 HIS B O 1
ATOM 2828 N N . GLN B 1 105 ? 2.836 34.625 -0.261 1 79.38 105 GLN B N 1
ATOM 2829 C CA . GLN B 1 105 ? 3.564 35.656 -1.014 1 79.38 105 GLN B CA 1
ATOM 2830 C C . GLN B 1 105 ? 2.621 36.438 -1.897 1 79.38 105 GLN B C 1
ATOM 2832 O O . GLN B 1 105 ? 1.746 35.906 -2.559 1 79.38 105 GLN B O 1
ATOM 2837 N N . GLY B 1 106 ? 2.438 37.688 -1.525 1 67.31 106 GLY B N 1
ATOM 2838 C CA . GLY B 1 106 ? 1.651 38.562 -2.357 1 67.31 106 GLY B CA 1
ATOM 2839 C C . GLY B 1 106 ? 2.361 38.969 -3.637 1 67.31 106 GLY B C 1
ATOM 2840 O O . GLY B 1 106 ? 3.422 38.438 -3.959 1 67.31 106 GLY B O 1
ATOM 2841 N N . TRP B 1 107 ? 1.613 39.719 -4.547 1 60.12 107 TRP B N 1
ATOM 2842 C CA . TRP B 1 107 ? 2.107 40.219 -5.832 1 60.12 107 TRP B CA 1
ATOM 2843 C C . TRP B 1 107 ? 3.445 40.906 -5.668 1 60.12 107 TRP B C 1
ATOM 2845 O O . TRP B 1 107 ? 4.312 40.844 -6.543 1 60.12 107 TRP B O 1
ATOM 2855 N N . LEU B 1 108 ? 3.582 41.562 -4.57 1 57.66 108 LEU B N 1
ATOM 2856 C CA . LEU B 1 108 ? 4.801 42.344 -4.316 1 57.66 108 LEU B CA 1
ATOM 2857 C C . LEU B 1 108 ? 5.645 41.656 -3.238 1 57.66 108 LEU B C 1
ATOM 2859 O O . LEU B 1 108 ? 6.621 42.25 -2.762 1 57.66 108 LEU B O 1
ATOM 2863 N N . SER B 1 109 ? 5.07 40.5 -2.83 1 61.53 109 SER B N 1
ATOM 2864 C CA . SER B 1 109 ? 5.648 40.031 -1.573 1 61.53 109 SER B CA 1
ATOM 2865 C C . SER B 1 109 ? 6.969 39.312 -1.808 1 61.53 109 SER B C 1
ATOM 2867 O O . SER B 1 109 ? 7.074 38.5 -2.711 1 61.53 109 SER B O 1
ATOM 2869 N N . GLN B 1 110 ? 8.023 40 -1.456 1 65.69 110 GLN B N 1
ATOM 2870 C CA . GLN B 1 110 ? 9.414 39.625 -1.283 1 65.69 110 GLN B CA 1
ATOM 2871 C C . GLN B 1 110 ? 9.547 38.5 -0.264 1 65.69 110 GLN B C 1
ATOM 2873 O O . GLN B 1 110 ? 8.719 38.375 0.641 1 65.69 110 GLN B O 1
ATOM 2878 N N . TRP B 1 111 ? 10.312 37.562 -0.603 1 77.62 111 TRP B N 1
ATOM 2879 C CA . TRP B 1 111 ? 10.812 36.562 0.332 1 77.62 111 TRP B CA 1
ATOM 2880 C C . TRP B 1 111 ? 11.133 37.188 1.684 1 77.62 111 TRP B C 1
ATOM 2882 O O . TRP B 1 111 ? 12.023 38.031 1.785 1 77.62 111 TRP B O 1
ATOM 2892 N N . SER B 1 112 ? 10.25 36.969 2.666 1 86.12 112 SER B N 1
ATOM 2893 C CA . SER B 1 112 ? 10.352 37.594 3.979 1 86.12 112 SER B CA 1
ATOM 2894 C C . SER B 1 112 ? 11.211 36.75 4.926 1 86.12 112 SER B C 1
ATOM 2896 O O . SER B 1 112 ? 11.555 35.625 4.617 1 86.12 112 SER B O 1
ATOM 2898 N N . ALA B 1 113 ? 11.547 37.406 5.969 1 89.25 113 ALA B N 1
ATOM 2899 C CA . ALA B 1 113 ? 12.258 36.688 7.035 1 89.25 113 ALA B CA 1
ATOM 2900 C C . ALA B 1 113 ? 11.422 35.562 7.594 1 89.25 113 ALA B C 1
ATOM 2902 O O . ALA B 1 113 ? 11.961 34.5 7.945 1 89.25 113 ALA B O 1
ATOM 2903 N N . GLU B 1 114 ? 10.156 35.781 7.57 1 89.88 114 GLU B N 1
ATOM 2904 C CA . GLU B 1 114 ? 9.258 34.75 8.062 1 89.88 114 GLU B CA 1
ATOM 2905 C C . GLU B 1 114 ? 9.234 33.531 7.129 1 89.88 114 GLU B C 1
ATOM 2907 O O . GLU B 1 114 ? 9.211 32.406 7.582 1 89.88 114 GLU B O 1
ATOM 2912 N N . ASP B 1 115 ? 9.273 33.812 5.895 1 91.88 115 ASP B N 1
ATOM 2913 C CA . ASP B 1 115 ? 9.328 32.75 4.918 1 91.88 115 ASP B CA 1
ATOM 2914 C C . ASP B 1 115 ? 10.594 31.891 5.098 1 91.88 115 ASP B C 1
ATOM 2916 O O . ASP B 1 115 ? 10.531 30.672 5.113 1 91.88 115 ASP B O 1
ATOM 2920 N N . ALA B 1 116 ? 11.68 32.594 5.305 1 93.19 116 ALA B N 1
ATOM 2921 C CA . ALA B 1 116 ? 12.953 31.906 5.504 1 93.19 116 ALA B CA 1
ATOM 2922 C C . ALA B 1 116 ? 12.93 31.062 6.773 1 93.19 116 ALA B C 1
ATOM 2924 O O . ALA B 1 116 ? 13.43 29.938 6.789 1 93.19 116 ALA B O 1
ATOM 2925 N N . ARG B 1 117 ? 12.312 31.578 7.758 1 93.75 117 ARG B N 1
ATOM 2926 C CA . ARG B 1 117 ? 12.227 30.875 9.031 1 93.75 117 ARG B CA 1
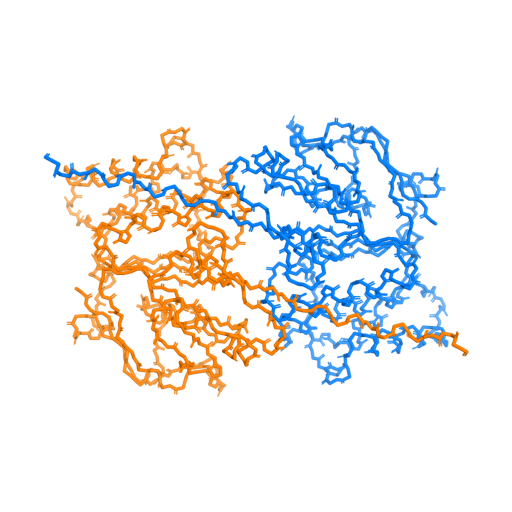ATOM 2927 C C . ARG B 1 117 ? 11.391 29.609 8.906 1 93.75 117 ARG B C 1
ATOM 2929 O O . ARG B 1 117 ? 11.773 28.547 9.406 1 93.75 117 ARG B O 1
ATOM 2936 N N . GLN B 1 118 ? 10.297 29.75 8.273 1 92.94 118 GLN B N 1
ATOM 2937 C CA . GLN B 1 118 ? 9.406 28.609 8.109 1 92.94 118 GLN B CA 1
ATOM 2938 C C . GLN B 1 118 ? 10.07 27.516 7.277 1 92.94 118 GLN B C 1
ATOM 2940 O O . GLN B 1 118 ? 9.945 26.328 7.582 1 92.94 118 GLN B O 1
ATOM 2945 N N . VAL B 1 119 ? 10.797 27.859 6.297 1 95.5 119 VAL B N 1
ATOM 2946 C CA . VAL B 1 119 ? 11.484 26.906 5.43 1 95.5 119 VAL B CA 1
ATOM 2947 C C . VAL B 1 119 ? 12.594 26.219 6.207 1 95.5 119 VAL B C 1
ATOM 2949 O O . VAL B 1 119 ? 12.758 25 6.117 1 95.5 119 VAL B O 1
ATOM 2952 N N . GLN B 1 120 ? 13.281 27 6.98 1 95.69 120 GLN B N 1
ATOM 2953 C CA . GLN B 1 120 ? 14.344 26.422 7.789 1 95.69 120 GLN B CA 1
ATOM 2954 C C . GLN B 1 120 ? 13.781 25.453 8.82 1 95.69 120 GLN B C 1
ATOM 2956 O O . GLN B 1 120 ? 14.336 24.375 9.039 1 95.69 120 GLN B O 1
ATOM 2961 N N . ARG B 1 121 ? 12.734 25.828 9.422 1 92.94 121 ARG B N 1
ATOM 2962 C CA . ARG B 1 121 ? 12.062 24.969 10.391 1 92.94 121 ARG B CA 1
ATOM 2963 C C . ARG B 1 121 ? 11.648 23.656 9.742 1 92.94 121 ARG B C 1
ATOM 2965 O O . ARG B 1 121 ? 11.867 22.578 10.312 1 92.94 121 ARG B O 1
ATOM 2972 N N . ALA B 1 122 ? 11.07 23.734 8.609 1 94.62 122 ALA B N 1
ATOM 2973 C CA . ALA B 1 122 ? 10.648 22.547 7.879 1 94.62 122 ALA B CA 1
ATOM 2974 C C . ALA B 1 122 ? 11.836 21.656 7.531 1 94.62 122 ALA B C 1
ATOM 2976 O O . ALA B 1 122 ? 11.766 20.438 7.676 1 94.62 122 ALA B O 1
ATOM 2977 N N . ARG B 1 123 ? 12.906 22.312 7.125 1 95.88 123 ARG B N 1
ATOM 2978 C CA . ARG B 1 123 ? 14.125 21.594 6.77 1 95.88 123 ARG B CA 1
ATOM 2979 C C . ARG B 1 123 ? 14.648 20.797 7.953 1 95.88 123 ARG B C 1
ATOM 2981 O O . ARG B 1 123 ? 14.969 19.609 7.816 1 95.88 123 ARG B O 1
ATOM 2988 N N . ASP B 1 124 ? 14.641 21.391 9.094 1 93.75 124 ASP B N 1
ATOM 2989 C CA . ASP B 1 124 ? 15.164 20.766 10.312 1 93.75 124 ASP B CA 1
ATOM 2990 C C . ASP B 1 124 ? 14.234 19.656 10.805 1 93.75 124 ASP B C 1
ATOM 2992 O O . ASP B 1 124 ? 14.68 18.547 11.062 1 93.75 124 ASP B O 1
ATOM 2996 N N . ARG B 1 125 ? 13.031 19.922 10.859 1 89.62 125 ARG B N 1
ATOM 2997 C CA . ARG B 1 125 ? 12.062 19.016 11.461 1 89.62 125 ARG B CA 1
ATOM 2998 C C . ARG B 1 125 ? 11.875 17.766 10.602 1 89.62 125 ARG B C 1
ATOM 3000 O O . ARG B 1 125 ? 11.648 16.672 11.117 1 89.62 125 ARG B O 1
ATOM 3007 N N . MET B 1 126 ? 11.969 17.938 9.25 1 91.75 126 MET B N 1
ATOM 3008 C CA . MET B 1 126 ? 11.781 16.812 8.352 1 91.75 126 MET B CA 1
ATOM 3009 C C . MET B 1 126 ? 13.125 16.203 7.961 1 91.75 126 MET B C 1
ATOM 3011 O O . MET B 1 126 ? 13.195 15.32 7.105 1 91.75 126 MET B O 1
ATOM 3015 N N . GLN B 1 127 ? 14.234 16.688 8.547 1 90.5 127 GLN B N 1
ATOM 3016 C CA . GLN B 1 127 ? 15.578 16.172 8.359 1 90.5 127 GLN B CA 1
ATOM 3017 C C . GLN B 1 127 ? 15.938 16.094 6.875 1 90.5 127 GLN B C 1
ATOM 3019 O O . GLN B 1 127 ? 16.359 15.047 6.379 1 90.5 127 GLN B O 1
ATOM 3024 N N . LEU B 1 128 ? 15.906 17.25 6.262 1 95.44 128 LEU B N 1
ATOM 3025 C CA . LEU B 1 128 ? 16.078 17.297 4.812 1 95.44 128 LEU B CA 1
ATOM 3026 C C . LEU B 1 128 ? 17.484 17.766 4.445 1 95.44 128 LEU B C 1
ATOM 3028 O O . LEU B 1 128 ? 17.797 17.953 3.264 1 95.44 128 LEU B O 1
ATOM 3032 N N . ASP B 1 129 ? 18.359 17.891 5.398 1 95.81 129 ASP B N 1
ATOM 3033 C CA . ASP B 1 129 ? 19.672 18.5 5.164 1 95.81 129 ASP B CA 1
ATOM 3034 C C . ASP B 1 129 ? 20.438 17.719 4.102 1 95.81 129 ASP B C 1
ATOM 3036 O O . ASP B 1 129 ? 20.953 18.312 3.15 1 95.81 129 ASP B O 1
ATOM 3040 N N . ALA B 1 130 ? 20.453 16.469 4.176 1 93.19 130 ALA B N 1
ATOM 3041 C CA . ALA B 1 130 ? 21.281 15.625 3.316 1 93.19 130 ALA B CA 1
ATOM 3042 C C . ALA B 1 130 ? 20.75 15.617 1.885 1 93.19 130 ALA B C 1
ATOM 3044 O O . ALA B 1 130 ? 21.484 15.305 0.946 1 93.19 130 ALA B O 1
ATOM 3045 N N . ILE B 1 131 ? 19.469 15.992 1.703 1 94.75 131 ILE B N 1
ATOM 3046 C CA . ILE B 1 131 ? 18.891 15.875 0.375 1 94.75 131 ILE B CA 1
ATOM 3047 C C . ILE B 1 131 ? 18.406 17.234 -0.106 1 94.75 131 ILE B C 1
ATOM 3049 O O . ILE B 1 131 ? 17.719 17.344 -1.124 1 94.75 131 ILE B O 1
ATOM 3053 N N . TRP B 1 132 ? 18.797 18.312 0.498 1 96.5 132 TRP B N 1
ATOM 3054 C CA . TRP B 1 132 ? 18.281 19.656 0.321 1 96.5 132 TRP B CA 1
ATOM 3055 C C . TRP B 1 132 ? 18.484 20.141 -1.114 1 96.5 132 TRP B C 1
ATOM 3057 O O . TRP B 1 132 ? 17.609 20.797 -1.687 1 96.5 132 TRP B O 1
ATOM 3067 N N . SER B 1 133 ? 19.609 19.766 -1.722 1 97 133 SER B N 1
ATOM 3068 C CA . SER B 1 133 ? 19.953 20.266 -3.051 1 97 133 SER B CA 1
ATOM 3069 C C . SER B 1 133 ? 19.797 19.188 -4.105 1 97 133 SER B C 1
ATOM 3071 O O . SER B 1 133 ? 20.328 19.297 -5.211 1 97 133 SER B O 1
ATOM 3073 N N . GLN B 1 134 ? 19.047 18.219 -3.758 1 95.62 134 GLN B N 1
ATOM 3074 C CA . GLN B 1 134 ? 18.797 17.141 -4.703 1 95.62 134 GLN B CA 1
ATOM 3075 C C . GLN B 1 134 ? 17.453 17.328 -5.41 1 95.62 134 GLN B C 1
ATOM 3077 O O . GLN B 1 134 ? 16.562 18.016 -4.891 1 95.62 134 GLN B O 1
ATOM 3082 N N . GLU B 1 135 ? 17.406 16.703 -6.582 1 95.62 135 GLU B N 1
ATOM 3083 C CA . GLU B 1 135 ? 16.141 16.703 -7.301 1 95.62 135 GLU B CA 1
ATOM 3084 C C . GLU B 1 135 ? 15.125 15.773 -6.641 1 95.62 135 GLU B C 1
ATOM 3086 O O . GLU B 1 135 ? 15.461 14.633 -6.293 1 95.62 135 GLU B O 1
ATOM 3091 N N . VAL B 1 136 ? 13.883 16.219 -6.512 1 93.31 136 VAL B N 1
ATOM 3092 C CA . VAL B 1 136 ? 12.828 15.445 -5.867 1 93.31 136 VAL B CA 1
ATOM 3093 C C . VAL B 1 136 ? 12.625 14.125 -6.609 1 93.31 136 VAL B C 1
ATOM 3095 O O . VAL B 1 136 ? 12.414 13.078 -5.992 1 93.31 136 VAL B O 1
ATOM 3098 N N . GLY B 1 137 ? 12.758 14.18 -7.914 1 87.94 137 GLY B N 1
ATOM 3099 C CA . GLY B 1 137 ? 12.539 13.008 -8.742 1 87.94 137 GLY B CA 1
ATOM 3100 C C . GLY B 1 137 ? 13.57 11.922 -8.531 1 87.94 137 GLY B C 1
ATOM 3101 O O . GLY B 1 137 ? 13.367 10.766 -8.922 1 87.94 137 GLY B O 1
ATOM 3102 N N . SER B 1 138 ? 14.68 12.211 -7.891 1 87.19 138 SER B N 1
ATOM 3103 C CA . SER B 1 138 ? 15.781 11.273 -7.707 1 87.19 138 SER B CA 1
ATOM 3104 C C . SER B 1 138 ? 15.75 10.656 -6.316 1 87.19 138 SER B C 1
ATOM 3106 O O . SER B 1 138 ? 16.562 9.773 -6.004 1 87.19 138 SER B O 1
ATOM 3108 N N . LEU B 1 139 ? 14.812 11.07 -5.531 1 87.31 139 LEU B N 1
ATOM 3109 C CA . LEU B 1 139 ? 14.773 10.656 -4.133 1 87.31 139 LEU B CA 1
ATOM 3110 C C . LEU B 1 139 ? 14.094 9.297 -3.98 1 87.31 139 LEU B C 1
ATOM 3112 O O . LEU B 1 139 ? 13.305 8.898 -4.84 1 87.31 139 LEU B O 1
ATOM 3116 N N . SER B 1 140 ? 14.477 8.609 -2.861 1 80.94 140 SER B N 1
ATOM 3117 C CA . SER B 1 140 ? 13.703 7.434 -2.477 1 80.94 140 SER B CA 1
ATOM 3118 C C . SER B 1 140 ? 12.281 7.816 -2.07 1 80.94 140 SER B C 1
ATOM 3120 O O . SER B 1 140 ? 12 8.992 -1.818 1 80.94 140 SER B O 1
ATOM 3122 N N . GLY B 1 141 ? 11.359 6.848 -2.035 1 81.06 141 GLY B N 1
ATOM 3123 C CA . GLY B 1 141 ? 9.984 7.102 -1.63 1 81.06 141 GLY B CA 1
ATOM 3124 C C . GLY B 1 141 ? 9.883 7.789 -0.282 1 81.06 141 GLY B C 1
ATOM 3125 O O . GLY B 1 141 ? 9.133 8.758 -0.129 1 81.06 141 GLY B O 1
ATOM 3126 N N . GLY B 1 142 ? 10.648 7.289 0.699 1 83.94 142 GLY B N 1
ATOM 3127 C CA . GLY B 1 142 ? 10.633 7.883 2.027 1 83.94 142 GLY B CA 1
ATOM 3128 C C . GLY B 1 142 ? 11.164 9.305 2.053 1 83.94 142 GLY B C 1
ATOM 3129 O O . GLY B 1 142 ? 10.594 10.172 2.719 1 83.94 142 GLY B O 1
ATOM 3130 N N . GLN B 1 143 ? 12.234 9.523 1.296 1 85.69 143 GLN B N 1
ATOM 3131 C CA . GLN B 1 143 ? 12.82 10.859 1.199 1 85.69 143 GLN B CA 1
ATOM 3132 C C . GLN B 1 143 ? 11.859 11.828 0.52 1 85.69 143 GLN B C 1
ATOM 3134 O O . GLN B 1 143 ? 11.688 12.961 0.98 1 85.69 143 GLN B O 1
ATOM 3139 N N . ALA B 1 144 ? 11.266 11.359 -0.513 1 90.06 144 ALA B N 1
ATOM 3140 C CA . ALA B 1 144 ? 10.312 12.203 -1.234 1 90.06 144 ALA B CA 1
ATOM 3141 C C . ALA B 1 144 ? 9.141 12.586 -0.342 1 90.06 144 ALA B C 1
ATOM 3143 O O . ALA B 1 144 ? 8.695 13.734 -0.354 1 90.06 144 ALA B O 1
ATOM 3144 N N . GLN B 1 145 ? 8.656 11.648 0.401 1 90.06 145 GLN B N 1
ATOM 3145 C CA . GLN B 1 145 ? 7.527 11.922 1.288 1 90.06 145 GLN B CA 1
ATOM 3146 C C . GLN B 1 145 ? 7.902 12.953 2.348 1 90.06 145 GLN B C 1
ATOM 3148 O O . GLN B 1 145 ? 7.113 13.859 2.648 1 90.06 145 GLN B O 1
ATOM 3153 N N . ARG B 1 146 ? 9.047 12.836 2.863 1 89.94 146 ARG B N 1
ATOM 3154 C CA . ARG B 1 146 ? 9.484 13.82 3.848 1 89.94 146 ARG B CA 1
ATOM 3155 C C . ARG B 1 146 ? 9.625 15.203 3.217 1 89.94 146 ARG B C 1
ATOM 3157 O O . ARG B 1 146 ? 9.336 16.219 3.854 1 89.94 146 ARG B O 1
ATOM 3164 N N . ALA B 1 147 ? 10.109 15.203 2.021 1 93.56 147 ALA B N 1
ATOM 3165 C CA . ALA B 1 147 ? 10.203 16.469 1.307 1 93.56 147 ALA B CA 1
ATOM 3166 C C . ALA B 1 147 ? 8.828 17.109 1.138 1 93.56 147 ALA B C 1
ATOM 3168 O O . ALA B 1 147 ? 8.664 18.312 1.363 1 93.56 147 ALA B O 1
ATOM 3169 N N . TRP B 1 148 ? 7.875 16.328 0.804 1 93.31 148 TRP B N 1
ATOM 3170 C CA . TRP B 1 148 ? 6.512 16.828 0.652 1 93.31 148 TRP B CA 1
ATOM 3171 C C . TRP B 1 148 ? 5.965 17.312 1.986 1 93.31 148 TRP B C 1
ATOM 3173 O O . TRP B 1 148 ? 5.293 18.344 2.043 1 93.31 148 TRP B O 1
ATOM 3183 N N . LEU B 1 149 ? 6.238 16.609 3.014 1 92.88 149 LEU B N 1
ATOM 3184 C CA . LEU B 1 149 ? 5.812 17.047 4.34 1 92.88 149 LEU B CA 1
ATOM 3185 C C . LEU B 1 149 ? 6.5 18.344 4.727 1 92.88 149 LEU B C 1
ATOM 3187 O O . LEU B 1 149 ? 5.91 19.188 5.418 1 92.88 149 LEU B O 1
ATOM 3191 N N . GLY B 1 150 ? 7.742 18.438 4.234 1 94.12 150 GLY B N 1
ATOM 3192 C CA . GLY B 1 150 ? 8.414 19.703 4.426 1 94.12 150 GLY B CA 1
ATOM 3193 C C . GLY B 1 150 ? 7.691 20.875 3.779 1 94.12 150 GLY B C 1
ATOM 3194 O O . GLY B 1 150 ? 7.551 21.938 4.387 1 94.12 150 GLY B O 1
ATOM 3195 N N . MET B 1 151 ? 7.285 20.672 2.602 1 94 151 MET B N 1
ATOM 3196 C CA . MET B 1 151 ? 6.504 21.688 1.911 1 94 151 MET B CA 1
ATOM 3197 C C . MET B 1 151 ? 5.238 22.031 2.693 1 94 151 MET B C 1
ATOM 3199 O O . MET B 1 151 ? 4.906 23.203 2.869 1 94 151 MET B O 1
ATOM 3203 N N . ILE B 1 152 ? 4.609 21.016 3.186 1 93.25 152 ILE B N 1
ATOM 3204 C CA . ILE B 1 152 ? 3.363 21.156 3.934 1 93.25 152 ILE B CA 1
ATOM 3205 C C . ILE B 1 152 ? 3.627 21.938 5.223 1 93.25 152 ILE B C 1
ATOM 3207 O O . ILE B 1 152 ? 2.869 22.844 5.574 1 93.25 152 ILE B O 1
ATOM 3211 N N . LEU B 1 153 ? 4.676 21.625 5.922 1 92.19 153 LEU B N 1
ATOM 3212 C CA . LEU B 1 153 ? 5.02 22.297 7.172 1 92.19 153 LEU B CA 1
ATOM 3213 C C . LEU B 1 153 ? 5.367 23.766 6.93 1 92.19 153 LEU B C 1
ATOM 3215 O O . LEU B 1 153 ? 4.988 24.625 7.715 1 92.19 153 LEU B O 1
ATOM 3219 N N . ALA B 1 154 ? 6.062 23.984 5.836 1 93.31 154 ALA B N 1
ATOM 3220 C CA . ALA B 1 154 ? 6.449 25.359 5.504 1 93.31 154 ALA B CA 1
ATOM 3221 C C . ALA B 1 154 ? 5.223 26.219 5.223 1 93.31 154 ALA B C 1
ATOM 3223 O O . ALA B 1 154 ? 5.246 27.422 5.445 1 93.31 154 ALA B O 1
ATOM 3224 N N . GLN B 1 155 ? 4.246 25.594 4.707 1 91.31 155 GLN B N 1
ATOM 3225 C CA . GLN B 1 155 ? 3.021 26.344 4.434 1 91.31 155 GLN B CA 1
ATOM 3226 C C . GLN B 1 155 ? 2.414 26.891 5.723 1 91.31 155 GLN B C 1
ATOM 3228 O O . GLN B 1 155 ? 1.699 27.891 5.699 1 91.31 155 GLN B O 1
ATOM 3233 N N . ASP B 1 156 ? 2.652 26.234 6.855 1 91 156 ASP B N 1
ATOM 3234 C CA . ASP B 1 156 ? 2.314 26.719 8.188 1 91 156 ASP B CA 1
ATOM 3235 C C . ASP B 1 156 ? 0.823 27.031 8.305 1 91 156 ASP B C 1
ATOM 3237 O O . ASP B 1 156 ? 0.437 28.125 8.688 1 91 156 ASP B O 1
ATOM 3241 N N . THR B 1 157 ? 0.045 26.031 7.953 1 93.44 157 THR B N 1
ATOM 3242 C CA . THR B 1 157 ? -1.4 26.188 8.086 1 93.44 157 THR B CA 1
ATOM 3243 C C . THR B 1 157 ? -1.896 25.484 9.352 1 93.44 157 THR B C 1
ATOM 3245 O O . THR B 1 157 ? -1.238 24.578 9.859 1 93.44 157 THR B O 1
ATOM 3248 N N . LYS B 1 158 ? -2.967 25.953 9.812 1 94.25 158 LYS B N 1
ATOM 3249 C CA . LYS B 1 158 ? -3.531 25.375 11.023 1 94.25 158 LYS B CA 1
ATOM 3250 C C . LYS B 1 158 ? -4.133 24 10.742 1 94.25 158 LYS B C 1
ATOM 3252 O O . LYS B 1 158 ? -4.152 23.125 11.625 1 94.25 158 LYS B O 1
ATOM 3257 N N . LEU B 1 159 ? -4.582 23.781 9.523 1 96.88 159 LEU B N 1
ATOM 3258 C CA . LEU B 1 159 ? -5.195 22.516 9.125 1 96.88 159 LEU B CA 1
ATOM 3259 C C . LEU B 1 159 ? -4.398 21.859 8 1 96.88 159 LEU B C 1
ATOM 3261 O O . LEU B 1 159 ? -4.066 22.5 7.008 1 96.88 159 LEU B O 1
ATOM 3265 N N . VAL B 1 160 ? -4.07 20.594 8.258 1 97.19 160 VAL B N 1
ATOM 3266 C CA . VAL B 1 160 ? -3.305 19.812 7.289 1 97.19 160 VAL B CA 1
ATOM 3267 C C . VAL B 1 160 ? -4.074 18.547 6.914 1 97.19 160 VAL B C 1
ATOM 3269 O O . VAL B 1 160 ? -4.496 17.781 7.785 1 97.19 160 VAL B O 1
ATOM 3272 N N . LEU B 1 161 ? -4.34 18.359 5.617 1 98 161 LEU B N 1
ATOM 3273 C CA . LEU B 1 161 ? -5.004 17.172 5.086 1 98 161 LEU B CA 1
ATOM 3274 C C . LEU B 1 161 ? -4.039 16.328 4.262 1 98 161 LEU B C 1
ATOM 3276 O O . LEU B 1 161 ? -3.445 16.828 3.299 1 98 161 LEU B O 1
ATOM 3280 N N . LEU B 1 162 ? -3.869 15.07 4.648 1 97.62 162 LEU B N 1
ATOM 3281 C CA . LEU B 1 162 ? -2.932 14.172 3.98 1 97.62 162 LEU B CA 1
ATOM 3282 C C . LEU B 1 162 ? -3.65 12.945 3.426 1 97.62 162 LEU B C 1
ATOM 3284 O O . LEU B 1 162 ? -4.297 12.211 4.176 1 97.62 162 LEU B O 1
ATOM 3288 N N . ASP B 1 163 ? -3.535 12.734 2.148 1 96.38 163 ASP B N 1
ATOM 3289 C CA . ASP B 1 163 ? -4.176 11.586 1.521 1 96.38 163 ASP B CA 1
ATOM 3290 C C . ASP B 1 163 ? -3.193 10.43 1.364 1 96.38 163 ASP B C 1
ATOM 3292 O O . ASP B 1 163 ? -2.426 10.383 0.401 1 96.38 163 ASP B O 1
ATOM 3296 N N . GLU B 1 164 ? -3.25 9.492 2.287 1 93.69 164 GLU B N 1
ATOM 3297 C CA . GLU B 1 164 ? -2.459 8.266 2.326 1 93.69 164 GLU B CA 1
ATOM 3298 C C . GLU B 1 164 ? -0.968 8.562 2.207 1 93.69 164 GLU B C 1
ATOM 3300 O O . GLU B 1 164 ? -0.288 8.016 1.334 1 93.69 164 GLU B O 1
ATOM 3305 N N . PRO B 1 165 ? -0.427 9.242 3.162 1 93.62 165 PRO B N 1
ATOM 3306 C CA . PRO B 1 165 ? 0.955 9.719 3.072 1 93.62 165 PRO B CA 1
ATOM 3307 C C . PRO B 1 165 ? 1.979 8.594 3.199 1 93.62 165 PRO B C 1
ATOM 3309 O O . PRO B 1 165 ? 3.158 8.789 2.896 1 93.62 165 PRO B O 1
ATOM 3312 N N . THR B 1 166 ? 1.531 7.359 3.605 1 91.38 166 THR B N 1
ATOM 3313 C CA . THR B 1 166 ? 2.527 6.324 3.869 1 91.38 166 THR B CA 1
ATOM 3314 C C . THR B 1 166 ? 2.26 5.09 3.018 1 91.38 166 THR B C 1
ATOM 3316 O O . THR B 1 166 ? 2.883 4.043 3.219 1 91.38 166 THR B O 1
ATOM 3319 N N . SER B 1 167 ? 1.392 5.094 2.051 1 85.12 167 SER B N 1
ATOM 3320 C CA . SER B 1 167 ? 0.921 3.902 1.35 1 85.12 167 SER B CA 1
ATOM 3321 C C . SER B 1 167 ? 2.031 3.281 0.509 1 85.12 167 SER B C 1
ATOM 3323 O O . SER B 1 167 ? 2.059 2.066 0.308 1 85.12 167 SER B O 1
ATOM 3325 N N . ALA B 1 168 ? 2.98 4.004 0.028 1 80.06 168 ALA B N 1
ATOM 3326 C CA . ALA B 1 168 ? 4.012 3.479 -0.862 1 80.06 168 ALA B CA 1
ATOM 3327 C C . ALA B 1 168 ? 5.309 3.215 -0.104 1 80.06 168 ALA B C 1
ATOM 3329 O O . ALA B 1 168 ? 6.34 2.916 -0.71 1 80.06 168 ALA B O 1
ATOM 3330 N N . LEU B 1 169 ? 5.234 3.26 1.204 1 87.75 169 LEU B N 1
ATOM 3331 C CA . LEU B 1 169 ? 6.449 3.184 2.006 1 87.75 169 LEU B CA 1
ATOM 3332 C C . LEU B 1 169 ? 6.586 1.814 2.664 1 87.75 169 LEU B C 1
ATOM 3334 O O . LEU B 1 169 ? 5.578 1.169 2.973 1 87.75 169 LEU B O 1
ATOM 3338 N N . ASP B 1 170 ? 7.852 1.391 2.865 1 89.88 170 ASP B N 1
ATOM 3339 C CA . ASP B 1 170 ? 8.094 0.194 3.666 1 89.88 170 ASP B CA 1
ATOM 3340 C C . ASP B 1 170 ? 7.98 0.5 5.156 1 89.88 170 ASP B C 1
ATOM 3342 O O . ASP B 1 170 ? 7.719 1.641 5.543 1 89.88 170 ASP B O 1
ATOM 3346 N N . ILE B 1 171 ? 8.156 -0.464 5.965 1 88.19 171 ILE B N 1
ATOM 3347 C CA . ILE B 1 171 ? 7.887 -0.369 7.398 1 88.19 171 ILE B CA 1
ATOM 3348 C C . ILE B 1 171 ? 8.82 0.66 8.031 1 88.19 171 ILE B C 1
ATOM 3350 O O . ILE B 1 171 ? 8.422 1.397 8.938 1 88.19 171 ILE B O 1
ATOM 3354 N N . GLY B 1 172 ? 10.062 0.769 7.637 1 85.69 172 GLY B N 1
ATOM 3355 C CA . GLY B 1 172 ? 11 1.729 8.203 1 85.69 172 GLY B CA 1
ATOM 3356 C C . GLY B 1 172 ? 10.641 3.168 7.887 1 85.69 172 GLY B C 1
ATOM 3357 O O . GLY B 1 172 ? 10.617 4.016 8.781 1 85.69 172 GLY B O 1
ATOM 3358 N N . HIS B 1 173 ? 10.336 3.377 6.695 1 87.75 173 HIS B N 1
ATOM 3359 C CA . HIS B 1 173 ? 10.023 4.738 6.281 1 87.75 173 HIS B CA 1
ATOM 3360 C C . HIS B 1 173 ? 8.633 5.152 6.762 1 87.75 173 HIS B C 1
ATOM 3362 O O . HIS B 1 173 ? 8.398 6.324 7.051 1 87.75 173 HIS B O 1
ATOM 3368 N N . GLN B 1 174 ? 7.766 4.141 6.863 1 90.81 174 GLN B N 1
ATOM 3369 C CA . GLN B 1 174 ? 6.426 4.445 7.352 1 90.81 174 GLN B CA 1
ATOM 3370 C C . GLN B 1 174 ? 6.469 4.996 8.773 1 90.81 174 GLN B C 1
ATOM 3372 O O . GLN B 1 174 ? 5.836 6.012 9.07 1 90.81 174 GLN B O 1
ATOM 3377 N N . ALA B 1 175 ? 7.23 4.367 9.633 1 88.56 175 ALA B N 1
ATOM 3378 C CA . ALA B 1 175 ? 7.336 4.809 11.016 1 88.56 175 ALA B CA 1
ATOM 3379 C C . ALA B 1 175 ? 7.926 6.215 11.102 1 88.56 175 ALA B C 1
ATOM 3381 O O . ALA B 1 175 ? 7.438 7.059 11.852 1 88.56 175 ALA B O 1
ATOM 3382 N N . GLU B 1 176 ? 8.891 6.445 10.336 1 87.25 176 GLU B N 1
ATOM 3383 C CA . GLU B 1 176 ? 9.555 7.742 10.32 1 87.25 176 GLU B CA 1
ATOM 3384 C C . GLU B 1 176 ? 8.594 8.852 9.891 1 87.25 176 GLU B C 1
ATOM 3386 O O . GLU B 1 176 ? 8.531 9.906 10.523 1 87.25 176 GLU B O 1
ATOM 3391 N N . VAL B 1 177 ? 7.871 8.57 8.852 1 90.69 177 VAL B N 1
ATOM 3392 C CA . VAL B 1 177 ? 6.953 9.562 8.305 1 90.69 177 VAL B CA 1
ATOM 3393 C C . VAL B 1 177 ? 5.789 9.781 9.266 1 90.69 177 VAL B C 1
ATOM 3395 O O . VAL B 1 177 ? 5.359 10.914 9.484 1 90.69 177 VAL B O 1
ATOM 3398 N N . MET B 1 178 ? 5.289 8.75 9.883 1 93.12 178 MET B N 1
ATOM 3399 C CA . MET B 1 178 ? 4.199 8.891 10.852 1 93.12 178 MET B CA 1
ATOM 3400 C C . MET B 1 178 ? 4.648 9.695 12.062 1 93.12 178 MET B C 1
ATOM 3402 O O . MET B 1 178 ? 3.879 10.492 12.602 1 93.12 178 MET B O 1
ATOM 3406 N N . GLU B 1 179 ? 5.891 9.508 12.445 1 90.25 179 GLU B N 1
ATOM 3407 C CA . GLU B 1 179 ? 6.438 10.305 13.539 1 90.25 179 GLU B CA 1
ATOM 3408 C C . GLU B 1 179 ? 6.508 11.781 13.156 1 90.25 179 GLU B C 1
ATOM 3410 O O . GLU B 1 179 ? 6.18 12.648 13.969 1 90.25 179 GLU B O 1
ATOM 3415 N N . ALA B 1 180 ? 6.922 11.969 11.938 1 90 180 ALA B N 1
ATOM 3416 C CA . ALA B 1 180 ? 6.988 13.344 11.445 1 90 180 ALA B CA 1
ATOM 3417 C C . ALA B 1 180 ? 5.605 13.992 11.438 1 90 180 ALA B C 1
ATOM 3419 O O . ALA B 1 180 ? 5.445 15.141 11.875 1 90 180 ALA B O 1
ATOM 3420 N N . ILE B 1 181 ? 4.637 13.273 11.016 1 94.75 181 ILE B N 1
ATOM 3421 C CA . ILE B 1 181 ? 3.264 13.766 10.977 1 94.75 181 ILE B CA 1
ATOM 3422 C C . ILE B 1 181 ? 2.768 14.031 12.398 1 94.75 181 ILE B C 1
ATOM 3424 O O . ILE B 1 181 ? 2.127 15.047 12.656 1 94.75 181 ILE B O 1
ATOM 3428 N N . HIS B 1 182 ? 3.074 13.164 13.273 1 93.25 182 HIS B N 1
ATOM 3429 C CA . HIS B 1 182 ? 2.699 13.328 14.68 1 93.25 182 HIS B CA 1
ATOM 3430 C C . HIS B 1 182 ? 3.309 14.594 15.266 1 93.25 182 HIS B C 1
ATOM 3432 O O . HIS B 1 182 ? 2.656 15.305 16.047 1 93.25 182 HIS B O 1
ATOM 3438 N N . GLN B 1 183 ? 4.508 14.875 14.898 1 87.88 183 GLN B N 1
ATOM 3439 C CA . GLN B 1 183 ? 5.188 16.078 15.383 1 87.88 183 GLN B CA 1
ATOM 3440 C C . GLN B 1 183 ? 4.5 17.328 14.883 1 87.88 183 GLN B C 1
ATOM 3442 O O . GLN B 1 183 ? 4.445 18.344 15.594 1 87.88 183 GLN B O 1
ATOM 3447 N N . ILE B 1 184 ? 4.02 17.297 13.688 1 91.12 184 ILE B N 1
ATOM 3448 C CA . ILE B 1 184 ? 3.281 18.438 13.148 1 91.12 184 ILE B CA 1
ATOM 3449 C C . ILE B 1 184 ? 2.041 18.703 14 1 91.12 184 ILE B C 1
ATOM 3451 O O . ILE B 1 184 ? 1.764 19.844 14.367 1 91.12 184 ILE B O 1
ATOM 3455 N N . ALA B 1 185 ? 1.347 17.688 14.359 1 93.06 185 ALA B N 1
ATOM 3456 C CA . ALA B 1 185 ? 0.162 17.828 15.203 1 93.06 185 ALA B CA 1
ATOM 3457 C C . ALA B 1 185 ? 0.536 18.312 16.594 1 93.06 185 ALA B C 1
ATOM 3459 O O . ALA B 1 185 ? -0.162 19.156 17.172 1 93.06 185 ALA B O 1
ATOM 3460 N N . ALA B 1 186 ? 1.64 17.859 17.078 1 87.94 186 ALA B N 1
ATOM 3461 C CA . ALA B 1 186 ? 2.09 18.219 18.422 1 87.94 186 ALA B CA 1
ATOM 3462 C C . ALA B 1 186 ? 2.43 19.703 18.5 1 87.94 186 ALA B C 1
ATOM 3464 O O . ALA B 1 186 ? 2.432 20.297 19.578 1 87.94 186 ALA B O 1
ATOM 3465 N N . GLN B 1 187 ? 2.658 20.281 17.375 1 86.94 187 GLN B N 1
ATOM 3466 C CA . GLN B 1 1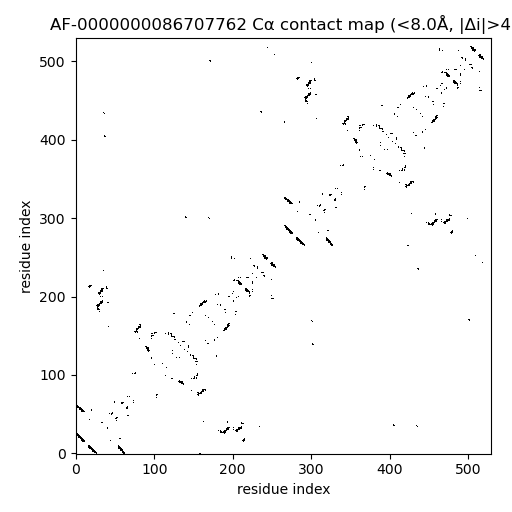87 ? 2.969 21.703 17.312 1 86.94 187 GLN B CA 1
ATOM 3467 C C . GLN B 1 187 ? 1.696 22.547 17.219 1 86.94 187 GLN B C 1
ATOM 3469 O O . GLN B 1 187 ? 1.761 23.766 17.031 1 86.94 187 GLN B O 1
ATOM 3474 N N . GLY B 1 188 ? 0.594 21.906 17.281 1 90.19 188 GLY B N 1
ATOM 3475 C CA . GLY B 1 188 ? -0.658 22.641 17.375 1 90.19 188 GLY B CA 1
ATOM 3476 C C . GLY B 1 188 ? -1.467 22.609 16.094 1 90.19 188 GLY B C 1
ATOM 3477 O O . GLY B 1 188 ? -2.539 23.203 16.016 1 90.19 188 GLY B O 1
ATOM 3478 N N . HIS B 1 189 ? -0.972 21.938 15.07 1 94.31 189 HIS B N 1
ATOM 3479 C CA . HIS B 1 189 ? -1.721 21.797 13.82 1 94.31 189 HIS B CA 1
ATOM 3480 C C . HIS B 1 189 ? -2.756 20.688 13.922 1 94.31 189 HIS B C 1
ATOM 3482 O O . HIS B 1 189 ? -2.508 19.656 14.555 1 94.31 189 HIS B O 1
ATOM 3488 N N . THR B 1 190 ? -3.922 20.938 13.359 1 97.38 190 THR B N 1
ATOM 3489 C CA . THR B 1 190 ? -4.883 19.859 13.164 1 97.38 190 THR B CA 1
ATOM 3490 C C . THR B 1 190 ? -4.543 19.062 11.906 1 97.38 190 THR B C 1
ATOM 3492 O O . THR B 1 190 ? -4.48 19.625 10.812 1 97.38 190 THR B O 1
ATOM 3495 N N . VAL B 1 191 ? -4.25 17.797 12.094 1 97.81 191 VAL B N 1
ATOM 3496 C CA . VAL B 1 191 ? -3.859 16.953 10.961 1 97.81 191 VAL B CA 1
ATOM 3497 C C . VAL B 1 191 ? -4.902 15.867 10.734 1 97.81 191 VAL B C 1
ATOM 3499 O O . VAL B 1 191 ? -5.246 15.125 11.656 1 97.81 191 VAL B O 1
ATOM 3502 N N . LEU B 1 192 ? -5.473 15.852 9.547 1 98.5 192 LEU B N 1
ATOM 3503 C CA . LEU B 1 192 ? -6.367 14.789 9.102 1 98.5 192 LEU B CA 1
ATOM 3504 C C . LEU B 1 192 ? -5.723 13.953 8 1 98.5 192 LEU B C 1
ATOM 3506 O O . LEU B 1 192 ? -5.305 14.492 6.973 1 98.5 192 LEU B O 1
ATOM 3510 N N . LEU B 1 193 ? -5.562 12.641 8.234 1 98.06 193 LEU B N 1
ATOM 3511 C CA . LEU B 1 193 ? -4.965 11.812 7.195 1 98.06 193 LEU B CA 1
ATOM 3512 C C . LEU B 1 193 ? -5.816 10.578 6.926 1 98.06 193 LEU B C 1
ATOM 3514 O O . LEU B 1 193 ? -6.496 10.078 7.824 1 98.06 193 LEU B O 1
ATOM 3518 N N . VAL B 1 194 ? -5.844 10.219 5.688 1 97.62 194 VAL B N 1
ATOM 3519 C CA . VAL B 1 194 ? -6.398 8.922 5.309 1 97.62 194 VAL B CA 1
ATOM 3520 C C . VAL B 1 194 ? -5.344 7.836 5.496 1 97.62 194 VAL B C 1
ATOM 3522 O O . VAL B 1 194 ? -4.207 7.98 5.035 1 97.62 194 VAL B O 1
ATOM 3525 N N . ILE B 1 195 ? -5.688 6.746 6.219 1 95.62 195 ILE B N 1
ATOM 3526 C CA . ILE B 1 195 ? -4.715 5.699 6.516 1 95.62 195 ILE B CA 1
ATOM 3527 C C . ILE B 1 195 ? -5.387 4.332 6.422 1 95.62 195 ILE B C 1
ATOM 3529 O O . ILE B 1 195 ? -6.504 4.145 6.906 1 95.62 195 ILE B O 1
ATOM 3533 N N . HIS B 1 196 ? -4.688 3.42 5.805 1 91.56 196 HIS B N 1
ATOM 3534 C CA . HIS B 1 196 ? -5.227 2.074 5.637 1 91.56 196 HIS B CA 1
ATOM 3535 C C . HIS B 1 196 ? -4.738 1.143 6.738 1 91.56 196 HIS B C 1
ATOM 3537 O O . HIS B 1 196 ? -5.391 0.145 7.051 1 91.56 196 HIS B O 1
ATOM 3543 N N . ASP B 1 197 ? -3.631 1.392 7.27 1 92.31 197 ASP B N 1
ATOM 3544 C CA . ASP B 1 197 ? -3.068 0.565 8.336 1 92.31 197 ASP B CA 1
ATOM 3545 C C . ASP B 1 197 ? -3.715 0.887 9.68 1 92.31 197 ASP B C 1
ATOM 3547 O O . ASP B 1 197 ? -3.393 1.899 10.305 1 92.31 197 ASP B O 1
ATOM 3551 N N . LEU B 1 198 ? -4.477 -0.046 10.148 1 93.81 198 LEU B N 1
ATOM 3552 C CA . LEU B 1 198 ? -5.258 0.198 11.359 1 93.81 198 LEU B CA 1
ATOM 3553 C C . LEU B 1 198 ? -4.359 0.232 12.586 1 93.81 198 LEU B C 1
ATOM 3555 O O . LEU B 1 198 ? -4.625 0.973 13.539 1 93.81 198 LEU B O 1
ATOM 3559 N N . ALA B 1 199 ? -3.322 -0.525 12.586 1 91.94 199 ALA B N 1
ATOM 3560 C CA . ALA B 1 199 ? -2.4 -0.518 13.719 1 91.94 199 ALA B CA 1
ATOM 3561 C C . ALA B 1 199 ? -1.671 0.818 13.82 1 91.94 199 ALA B C 1
ATOM 3563 O O . ALA B 1 199 ? -1.538 1.376 14.914 1 91.94 199 ALA B O 1
ATOM 3564 N N . ALA B 1 200 ? -1.207 1.274 12.672 1 92.88 200 ALA B N 1
ATOM 3565 C CA . ALA B 1 200 ? -0.557 2.584 12.656 1 92.88 200 ALA B CA 1
ATOM 3566 C C . ALA B 1 200 ? -1.53 3.684 13.07 1 92.88 200 ALA B C 1
ATOM 3568 O O . ALA B 1 200 ? -1.164 4.598 13.82 1 92.88 200 ALA B O 1
ATOM 3569 N N . ALA B 1 201 ? -2.756 3.576 12.578 1 95.88 201 ALA B N 1
ATOM 3570 C CA . ALA B 1 201 ? -3.781 4.547 12.953 1 95.88 201 ALA B CA 1
ATOM 3571 C C . ALA B 1 201 ? -3.984 4.578 14.461 1 95.88 201 ALA B C 1
ATOM 3573 O O . ALA B 1 201 ? -3.98 5.648 15.078 1 95.88 201 ALA B O 1
ATOM 3574 N N . ALA B 1 202 ? -4.09 3.463 15.031 1 94.38 202 ALA B N 1
ATOM 3575 C CA . ALA B 1 202 ? -4.332 3.35 16.469 1 94.38 202 ALA B CA 1
ATOM 3576 C C . ALA B 1 202 ? -3.141 3.861 17.266 1 94.38 202 ALA B C 1
ATOM 3578 O O . ALA B 1 202 ? -3.309 4.422 18.359 1 94.38 202 ALA B O 1
ATOM 3579 N N . ARG B 1 203 ? -2.041 3.697 16.766 1 92.56 203 ARG B N 1
ATOM 3580 C CA . ARG B 1 203 ? -0.808 4.008 17.484 1 92.56 203 ARG B CA 1
ATOM 3581 C C . ARG B 1 203 ? -0.52 5.504 17.453 1 92.56 203 ARG B C 1
ATOM 3583 O O . ARG B 1 203 ? -0.056 6.07 18.438 1 92.56 203 ARG B O 1
ATOM 3590 N N . TYR B 1 204 ? -0.837 6.117 16.344 1 94.25 204 TYR B N 1
ATOM 3591 C CA . TYR B 1 204 ? -0.339 7.477 16.156 1 94.25 204 TYR B CA 1
ATOM 3592 C C . TYR B 1 204 ? -1.467 8.492 16.297 1 94.25 204 TYR B C 1
ATOM 3594 O O . TYR B 1 204 ? -1.255 9.609 16.781 1 94.25 204 TYR B O 1
ATOM 3602 N N . CYS B 1 205 ? -2.684 8.086 15.875 1 97 205 CYS B N 1
ATOM 3603 C CA . CYS B 1 205 ? -3.766 9.062 15.82 1 97 205 CYS B CA 1
ATOM 3604 C C . CYS B 1 205 ? -4.41 9.234 17.188 1 97 205 CYS B C 1
ATOM 3606 O O . CYS B 1 205 ? -4.535 8.281 17.953 1 97 205 CYS B O 1
ATOM 3608 N N . ASP B 1 206 ? -4.84 10.445 17.469 1 97.19 206 ASP B N 1
ATOM 3609 C CA . ASP B 1 206 ? -5.637 10.727 18.656 1 97.19 206 ASP B CA 1
ATOM 3610 C C . ASP B 1 206 ? -7.086 10.281 18.469 1 97.19 206 ASP B C 1
ATOM 3612 O O . ASP B 1 206 ? -7.68 9.688 19.375 1 97.19 206 ASP B O 1
ATOM 3616 N N . THR B 1 207 ? -7.574 10.633 17.359 1 98 207 THR B N 1
ATOM 3617 C CA . THR B 1 207 ? -8.969 10.391 17 1 98 207 THR B CA 1
ATOM 3618 C C . THR B 1 207 ? -9.07 9.688 15.656 1 98 207 THR B C 1
ATOM 3620 O O . THR B 1 207 ? -8.258 9.922 14.766 1 98 207 THR B O 1
ATOM 3623 N N . LEU B 1 208 ? -10.062 8.828 15.531 1 98.44 208 LEU B N 1
ATOM 3624 C CA . LEU B 1 208 ? -10.328 8.164 14.266 1 98.44 208 LEU B CA 1
ATOM 3625 C C . LEU B 1 208 ? -11.758 8.438 13.797 1 98.44 208 LEU B C 1
ATOM 3627 O O . LEU B 1 208 ? -12.672 8.555 14.617 1 98.44 208 LEU B O 1
ATOM 3631 N N . ILE B 1 209 ? -11.891 8.578 12.562 1 98.56 209 ILE B N 1
ATOM 3632 C CA . ILE B 1 209 ? -13.172 8.57 11.867 1 98.56 209 ILE B CA 1
ATOM 3633 C C . ILE B 1 209 ? -13.273 7.316 11 1 98.56 209 ILE B C 1
ATOM 3635 O O . ILE B 1 209 ? -12.531 7.168 10.023 1 98.56 209 ILE B O 1
ATOM 3639 N N . ALA B 1 210 ? -14.156 6.434 11.375 1 98.56 210 ALA B N 1
ATOM 3640 C CA . ALA B 1 210 ? -14.391 5.223 10.586 1 98.56 210 ALA B CA 1
ATOM 3641 C C . ALA B 1 210 ? -15.531 5.43 9.594 1 98.56 210 ALA B C 1
ATOM 3643 O O . ALA B 1 210 ? -16.672 5.699 9.984 1 98.56 210 ALA B O 1
ATOM 3644 N N . LEU B 1 211 ? -15.172 5.301 8.359 1 98.06 211 LEU B N 1
ATOM 3645 C CA . LEU B 1 211 ? -16.125 5.512 7.273 1 98.06 211 LEU B CA 1
ATOM 3646 C C . LEU B 1 211 ? -16.531 4.18 6.648 1 98.06 211 LEU B C 1
ATOM 3648 O O . LEU B 1 211 ? -15.688 3.322 6.395 1 98.06 211 LEU B O 1
ATOM 3652 N N . GLY B 1 212 ? -17.812 4.02 6.473 1 96.25 212 GLY B N 1
ATOM 3653 C CA . GLY B 1 212 ? -18.359 2.834 5.828 1 96.25 212 GLY B CA 1
ATOM 3654 C C . GLY B 1 212 ? -19.781 3.021 5.352 1 96.25 212 GLY B C 1
ATOM 3655 O O . GLY B 1 212 ? -20.594 3.668 6.023 1 96.25 212 GLY B O 1
ATOM 3656 N N . GLU B 1 213 ? -20.047 2.402 4.184 1 93.81 213 GLU B N 1
ATOM 3657 C CA . GLU B 1 213 ? -21.391 2.439 3.619 1 93.81 213 GLU B CA 1
ATOM 3658 C C . GLU B 1 213 ? -21.906 3.871 3.523 1 93.81 213 GLU B C 1
ATOM 3660 O O . GLU B 1 213 ? -23.062 4.141 3.838 1 93.81 213 GLU B O 1
ATOM 3665 N N . GLY B 1 214 ? -20.984 4.773 3.311 1 95.69 214 GLY B N 1
ATOM 3666 C CA . GLY B 1 214 ? -21.312 6.156 3.02 1 95.69 214 GLY B CA 1
ATOM 3667 C C . GLY B 1 214 ? -21.578 6.98 4.266 1 95.69 214 GLY B C 1
ATOM 3668 O O . GLY B 1 214 ? -22 8.141 4.172 1 95.69 214 GLY B O 1
ATOM 3669 N N . ARG B 1 215 ? -21.375 6.363 5.422 1 97.38 215 ARG B N 1
ATOM 3670 C CA . ARG B 1 215 ? -21.656 7.035 6.688 1 97.38 215 ARG B CA 1
ATOM 3671 C C . ARG B 1 215 ? -20.484 6.879 7.656 1 97.38 215 ARG B C 1
ATOM 3673 O O . ARG B 1 215 ? -19.594 6.062 7.43 1 97.38 215 ARG B O 1
ATOM 3680 N N . ILE B 1 216 ? -20.531 7.723 8.672 1 98 216 ILE B N 1
ATOM 3681 C CA . ILE B 1 216 ? -19.594 7.555 9.773 1 98 216 ILE B CA 1
ATOM 3682 C C . ILE B 1 216 ? -20.062 6.426 10.688 1 98 216 ILE B C 1
ATOM 3684 O O . ILE B 1 216 ? -21.125 6.523 11.312 1 98 216 ILE B O 1
ATOM 3688 N N . GLN B 1 217 ? -19.266 5.43 10.789 1 97.94 217 GLN B N 1
ATOM 3689 C CA . GLN B 1 217 ? -19.609 4.262 11.594 1 97.94 217 GLN B CA 1
ATOM 3690 C C . GLN B 1 217 ? -19.188 4.441 13.047 1 97.94 217 GLN B C 1
ATOM 3692 O O . GLN B 1 217 ? -19.797 3.877 13.953 1 97.94 217 GLN B O 1
ATOM 3697 N N . ALA B 1 218 ? -18.125 5.137 13.242 1 98.06 218 ALA B N 1
ATOM 3698 C CA . ALA B 1 218 ? -17.609 5.457 14.562 1 98.06 218 ALA B CA 1
ATOM 3699 C C . ALA B 1 218 ? -16.641 6.641 14.5 1 98.06 218 ALA B C 1
ATOM 3701 O O . ALA B 1 218 ? -15.977 6.852 13.484 1 98.06 218 ALA B O 1
ATOM 3702 N N . MET B 1 219 ? -16.656 7.422 15.508 1 98.06 219 MET B N 1
ATOM 3703 C CA . MET B 1 219 ? -15.711 8.516 15.68 1 98.06 219 MET B CA 1
ATOM 3704 C C . MET B 1 219 ? -15.344 8.703 17.141 1 98.06 219 MET B C 1
ATOM 3706 O O . MET B 1 219 ? -16.234 8.742 18.016 1 98.06 219 MET B O 1
ATOM 3710 N N . GLY B 1 220 ? -14.086 8.742 17.438 1 98 220 GLY B N 1
ATOM 3711 C CA . GLY B 1 220 ? -13.633 8.891 18.797 1 98 220 GLY B CA 1
ATOM 3712 C C . GLY B 1 220 ? -12.156 8.57 18.984 1 98 220 GLY B C 1
ATOM 3713 O O . GLY B 1 220 ? -11.406 8.516 18 1 98 220 GLY B O 1
ATOM 3714 N N . PRO B 1 221 ? -11.734 8.5 20.266 1 97.81 221 PRO B N 1
ATOM 3715 C CA . PRO B 1 221 ? -10.336 8.117 20.5 1 97.81 221 PRO B CA 1
ATOM 3716 C C . PRO B 1 221 ? -9.938 6.848 19.75 1 97.81 221 PRO B C 1
ATOM 3718 O O . PRO B 1 221 ? -10.703 5.879 19.719 1 97.81 221 PRO B O 1
ATOM 3721 N N . ALA B 1 222 ? -8.75 6.891 19.141 1 96.56 222 ALA B N 1
ATOM 3722 C CA . ALA B 1 222 ? -8.32 5.848 18.203 1 96.56 222 ALA B CA 1
ATOM 3723 C C . ALA B 1 222 ? -8.406 4.469 18.859 1 96.56 222 ALA B C 1
ATOM 3725 O O . ALA B 1 222 ? -8.938 3.527 18.266 1 96.56 222 ALA B O 1
ATOM 3726 N N . ARG B 1 223 ? -7.945 4.32 20.062 1 93.5 223 ARG B N 1
ATOM 3727 C CA . ARG B 1 223 ? -7.855 3.031 20.734 1 93.5 223 ARG B CA 1
ATOM 3728 C C . ARG B 1 223 ? -9.242 2.512 21.109 1 93.5 223 ARG B C 1
ATOM 3730 O O . ARG B 1 223 ? -9.422 1.312 21.312 1 93.5 223 ARG B O 1
ATOM 3737 N N . GLU B 1 224 ? -10.234 3.418 21.172 1 95.19 224 GLU B N 1
ATOM 3738 C CA . GLU B 1 224 ? -11.602 3.027 21.5 1 95.19 224 GLU B CA 1
ATOM 3739 C C . GLU B 1 224 ? -12.383 2.68 20.234 1 95.19 224 GLU B C 1
ATOM 3741 O O . GLU B 1 224 ? -13.32 1.877 20.281 1 95.19 224 GLU B O 1
ATOM 3746 N N . VAL B 1 225 ? -12.016 3.275 19.156 1 96.94 225 VAL B N 1
ATOM 3747 C CA . VAL B 1 225 ? -12.727 3.078 17.891 1 96.94 225 VAL B CA 1
ATOM 3748 C C . VAL B 1 225 ? -12.352 1.723 17.297 1 96.94 225 VAL B C 1
ATOM 3750 O O . VAL B 1 225 ? -13.211 1.017 16.766 1 96.94 225 VAL B O 1
ATOM 3753 N N . ILE B 1 226 ? -11.07 1.374 17.453 1 96.12 226 ILE B N 1
ATOM 3754 C CA . ILE B 1 226 ? -10.609 0.122 16.859 1 96.12 226 ILE B CA 1
ATOM 3755 C C . ILE B 1 226 ? -10.984 -1.046 17.766 1 96.12 226 ILE B C 1
ATOM 3757 O O . ILE B 1 226 ? -10.25 -1.374 18.703 1 96.12 226 ILE B O 1
ATOM 3761 N N . THR B 1 227 ? -12.125 -1.625 17.516 1 94.81 227 THR B N 1
ATOM 3762 C CA . THR B 1 227 ? -12.617 -2.814 18.188 1 94.81 227 THR B CA 1
ATOM 3763 C C . THR B 1 227 ? -12.812 -3.963 17.203 1 94.81 227 THR B C 1
ATOM 3765 O O . THR B 1 227 ? -12.93 -3.74 16 1 94.81 227 THR B O 1
ATOM 3768 N N . LYS B 1 228 ? -12.797 -5.168 17.812 1 93.88 228 LYS B N 1
ATOM 3769 C CA . LYS B 1 228 ? -13.047 -6.344 16.969 1 93.88 228 LYS B CA 1
ATOM 3770 C C . LYS B 1 228 ? -14.359 -6.211 16.203 1 93.88 228 LYS B C 1
ATOM 3772 O O . LYS B 1 228 ? -14.414 -6.5 15.016 1 93.88 228 LYS B O 1
ATOM 3777 N N . SER B 1 229 ? -15.383 -5.812 16.891 1 95.06 229 SER B N 1
ATOM 3778 C CA . SER B 1 229 ? -16.703 -5.691 16.297 1 95.06 229 SER B CA 1
ATOM 3779 C C . SER B 1 229 ? -16.688 -4.711 15.117 1 95.06 229 SER B C 1
ATOM 3781 O O . SER B 1 229 ? -17.25 -5 14.055 1 95.06 229 SER B O 1
ATOM 3783 N N . LEU B 1 230 ? -16.047 -3.562 15.25 1 95.56 230 LEU B N 1
ATOM 3784 C CA . LEU B 1 230 ? -16.016 -2.566 14.188 1 95.56 230 LEU B CA 1
ATOM 3785 C C . LEU B 1 230 ? -15.227 -3.078 12.984 1 95.56 230 LEU B C 1
ATOM 3787 O O . LEU B 1 230 ? -15.672 -2.951 11.844 1 95.56 230 LEU B O 1
ATOM 3791 N N . VAL B 1 231 ? -14.016 -3.633 13.281 1 95.25 231 VAL B N 1
ATOM 3792 C CA . VAL B 1 231 ? -13.148 -4.109 12.219 1 95.25 231 VAL B CA 1
ATOM 3793 C C . VAL B 1 231 ? -13.852 -5.223 11.438 1 95.25 231 VAL B C 1
ATOM 3795 O O . VAL B 1 231 ? -13.844 -5.223 10.203 1 95.25 231 VAL B O 1
ATOM 3798 N N . ASP B 1 232 ? -14.5 -6.152 12.148 1 92.81 232 ASP B N 1
ATOM 3799 C CA . ASP B 1 232 ? -15.211 -7.246 11.5 1 92.81 232 ASP B CA 1
ATOM 3800 C C . ASP B 1 232 ? -16.328 -6.723 10.602 1 92.81 232 ASP B C 1
ATOM 3802 O O . ASP B 1 232 ? -16.484 -7.164 9.461 1 92.81 232 ASP B O 1
ATOM 3806 N N . ARG B 1 233 ? -17.016 -5.801 11.094 1 92.5 233 ARG B N 1
ATOM 3807 C CA . ARG B 1 233 ? -18.172 -5.262 10.367 1 92.5 233 ARG B CA 1
ATOM 3808 C C . ARG B 1 233 ? -17.703 -4.41 9.188 1 92.5 233 ARG B C 1
ATOM 3810 O O . ARG B 1 233 ? -18.25 -4.531 8.078 1 92.5 233 ARG B O 1
ATOM 3817 N N . LEU B 1 234 ? -16.75 -3.547 9.414 1 94.5 234 LEU B N 1
ATOM 3818 C CA . LEU B 1 234 ? -16.312 -2.582 8.406 1 94.5 234 LEU B CA 1
ATOM 3819 C C . LEU B 1 234 ? -15.602 -3.281 7.254 1 94.5 234 LEU B C 1
ATOM 3821 O O . LEU B 1 234 ? -15.781 -2.912 6.094 1 94.5 234 LEU B O 1
ATOM 3825 N N . TYR B 1 235 ? -14.812 -4.297 7.59 1 93.25 235 TYR B N 1
ATOM 3826 C CA . TYR B 1 235 ? -13.945 -4.891 6.578 1 93.25 235 TYR B CA 1
ATOM 3827 C C . TYR B 1 235 ? -14.398 -6.305 6.238 1 93.25 235 TYR B C 1
ATOM 3829 O O . TYR B 1 235 ? -13.766 -6.988 5.43 1 93.25 235 TYR B O 1
ATOM 3837 N N . HIS B 1 236 ? -15.5 -6.789 6.836 1 87.94 236 HIS B N 1
ATOM 3838 C CA . HIS B 1 236 ? -16.031 -8.125 6.602 1 87.94 236 HIS B CA 1
ATOM 3839 C C . HIS B 1 236 ? -14.945 -9.188 6.75 1 87.94 236 HIS B C 1
ATOM 3841 O O . HIS B 1 236 ? -14.75 -10.008 5.859 1 87.94 236 HIS B O 1
ATOM 3847 N N . THR B 1 237 ? -14.359 -9.172 7.887 1 87.94 237 THR B N 1
ATOM 3848 C CA . THR B 1 237 ? -13.242 -10.062 8.172 1 87.94 237 THR B CA 1
ATOM 3849 C C . THR B 1 237 ? -13.375 -10.664 9.57 1 87.94 237 THR B C 1
ATOM 3851 O O . THR B 1 237 ? -14.422 -10.555 10.203 1 87.94 237 THR B O 1
ATOM 3854 N N . ASP B 1 238 ? -12.461 -11.531 9.914 1 88.19 238 ASP B N 1
ATOM 3855 C CA . ASP B 1 238 ? -12.32 -12.094 11.25 1 88.19 238 ASP B CA 1
ATOM 3856 C C . ASP B 1 238 ? -10.898 -11.891 11.781 1 88.19 238 ASP B C 1
ATOM 3858 O O . ASP B 1 238 ? -9.961 -12.547 11.328 1 88.19 238 ASP B O 1
ATOM 3862 N N . VAL B 1 239 ? -10.898 -10.922 12.781 1 90.5 239 VAL B N 1
ATOM 3863 C CA . VAL B 1 239 ? -9.562 -10.578 13.258 1 90.5 239 VAL B CA 1
ATOM 3864 C C . VAL B 1 239 ? -9.523 -10.648 14.781 1 90.5 239 VAL B C 1
ATOM 3866 O O . VAL B 1 239 ? -10.57 -10.578 15.438 1 90.5 239 VAL B O 1
ATOM 3869 N N . ASP B 1 240 ? -8.406 -10.836 15.32 1 90.81 240 ASP B N 1
ATOM 3870 C CA . ASP B 1 240 ? -8.125 -10.641 16.734 1 90.81 240 ASP B CA 1
ATOM 3871 C C . ASP B 1 240 ? -7.418 -9.305 16.969 1 90.81 240 ASP B C 1
ATOM 3873 O O . ASP B 1 240 ? -6.652 -8.844 16.125 1 90.81 240 ASP B O 1
ATOM 3877 N N . ILE B 1 241 ? -7.762 -8.695 18.062 1 93.06 241 ILE B N 1
ATOM 3878 C CA . ILE B 1 241 ? -7.07 -7.48 18.484 1 93.06 241 ILE B CA 1
ATOM 3879 C C . ILE B 1 241 ? -6.277 -7.742 19.75 1 93.06 241 ILE B C 1
ATOM 3881 O O . ILE B 1 241 ? -6.832 -8.211 20.75 1 93.06 241 ILE B O 1
ATOM 3885 N N . VAL B 1 242 ? -4.984 -7.488 19.734 1 91.5 242 VAL B N 1
ATOM 3886 C CA . VAL B 1 242 ? -4.121 -7.707 20.891 1 91.5 242 VAL B CA 1
ATOM 3887 C C . VAL B 1 242 ? -3.324 -6.438 21.188 1 91.5 242 VAL B C 1
ATOM 3889 O O . VAL B 1 242 ? -2.992 -5.676 20.281 1 91.5 242 VAL B O 1
ATOM 3892 N N . PRO B 1 243 ? -3.031 -6.156 22.484 1 91.38 243 PRO B N 1
ATOM 3893 C CA . PRO B 1 243 ? -2.24 -4.973 22.812 1 91.38 243 PRO B CA 1
ATOM 3894 C C . PRO B 1 243 ? -0.768 -5.117 22.438 1 91.38 243 PRO B C 1
ATOM 3896 O O . PRO B 1 243 ? -0.178 -6.184 22.625 1 91.38 243 PRO B O 1
ATOM 3899 N N . ALA B 1 244 ? -0.232 -4.102 21.812 1 89.75 244 ALA B N 1
ATOM 3900 C CA . ALA B 1 244 ? 1.195 -4.086 21.5 1 89.75 244 ALA B CA 1
ATOM 3901 C C . ALA B 1 244 ? 2.035 -4.051 22.766 1 89.75 244 ALA B C 1
ATOM 3903 O O . ALA B 1 244 ? 1.588 -3.547 23.797 1 89.75 244 ALA B O 1
ATOM 3904 N N . PRO B 1 245 ? 3.238 -4.57 22.562 1 85.88 245 PRO B N 1
ATOM 3905 C CA . PRO B 1 245 ? 4.16 -4.398 23.688 1 85.88 245 PRO B CA 1
ATOM 3906 C C . PRO B 1 245 ? 4.598 -2.945 23.875 1 85.88 245 PRO B C 1
ATOM 3908 O O . PRO B 1 245 ? 4.758 -2.215 22.891 1 85.88 245 PRO B O 1
ATOM 3911 N N . GLY B 1 246 ? 4.676 -2.471 25.094 1 83.06 246 GLY B N 1
ATOM 3912 C CA . GLY B 1 246 ? 5.188 -1.136 25.359 1 83.06 246 GLY B CA 1
ATOM 3913 C C . GLY B 1 246 ? 4.094 -0.11 25.578 1 83.06 246 GLY B C 1
ATOM 3914 O O . GLY B 1 246 ? 3.818 0.277 26.719 1 83.06 246 GLY B O 1
ATOM 3915 N N . ASP B 1 247 ? 3.311 0.164 24.375 1 85 247 ASP B N 1
ATOM 3916 C CA . ASP B 1 247 ? 2.375 1.278 24.516 1 85 247 ASP B CA 1
ATOM 3917 C C . ASP B 1 247 ? 0.931 0.784 24.531 1 85 247 ASP B C 1
ATOM 3919 O O . ASP B 1 247 ? -0 1.577 24.672 1 85 247 ASP B O 1
ATOM 3923 N N . GLY B 1 248 ? 0.697 -0.511 24.266 1 89 248 GLY B N 1
ATOM 3924 C CA . GLY B 1 248 ? -0.627 -1.1 24.391 1 89 248 GLY B CA 1
ATOM 3925 C C . GLY B 1 248 ? -1.523 -0.801 23.203 1 89 248 GLY B C 1
ATOM 3926 O O . GLY B 1 248 ? -2.707 -1.146 23.203 1 89 248 GLY B O 1
ATOM 3927 N N . ALA B 1 249 ? -0.985 -0.171 22.219 1 90.06 249 ALA B N 1
ATOM 3928 C CA . ALA B 1 249 ? -1.789 0.123 21.031 1 90.06 249 ALA B CA 1
ATOM 3929 C C . ALA B 1 249 ? -2.33 -1.159 20.406 1 90.06 249 ALA B C 1
ATOM 3931 O O . ALA B 1 249 ? -1.644 -2.184 20.375 1 90.06 249 ALA B O 1
ATOM 3932 N N . PRO B 1 250 ? -3.529 -1.078 19.922 1 92.5 250 PRO B N 1
ATOM 3933 C CA . PRO B 1 250 ? -4.125 -2.285 19.344 1 92.5 250 PRO B CA 1
ATOM 3934 C C . PRO B 1 250 ? -3.365 -2.787 18.125 1 92.5 250 PRO B C 1
ATOM 3936 O O . PRO B 1 250 ? -2.945 -1.987 17.281 1 92.5 250 PRO B O 1
ATOM 3939 N N . LEU B 1 251 ? -3.123 -4.062 18.094 1 92.19 251 LEU B N 1
ATOM 3940 C CA . LEU B 1 251 ? -2.648 -4.789 16.922 1 92.19 251 LEU B CA 1
ATOM 3941 C C . LEU B 1 251 ? -3.766 -5.625 16.312 1 92.19 251 LEU B C 1
ATOM 3943 O O . LEU B 1 251 ? -4.527 -6.273 17.031 1 92.19 251 LEU B O 1
ATOM 3947 N N . ILE B 1 252 ? -3.877 -5.539 15.039 1 92.62 252 ILE B N 1
ATOM 3948 C CA . ILE B 1 252 ? -4.93 -6.27 14.344 1 92.62 252 ILE B CA 1
ATOM 3949 C C . ILE B 1 252 ? -4.348 -7.523 13.688 1 92.62 252 ILE B C 1
ATOM 3951 O O . ILE B 1 252 ? -3.445 -7.434 12.852 1 92.62 252 ILE B O 1
ATOM 3955 N N . VAL B 1 253 ? -4.836 -8.68 14.062 1 91.25 253 VAL B N 1
ATOM 3956 C CA . VAL B 1 253 ? -4.305 -9.961 13.594 1 91.25 253 VAL B CA 1
ATOM 3957 C C . VAL B 1 253 ? -5.406 -10.75 12.891 1 91.25 253 VAL B C 1
ATOM 3959 O O . VAL B 1 253 ? -6.324 -11.266 13.539 1 91.25 253 VAL B O 1
ATOM 3962 N N . PRO B 1 254 ? -5.297 -10.867 11.578 1 87.56 254 PRO B N 1
ATOM 3963 C CA . PRO B 1 254 ? -6.293 -11.695 10.891 1 87.56 254 PRO B CA 1
ATOM 3964 C C . PRO B 1 254 ? -6.277 -13.148 11.352 1 87.56 254 PRO B C 1
ATOM 3966 O O . PRO B 1 254 ? -5.207 -13.703 11.617 1 87.56 254 PRO B O 1
ATOM 3969 N N . ARG B 1 255 ? -7.445 -13.773 11.438 1 86.75 255 ARG B N 1
ATOM 3970 C CA . ARG B 1 255 ? -7.547 -15.195 11.781 1 86.75 255 ARG B CA 1
ATOM 3971 C C . ARG B 1 255 ? -7.477 -16.062 10.523 1 86.75 255 ARG B C 1
ATOM 3973 O O . ARG B 1 255 ? -8.047 -15.719 9.492 1 86.75 255 ARG B O 1
ATOM 3980 N N . ARG B 1 256 ? -6.586 -17.094 10.57 1 81.06 256 ARG B N 1
ATOM 3981 C CA . ARG B 1 256 ? -6.523 -18.016 9.445 1 81.06 256 ARG B CA 1
ATOM 3982 C C . ARG B 1 256 ? -7.613 -19.078 9.539 1 81.06 256 ARG B C 1
ATOM 3984 O O . ARG B 1 256 ? -7.906 -19.578 10.625 1 81.06 256 ARG B O 1
ATOM 3991 N N . HIS B 1 257 ? -8.398 -19.141 8.469 1 66.06 257 HIS B N 1
ATOM 3992 C CA . HIS B 1 257 ? -9.383 -20.219 8.422 1 66.06 257 HIS B CA 1
ATOM 3993 C C . HIS B 1 257 ? -8.797 -21.484 7.805 1 66.06 257 HIS B C 1
ATOM 3995 O O . HIS B 1 257 ? -8.609 -21.547 6.59 1 66.06 257 HIS B O 1
ATOM 4001 N N . LEU B 1 258 ? -7.785 -22.047 8.445 1 57.03 258 LEU B N 1
ATOM 4002 C CA . LEU B 1 258 ? -7.203 -23.281 7.934 1 57.03 258 LEU B CA 1
ATOM 4003 C C . LEU B 1 258 ? -8.289 -24.266 7.523 1 57.03 258 LEU B C 1
ATOM 4005 O O . LEU B 1 258 ? -9.266 -24.453 8.25 1 57.03 258 LEU B O 1
ATOM 4009 N N . PRO B 1 259 ? -8.391 -24.453 6.203 1 51.12 259 PRO B N 1
ATOM 4010 C CA . PRO B 1 259 ? -9.352 -25.5 5.879 1 51.12 259 PRO B CA 1
ATOM 4011 C C . PRO B 1 259 ? -9.258 -26.703 6.832 1 51.12 259 PRO B C 1
ATOM 4013 O O . PRO B 1 259 ? -8.18 -26.984 7.359 1 51.12 259 PRO B O 1
ATOM 4016 N N . ALA B 1 260 ? -10.289 -27.203 7.496 1 40.16 260 ALA B N 1
ATOM 4017 C CA . ALA B 1 260 ? -10.344 -28.5 8.172 1 40.16 260 ALA B CA 1
ATOM 4018 C C . ALA B 1 260 ? -9.609 -29.578 7.379 1 40.16 260 ALA B C 1
ATOM 4020 O O . ALA B 1 260 ? -9.859 -29.75 6.184 1 40.16 260 ALA B O 1
ATOM 4021 N N . LEU B 1 261 ? -8.328 -29.844 7.621 1 37.47 261 LEU B N 1
ATOM 4022 C CA . LEU B 1 261 ? -7.801 -31.109 7.098 1 37.47 261 LEU B CA 1
ATOM 4023 C C . LEU B 1 261 ? -8.914 -32.125 6.906 1 37.47 261 LEU B C 1
ATOM 4025 O O . LEU B 1 261 ? -9.625 -32.469 7.859 1 37.47 261 LEU B O 1
ATOM 4029 N N . ARG B 1 262 ? -9.625 -32.188 5.832 1 33.97 262 ARG B N 1
ATOM 4030 C CA . ARG B 1 262 ? -10.336 -33.438 5.652 1 33.97 262 ARG B CA 1
ATOM 4031 C C . ARG B 1 262 ? -9.438 -34.625 5.949 1 33.97 262 ARG B C 1
ATOM 4033 O O . ARG B 1 262 ? -8.398 -34.812 5.309 1 33.97 262 ARG B O 1
ATOM 4040 N N . CYS B 1 263 ? -9.344 -35.094 7.195 1 27.73 263 CYS B N 1
ATOM 4041 C CA . CYS B 1 263 ? -8.867 -36.438 7.531 1 27.73 263 CYS B CA 1
ATOM 4042 C C . CYS B 1 263 ? -9.297 -37.438 6.484 1 27.73 263 CYS B C 1
ATOM 4044 O O . CYS B 1 263 ? -10.492 -37.625 6.238 1 27.73 263 CYS B O 1
ATOM 4046 N N . ALA B 1 264 ? -8.477 -37.531 5.402 1 30.53 264 ALA B N 1
ATOM 4047 C CA . ALA B 1 264 ? -8.609 -38.844 4.77 1 30.53 264 ALA B CA 1
ATOM 4048 C C . ALA B 1 264 ? -8.852 -39.938 5.812 1 30.53 264 ALA B C 1
ATOM 4050 O O . ALA B 1 264 ? -7.934 -40.344 6.539 1 30.53 264 ALA B O 1
ATOM 4051 N N . CYS B 1 265 ? -9.984 -39.875 6.617 1 23.67 265 CYS B N 1
ATOM 4052 C CA . CYS B 1 265 ? -10.383 -41.25 6.941 1 23.67 265 CYS B CA 1
ATOM 4053 C C . CYS B 1 265 ? -10.906 -41.969 5.703 1 23.67 265 CYS B C 1
ATOM 4055 O O . CYS B 1 265 ? -11.625 -41.375 4.895 1 23.67 265 CYS B O 1
#

Sequence (530 aa):
MTLSVQQLAFGYGEQPLLTGLDFILPEGRLIGIVGPNGCGKSTLLRLLAGQLAPRHGRVLLDGRPLADYGGKRLARRLAYLPQRPLVPPGILVEQLVQYGRHPHQGWLSQWSAEDARQVQRARDRMQLDAIWSQEVGSLSGGQAQRAWLGMILAQDTKLVLLDEPTSALDIGHQAEVMEAIHQIAAQGHTVLLVIHDLAAAARYCDTLIALGEGRIQAMGPAREVITKSLVDRLYHTDVDIVPAPGDGAPLIVPRRHLPALRCACMTLSVQQLAFGYGEQPLLTGLDFILPEGRLIGIVGPNGCGKSTLLRLLAGQLAPRHGRVLLDGRPLADYGGKRLARRLAYLPQRPLVPPGILVEQLVQYGRHPHQGWLSQWSAEDARQVQRARDRMQLDAIWSQEVGSLSGGQAQRAWLGMILAQDTKLVLLDEPTSALDIGHQAEVMEAIHQIAAQGHTVLLVIHDLAAAARYCDTLIALGEGRIQAMGPAREVITKSLVDRLYHTDVDIVPAPGDGAPLIVPRRHLPALRCAC

Nearest PDB structures (foldseek):
  6xgz-assembly2_C  TM=8.719E-01  e=1.481E-20  Escherichia coli LAU-EC10
  6xgz-assembly3_E  TM=8.538E-01  e=1.671E-20  Escherichia coli LAU-EC10
  6xgz-assembly4_G  TM=7.966E-01  e=1.573E-20  Escherichia coli LAU-EC10
  5lj7-assembly1_B  TM=8.103E-01  e=4.138E-20  Aggregatibacter actinomycetemcomitans
  5lil-assembly1_B  TM=8.109E-01  e=1.228E-19  Aggregatibacter actinomycetemcomitans

Organism: NCBI:txid218936

pLDDT: mean 90.34, std 11.43, range [23.67, 98.62]

Foldseek 3Di:
DKKWWFQFWADDDPDTQAGTETDIFDFLFFEEEEFDPSSCRLVVLCQQLVVDPTPDTAMDDVRHGPVPDDPLRSLLAEAEAAPDDDDDWPDALLNLLLVLCVSVADPPRDCDPLLVVQLVVLCVLLVCVVRRGPTLVPDDLLNNLSSNVSSRSSNVHQEYEEEASPVPHDPVSSVSSLVSQLVSSNVGHRYYYYHHALQSCQVRGQKYFYGAPNYTPDIGGSQVCDDQVNCCVRHVFHWDWFADPPPGGTDTGGDDPPPPPPPPD/DKKWWFQFWADDDPDTQAGTETDIFDFLFFEEEEFDPSSCLLVVLCQQLVVDPTPDTAMDDVRHGPVPDDPLRSLLAEAEAAPDDDDDWPDALLNLLLVLCVSVADPPRDCDPLLVVQLVVLCVLLVCVVRRGPTLVPDDLLNNLSSNVSSRSSNVHQEYEEEASPVPHDPVSSVSSLVSQLVSSNVGHRYYYYHHALQSCQVRGQKYFYGAPNYTPDIGGSQVCDDQVNCCVRVVFHWDWFADPPPGGTDTGGDDPPPPPPPPD

Secondary structure (DSSP, 8-state):
--EEEEEEEE-STTS-SEEEEEEEPPTTSEEEEE--TTSSHHHHHHHHTTSS--SEEEEEETTEEGGGS-HHHHHTTEEEE-SS----TT-BHHHHHHHTTGGG--TT----HHHHHHHHHHHHHTT-GGGTTSBGGGS-HHHHHHHHHHHHHHH--SEEEEESTTTT--HHHHHHHHHHHHHHHHTT-EEEEE---HHHHHHH-SEEEEEETTEEEEEEEHHHH--HHHHHHHHT--EEEEEPTTT--EEEEEPP---------/--EEEEEEEE-STTS-SEEEEEEEPPTTSEEEEE--TTSSHHHHHHHHTTSS--SEEEEEETTEEGGGS-HHHHHTTEEEE-SS----TT-BHHHHHHHTTGGG--TT----HHHHHHHHHHHHHTT-GGGTTSBGGGS-HHHHHHHHHHHHHHH--SEEEEESTTTT--HHHHHHHHHHHHHHHHTT-EEEEE---HHHHHHH-SEEEEEETTEEEEEEEHHHH--HHHHHHHHT--EEEEEPTTT--EEEEEPP---------

Solvent-accessible surface area (backbone atoms only — not comparable to full-atom values): 28218 Å² total; per-residue (Å²): 124,43,44,35,36,41,46,30,20,34,50,73,84,89,49,80,40,33,69,47,35,70,51,68,55,68,65,44,31,33,32,30,38,35,57,40,78,87,36,40,67,67,58,50,53,33,42,77,68,60,77,43,79,63,75,36,58,47,47,25,51,68,83,36,52,50,84,74,44,53,71,54,62,41,44,50,42,39,38,76,41,62,67,78,71,85,71,70,86,82,42,30,34,51,54,50,21,52,54,24,38,48,58,77,44,50,100,80,47,62,92,43,72,64,52,52,47,33,37,50,50,20,35,60,72,49,66,33,72,91,49,34,88,34,41,48,88,75,46,53,68,52,55,38,46,34,42,53,50,17,13,50,51,20,35,61,30,54,31,37,39,32,33,38,80,48,76,86,42,40,74,33,42,29,54,54,50,51,49,48,54,46,50,50,15,73,72,54,20,21,30,40,30,38,48,81,52,63,40,61,40,28,62,66,24,52,28,32,38,32,37,41,92,20,32,74,74,46,72,37,47,16,69,71,55,67,37,56,69,49,50,24,64,62,38,69,43,58,54,46,71,45,65,37,84,94,79,49,34,50,34,78,40,76,60,80,79,68,73,75,75,74,70,86,117,124,42,44,35,36,41,47,29,19,35,48,72,83,90,49,78,40,33,68,46,35,70,51,66,56,68,67,44,30,33,31,30,39,35,56,40,79,89,35,38,66,69,58,50,51,33,42,74,68,60,77,44,80,64,77,36,60,48,46,24,50,67,82,35,51,52,84,73,44,53,71,54,62,40,44,50,43,38,38,76,43,61,67,77,72,86,70,71,86,82,42,29,36,51,55,49,20,50,54,24,39,48,58,76,43,51,101,82,48,64,92,42,72,65,53,53,48,34,38,49,50,18,38,61,74,48,64,34,73,90,48,33,86,34,42,49,90,75,45,55,67,52,54,37,46,34,43,53,50,17,13,49,52,20,35,61,31,54,30,36,39,33,34,39,80,48,75,87,42,39,75,32,42,30,54,53,51,51,49,48,54,47,50,49,14,71,73,54,20,21,31,41,31,37,48,80,52,64,39,60,42,28,62,67,25,52,29,30,38,32,36,39,93,20,32,75,74,43,72,38,48,16,67,74,53,67,36,58,69,49,51,24,66,61,38,69,44,58,55,45,71,44,65,36,85,95,79,48,33,48,34,77,40,75,60,80,79,68,74,76,74,74,69,85,117

InterPro domains:
  IPR003439 ABC transporter-like, ATP-binding domain [PF00005] (18-167)
  IPR003439 ABC transporter-like, ATP-binding domain [PS50893] (3-238)
  IPR003593 AAA+ ATPase domain [SM00382] (27-215)
  IPR017871 ABC transporter-like, conserved site [PS00211] (139-153)
  IPR027417 P-loop containing nucleoside triphosphate hydrolase [G3DSA:3.40.50.300] (2-252)
  IPR027417 P-loop containing nucleoside triphosphate hydrolase [SSF52540] (3-228)
  IPR051535 Bacterial siderophore ABC transporter ATP-binding [PTHR42771] (1-256)

Radius of gyration: 24.73 Å; Cα contacts (8 Å, |Δi|>4): 1041; chains: 2; bounding box: 51×84×69 Å